Protein AF-A0A9Q1JG49-F1 (afdb_monomer_lite)

Radius of gyration: 30.28 Å; chains: 1; bounding box: 65×84×71 Å

Structure (mmCIF, N/CA/C/O backbone):
data_AF-A0A9Q1JG49-F1
#
_entry.id   AF-A0A9Q1JG49-F1
#
loop_
_atom_site.group_PDB
_atom_site.id
_atom_site.type_symbol
_atom_site.label_atom_id
_atom_site.label_alt_id
_atom_site.label_comp_id
_atom_site.label_asym_id
_atom_site.label_entity_id
_atom_site.label_seq_id
_atom_site.pdbx_PDB_ins_code
_atom_site.Cartn_x
_atom_site.Cartn_y
_atom_site.Cartn_z
_atom_site.occupancy
_atom_site.B_iso_or_equiv
_atom_site.auth_seq_id
_atom_site.auth_comp_id
_atom_site.auth_asym_id
_atom_site.auth_atom_id
_atom_site.pdbx_PDB_model_num
ATOM 1 N N . MET A 1 1 ? -35.048 -3.173 40.611 1.00 37.41 1 MET A N 1
ATOM 2 C CA . MET A 1 1 ? -33.786 -2.865 41.325 1.00 37.41 1 MET A CA 1
ATOM 3 C C . MET A 1 1 ? -32.608 -2.659 40.365 1.00 37.41 1 MET A C 1
ATOM 5 O O . MET A 1 1 ? -31.870 -1.707 40.559 1.00 37.41 1 MET A O 1
ATOM 9 N N . GLN A 1 2 ? -32.477 -3.458 39.294 1.00 47.12 2 GLN A N 1
ATOM 10 C CA . GLN A 1 2 ? -31.396 -3.355 38.288 1.00 47.12 2 GLN A CA 1
ATOM 11 C C . GLN A 1 2 ? -31.315 -1.992 37.564 1.00 47.12 2 GLN A C 1
ATOM 13 O O . GLN A 1 2 ? -30.252 -1.389 37.504 1.00 47.12 2 GLN A O 1
ATOM 18 N N . PHE A 1 3 ? -32.457 -1.433 37.148 1.00 46.72 3 PHE A N 1
ATOM 19 C CA . PHE A 1 3 ? -32.528 -0.158 36.410 1.00 46.72 3 PHE A CA 1
ATOM 20 C C . PHE A 1 3 ? -32.105 1.087 37.222 1.00 46.72 3 PHE A C 1
ATOM 22 O O . PHE A 1 3 ? -31.737 2.117 36.662 1.00 46.72 3 PHE A O 1
ATOM 29 N N . PHE A 1 4 ? -32.172 1.011 38.556 1.00 46.31 4 PHE A N 1
ATOM 30 C CA . PHE A 1 4 ? -31.826 2.126 39.447 1.00 46.31 4 PHE A CA 1
ATOM 31 C C . PHE A 1 4 ? -30.309 2.251 39.640 1.00 46.31 4 PHE A C 1
ATOM 33 O O . PHE A 1 4 ? -29.786 3.361 39.717 1.00 46.31 4 PHE A O 1
ATOM 40 N N . MET A 1 5 ? -29.603 1.114 39.647 1.00 52.91 5 MET A N 1
ATOM 41 C CA . MET A 1 5 ? -28.151 1.075 39.815 1.00 52.91 5 MET A CA 1
ATOM 42 C C . MET A 1 5 ? -27.423 1.589 38.566 1.00 52.91 5 MET A C 1
ATOM 44 O O . MET A 1 5 ? -26.497 2.379 38.696 1.00 52.91 5 MET A O 1
ATOM 48 N N . GLU A 1 6 ? -27.876 1.250 37.357 1.00 59.25 6 GLU A N 1
ATOM 49 C CA . GLU A 1 6 ? -27.182 1.628 36.111 1.00 59.25 6 GLU A CA 1
ATOM 50 C C . GLU A 1 6 ? -27.119 3.150 35.886 1.00 59.25 6 GLU A C 1
ATOM 52 O O . GLU A 1 6 ? -26.062 3.693 35.559 1.00 59.25 6 GLU A O 1
ATOM 57 N N . LYS A 1 7 ? -28.221 3.878 36.124 1.00 62.00 7 LYS A N 1
ATOM 58 C CA . LYS A 1 7 ? -28.261 5.338 35.907 1.00 62.00 7 LYS A CA 1
ATOM 59 C C . LYS A 1 7 ? -27.542 6.143 36.991 1.00 62.00 7 LYS A C 1
ATOM 61 O O . LYS A 1 7 ? -27.027 7.222 36.691 1.00 62.00 7 LYS A O 1
ATOM 66 N N . GLN A 1 8 ? -27.522 5.663 38.235 1.00 68.00 8 GLN A N 1
ATOM 67 C CA . GLN A 1 8 ? -26.813 6.344 39.324 1.00 68.00 8 GLN A CA 1
ATOM 68 C C . GLN A 1 8 ? -25.310 6.077 39.281 1.00 68.00 8 GLN A C 1
ATOM 70 O O . GLN A 1 8 ? -24.535 7.016 39.439 1.00 68.00 8 GLN A O 1
ATOM 75 N N . VAL A 1 9 ? -24.898 4.841 38.992 1.00 74.25 9 VAL A N 1
ATOM 76 C CA . VAL A 1 9 ? -23.480 4.459 38.939 1.00 74.25 9 VAL A CA 1
ATOM 77 C C . VAL A 1 9 ? -22.748 5.210 37.827 1.00 74.25 9 VAL A C 1
ATOM 79 O O . VAL A 1 9 ? -21.688 5.777 38.072 1.00 74.25 9 VAL A O 1
ATOM 82 N N . LEU A 1 10 ? -23.335 5.314 36.630 1.00 78.06 10 LEU A N 1
ATOM 83 C CA . LEU A 1 10 ? -22.687 6.002 35.510 1.00 78.06 10 LEU A CA 1
ATOM 84 C C . LEU A 1 10 ? -22.536 7.514 35.746 1.00 78.06 10 LEU A C 1
ATOM 86 O O . LEU A 1 10 ? -21.501 8.107 35.443 1.00 78.06 10 LEU A O 1
ATOM 90 N N . ARG A 1 11 ? -23.559 8.134 36.345 1.00 81.81 11 ARG A N 1
ATOM 91 C CA . ARG A 1 11 ? -23.516 9.540 36.770 1.00 81.81 11 ARG A CA 1
ATOM 92 C C . ARG A 1 11 ? -22.413 9.772 37.796 1.00 81.81 11 ARG A C 1
ATOM 94 O O . ARG A 1 11 ? -21.714 10.781 37.729 1.00 81.81 11 ARG A O 1
ATOM 101 N N . GLU A 1 12 ? -22.270 8.846 38.736 1.00 82.69 12 GLU A N 1
ATOM 102 C CA . GLU A 1 12 ? -21.272 8.927 39.793 1.00 82.69 12 GLU A CA 1
ATOM 103 C C . GLU A 1 12 ? -19.855 8.731 39.250 1.00 82.69 12 GLU A C 1
ATOM 105 O O . GLU A 1 12 ? -18.962 9.494 39.605 1.00 82.69 12 GLU A O 1
ATOM 110 N N . PHE A 1 13 ? -19.658 7.815 38.298 1.00 85.12 13 PHE A N 1
ATOM 111 C CA . PHE A 1 13 ? -18.394 7.680 37.573 1.00 85.12 13 PHE A CA 1
ATOM 112 C C . PHE A 1 13 ? -18.014 8.965 36.839 1.00 85.12 13 PHE A C 1
ATOM 114 O O . PHE A 1 13 ? -16.899 9.456 37.007 1.00 85.12 13 PHE A O 1
ATOM 121 N N . VAL A 1 14 ? -18.950 9.581 36.114 1.00 85.38 14 VAL A N 1
ATOM 122 C CA . VAL A 1 14 ? -18.716 10.887 35.481 1.00 85.38 14 VAL A CA 1
ATOM 123 C C . VAL A 1 14 ? -18.382 11.966 36.518 1.00 85.38 14 VAL A C 1
ATOM 125 O O . VAL A 1 14 ? -17.500 12.793 36.288 1.00 85.38 14 VAL A O 1
ATOM 128 N N . ARG A 1 15 ? -19.050 11.971 37.678 1.00 86.44 15 ARG A N 1
ATOM 129 C CA . ARG A 1 15 ? -18.770 12.916 38.771 1.00 86.44 15 ARG A CA 1
ATOM 130 C C . ARG A 1 15 ? -17.358 12.728 39.330 1.00 86.44 15 ARG A C 1
ATOM 132 O O . ARG A 1 15 ? -16.637 13.711 39.485 1.00 86.44 15 ARG A O 1
ATOM 139 N N . ILE A 1 16 ? -16.954 11.485 39.584 1.00 85.88 16 ILE A N 1
ATOM 140 C CA . ILE A 1 16 ? -15.617 11.131 40.072 1.00 85.88 16 ILE A CA 1
ATOM 141 C C . ILE A 1 16 ? -14.550 11.538 39.052 1.00 85.88 16 ILE A C 1
ATOM 143 O O . ILE A 1 16 ? -13.572 12.166 39.443 1.00 85.88 16 ILE A O 1
ATOM 147 N N . LEU A 1 17 ? -14.765 11.275 37.760 1.00 85.69 17 LEU A N 1
ATOM 148 C CA . LEU A 1 17 ? -13.849 11.651 36.675 1.00 85.69 17 LEU A CA 1
ATOM 149 C C . LEU A 1 17 ? -13.706 13.179 36.510 1.00 85.69 17 LEU A C 1
ATOM 151 O O . LEU A 1 17 ? -12.664 13.688 36.101 1.00 85.69 17 LEU A O 1
ATOM 155 N N . LYS A 1 18 ? -14.759 13.941 36.832 1.00 83.19 18 LYS A N 1
ATOM 156 C CA . LYS A 1 18 ? -14.718 15.414 36.835 1.00 83.19 18 LYS A CA 1
ATOM 157 C C . LYS A 1 18 ? -13.949 15.977 38.030 1.00 83.19 18 LYS A C 1
ATOM 159 O O . LYS A 1 18 ? -13.272 16.992 37.887 1.00 83.19 18 LYS A O 1
ATOM 164 N N . ILE A 1 19 ? -14.082 15.350 39.201 1.00 84.94 19 ILE A N 1
ATOM 165 C CA . ILE A 1 19 ? -13.437 15.794 40.447 1.00 84.94 19 ILE A CA 1
ATOM 166 C C . ILE A 1 19 ? -11.971 15.361 40.483 1.00 84.94 19 ILE A C 1
ATOM 168 O O . ILE A 1 19 ? -11.093 16.148 40.830 1.00 84.94 19 ILE A O 1
ATOM 172 N N . SER A 1 20 ? -11.706 14.108 40.126 1.00 76.25 20 SER A N 1
ATOM 173 C CA . SER A 1 20 ? -10.377 13.523 40.124 1.00 76.25 20 SER A CA 1
ATOM 174 C C . SER A 1 20 ? -9.811 13.482 38.714 1.00 76.25 20 SER A C 1
ATOM 176 O O . SER A 1 20 ? -10.283 12.733 37.866 1.00 76.25 20 SER A O 1
ATOM 178 N N . LYS A 1 21 ? -8.736 14.240 38.491 1.00 71.62 21 LYS A N 1
ATOM 179 C CA . LYS A 1 21 ? -7.943 14.196 37.254 1.00 71.62 21 LYS A CA 1
ATOM 180 C C . LYS A 1 21 ? -6.751 13.239 37.355 1.00 71.62 21 LYS A C 1
ATOM 182 O O . LYS A 1 21 ? -5.764 13.403 36.646 1.00 71.62 21 LYS A O 1
ATOM 187 N N . THR A 1 22 ? -6.789 12.284 38.286 1.00 83.12 22 THR A N 1
ATOM 188 C CA . THR A 1 22 ? -5.705 11.309 38.426 1.00 83.12 22 THR A CA 1
ATOM 189 C C . THR A 1 22 ? -5.835 10.211 37.376 1.00 83.12 22 THR A C 1
ATOM 191 O O . THR A 1 22 ? -6.922 9.684 37.115 1.00 83.12 22 THR A O 1
ATOM 194 N N . ILE A 1 23 ? -4.696 9.840 36.791 1.00 83.44 23 ILE A N 1
ATOM 195 C CA . ILE A 1 23 ? -4.617 8.787 35.773 1.00 83.44 23 ILE A CA 1
ATOM 196 C C . ILE A 1 23 ? -5.138 7.463 36.341 1.00 83.44 23 ILE A C 1
ATOM 198 O O . ILE A 1 23 ? -5.970 6.832 35.706 1.00 83.44 23 ILE A O 1
ATOM 202 N N . THR A 1 24 ? -4.769 7.101 37.576 1.00 85.75 24 THR A N 1
ATOM 203 C CA . THR A 1 24 ? -5.210 5.859 38.241 1.00 85.75 24 THR A CA 1
ATOM 204 C C . THR A 1 24 ? -6.732 5.726 38.324 1.00 85.75 24 THR A C 1
ATOM 206 O O . THR A 1 24 ? -7.263 4.641 38.105 1.00 85.75 24 THR A O 1
ATOM 209 N N . ILE A 1 25 ? -7.445 6.822 38.611 1.00 87.31 25 ILE A N 1
ATOM 210 C CA . ILE A 1 25 ? -8.912 6.805 38.691 1.00 87.31 25 ILE A CA 1
ATOM 211 C C . ILE A 1 25 ? -9.525 6.661 37.297 1.00 87.31 25 ILE A C 1
ATOM 213 O O . ILE A 1 25 ? -10.479 5.906 37.132 1.00 87.31 25 ILE A O 1
ATOM 217 N N . SER A 1 26 ? -8.953 7.326 36.292 1.00 89.75 26 SER A N 1
ATOM 218 C CA . SER A 1 26 ? -9.393 7.194 34.896 1.00 89.75 26 SER A CA 1
ATOM 219 C C . SER A 1 26 ? -9.218 5.759 34.386 1.00 89.75 26 SER A C 1
ATOM 221 O O . SER A 1 26 ? -10.132 5.201 33.785 1.00 89.75 26 SER A O 1
ATOM 223 N N . LEU A 1 27 ? -8.079 5.145 34.710 1.00 89.19 27 LEU A N 1
ATOM 224 C CA . LEU A 1 27 ? -7.719 3.768 34.376 1.00 89.19 27 LEU A CA 1
ATOM 225 C C . LEU A 1 27 ? -8.712 2.762 34.975 1.00 89.19 27 LEU A C 1
ATOM 227 O O . LEU A 1 27 ? -9.342 1.991 34.252 1.00 89.19 27 LEU A O 1
ATOM 231 N N . GLN A 1 28 ? -8.927 2.835 36.293 1.00 89.88 28 GLN A N 1
ATOM 232 C CA . GLN A 1 28 ? -9.874 1.962 36.993 1.00 89.88 28 GLN A CA 1
ATOM 233 C C . GLN A 1 28 ? -11.308 2.144 36.493 1.00 89.88 28 GLN A C 1
ATOM 235 O O . GLN A 1 28 ? -12.054 1.169 36.381 1.00 89.88 28 GLN A O 1
ATOM 240 N N . LEU A 1 29 ? -11.703 3.380 36.182 1.00 91.25 29 LEU A N 1
ATOM 241 C CA . LEU A 1 29 ? -13.032 3.680 35.668 1.00 91.25 29 LEU A CA 1
ATOM 242 C C . LEU A 1 29 ? -13.229 3.071 34.280 1.00 91.25 29 LEU A C 1
ATOM 244 O O . LEU A 1 29 ? -14.215 2.365 34.084 1.00 91.25 29 LEU A O 1
ATOM 248 N N . LEU A 1 30 ? -12.299 3.283 33.344 1.00 91.06 30 LEU A N 1
ATOM 249 C CA . LEU A 1 30 ? -12.383 2.721 31.991 1.00 91.06 30 LEU A CA 1
ATOM 250 C C . LEU A 1 30 ? -12.396 1.192 32.013 1.00 91.06 30 LEU A C 1
ATOM 252 O O . LEU A 1 30 ? -13.226 0.576 31.343 1.00 91.06 30 LEU A O 1
ATOM 256 N N . GLN A 1 31 ? -11.555 0.572 32.841 1.00 90.75 31 GLN A N 1
ATOM 257 C CA . GLN A 1 31 ? -11.543 -0.878 33.021 1.00 90.75 31 GLN A CA 1
ATOM 258 C C . GLN A 1 31 ? -12.879 -1.394 33.570 1.00 90.75 31 GLN A C 1
ATOM 260 O O . GLN A 1 31 ? -13.482 -2.306 33.003 1.00 90.75 31 GLN A O 1
ATOM 265 N N . THR A 1 32 ? -13.377 -0.785 34.650 1.00 89.56 32 THR A N 1
ATOM 266 C CA . THR A 1 32 ? -14.644 -1.184 35.281 1.00 89.56 32 THR A CA 1
ATOM 267 C C . THR A 1 32 ? -15.811 -1.020 34.311 1.00 89.56 32 THR A C 1
ATOM 269 O O . THR A 1 32 ? -16.640 -1.918 34.177 1.00 89.56 32 THR A O 1
ATOM 272 N N . MET A 1 33 ? -15.850 0.098 33.585 1.00 88.12 33 MET A N 1
ATOM 273 C CA . MET A 1 33 ? -16.868 0.369 32.575 1.00 88.12 33 MET A CA 1
ATOM 274 C C . MET A 1 33 ? -16.823 -0.633 31.426 1.00 88.12 33 MET A C 1
ATOM 276 O O . MET A 1 33 ? -17.870 -1.143 31.035 1.00 88.12 33 MET A O 1
ATOM 280 N N . SER A 1 34 ? -15.632 -0.970 30.932 1.00 89.75 34 SER A N 1
ATOM 281 C CA . SER A 1 34 ? -15.459 -1.978 29.882 1.00 89.75 34 SER A CA 1
ATOM 282 C C . SER A 1 34 ? -16.024 -3.331 30.314 1.00 89.75 34 SER A C 1
ATOM 284 O O . SER A 1 34 ? -16.810 -3.929 29.584 1.00 89.75 34 SER A O 1
ATOM 286 N N . ILE A 1 35 ? -15.701 -3.776 31.533 1.00 86.94 35 ILE A N 1
ATOM 287 C CA . ILE A 1 35 ? -16.184 -5.050 32.086 1.00 86.94 35 ILE A CA 1
ATOM 288 C C . ILE A 1 35 ? -17.705 -5.031 32.273 1.00 86.94 35 ILE A C 1
ATOM 290 O O . ILE A 1 35 ? -18.370 -6.019 31.960 1.00 86.94 35 ILE A O 1
ATOM 294 N N . ILE A 1 36 ? -18.277 -3.930 32.773 1.00 85.19 36 ILE A N 1
ATOM 295 C CA . ILE A 1 36 ? -19.734 -3.795 32.925 1.00 85.19 36 ILE A CA 1
ATOM 296 C C . ILE A 1 36 ? -20.409 -3.912 31.557 1.00 85.19 36 ILE A C 1
ATOM 298 O O . ILE A 1 36 ? -21.336 -4.703 31.407 1.00 85.19 36 ILE A O 1
ATOM 302 N N . ILE A 1 37 ? -19.918 -3.178 30.556 1.00 85.75 37 ILE A N 1
ATOM 303 C CA . ILE A 1 37 ? -20.503 -3.142 29.211 1.00 85.75 37 ILE A CA 1
ATOM 304 C C . ILE A 1 37 ? -20.391 -4.499 28.513 1.00 85.75 37 ILE A C 1
ATOM 306 O O . ILE A 1 37 ? -21.366 -4.972 27.941 1.00 85.75 37 ILE A O 1
ATOM 310 N N . GLN A 1 38 ? -19.244 -5.171 28.606 1.00 85.94 38 GLN A N 1
ATOM 311 C CA . GLN A 1 38 ? -19.055 -6.505 28.024 1.00 85.94 38 GLN A CA 1
ATOM 312 C C . GLN A 1 38 ? -19.964 -7.568 28.658 1.00 85.94 38 GLN A C 1
ATOM 314 O O . GLN A 1 38 ? -20.361 -8.522 27.992 1.00 85.94 38 GLN A O 1
ATOM 319 N N . ASN A 1 39 ? -20.308 -7.418 29.941 1.00 84.50 39 ASN A N 1
ATOM 320 C CA . ASN A 1 39 ? -21.174 -8.362 30.648 1.00 84.50 39 ASN A CA 1
ATOM 321 C C . ASN A 1 39 ? -22.673 -8.052 30.516 1.00 84.50 39 ASN A C 1
ATOM 323 O O . ASN A 1 39 ? -23.505 -8.862 30.941 1.00 84.50 39 ASN A O 1
ATOM 327 N N . LEU A 1 40 ? -23.044 -6.913 29.930 1.00 82.25 40 LEU A N 1
ATOM 328 C CA . LEU A 1 40 ? -24.440 -6.580 29.677 1.00 82.25 40 LEU A CA 1
ATOM 329 C C . LEU A 1 40 ? -24.987 -7.440 28.535 1.00 82.25 40 LEU A C 1
ATOM 331 O O . LEU A 1 40 ? -24.612 -7.288 27.383 1.00 82.25 40 LEU A O 1
ATOM 335 N N . LYS A 1 41 ? -25.912 -8.346 28.866 1.00 76.56 41 LYS A N 1
ATOM 336 C CA . LYS A 1 41 ? -26.596 -9.216 27.888 1.00 76.56 41 LYS A CA 1
ATOM 337 C C . LYS A 1 41 ? -28.070 -8.868 27.678 1.00 76.56 41 LYS A C 1
ATOM 339 O O . LYS A 1 41 ? -28.716 -9.419 26.796 1.00 76.56 41 LYS A O 1
ATOM 344 N N . ASN A 1 42 ? -28.627 -8.004 28.525 1.00 82.38 42 ASN A N 1
ATOM 345 C CA . ASN A 1 42 ? -30.037 -7.631 28.478 1.00 82.38 42 ASN A CA 1
ATOM 346 C C . ASN A 1 42 ? -30.227 -6.409 27.571 1.00 82.38 42 ASN A C 1
ATOM 348 O O . ASN A 1 42 ? -29.712 -5.335 27.880 1.00 82.38 42 ASN A O 1
ATOM 352 N N . GLU A 1 43 ? -31.010 -6.554 26.501 1.00 79.25 43 GLU A N 1
ATOM 353 C CA . GLU A 1 43 ? -31.290 -5.479 25.541 1.00 79.25 43 GLU A CA 1
ATOM 354 C C . GLU A 1 43 ? -31.839 -4.209 26.203 1.00 79.25 43 GLU A C 1
ATOM 356 O O . GLU A 1 43 ? -31.415 -3.107 25.862 1.00 79.25 43 GLU A O 1
ATOM 361 N N . HIS A 1 44 ? -32.720 -4.337 27.201 1.00 79.81 44 HIS A N 1
ATOM 362 C CA . HIS A 1 44 ? -33.268 -3.179 27.912 1.00 79.81 44 HIS A CA 1
ATOM 363 C C . HIS A 1 44 ? -32.213 -2.443 28.745 1.00 79.81 44 HIS A C 1
ATOM 365 O O . HIS A 1 44 ? -32.280 -1.222 28.885 1.00 79.81 44 HIS A O 1
ATOM 371 N N . ALA A 1 45 ? -31.234 -3.171 29.287 1.00 78.31 45 ALA A N 1
ATOM 372 C CA . ALA A 1 45 ? -30.125 -2.579 30.029 1.00 78.31 45 ALA A CA 1
ATOM 373 C C . ALA A 1 45 ? -29.147 -1.869 29.078 1.00 78.31 45 ALA A C 1
ATOM 375 O O . ALA A 1 45 ? -28.743 -0.740 29.342 1.00 78.31 45 ALA A O 1
ATOM 376 N N . ILE A 1 46 ? -28.859 -2.471 27.917 1.00 80.69 46 ILE A N 1
ATOM 377 C CA . ILE A 1 46 ? -28.036 -1.861 26.860 1.00 80.69 46 ILE A CA 1
ATOM 378 C C . ILE A 1 46 ? -28.690 -0.571 26.345 1.00 80.69 46 ILE A C 1
ATOM 380 O O . ILE A 1 46 ? -28.050 0.479 26.306 1.00 80.69 46 ILE A O 1
ATOM 384 N N . GLN A 1 47 ? -29.985 -0.613 26.013 1.00 79.12 47 GLN A N 1
ATOM 385 C CA . GLN A 1 47 ? -30.728 0.570 25.573 1.00 79.12 47 GLN A CA 1
ATOM 386 C C . GLN A 1 47 ? -30.743 1.662 26.650 1.00 79.12 47 GLN A C 1
ATOM 388 O O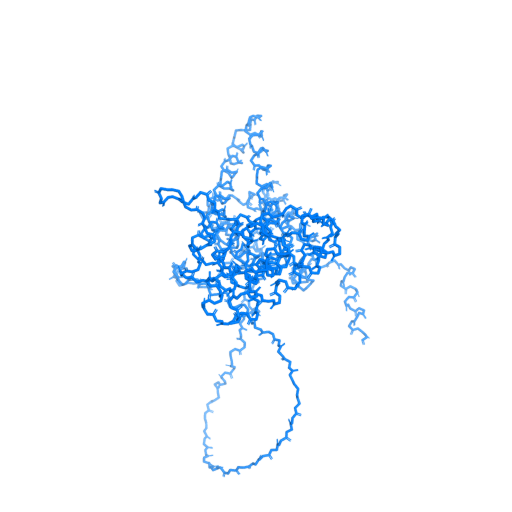 . GLN A 1 47 ? -30.536 2.832 26.336 1.00 79.12 47 GLN A O 1
ATOM 393 N N . SER A 1 48 ? -30.943 1.302 27.922 1.00 78.25 48 SER A N 1
ATOM 394 C CA . SER A 1 48 ? -30.922 2.251 29.045 1.00 78.25 48 SER A CA 1
ATOM 395 C C . SER A 1 48 ? -29.554 2.908 29.237 1.00 78.25 48 SER A C 1
ATOM 397 O O . SER A 1 48 ? -29.481 4.111 29.503 1.00 78.25 48 SER A O 1
ATOM 399 N N . LEU A 1 49 ? -28.480 2.131 29.084 1.00 81.75 49 LEU A N 1
ATOM 400 C CA . LEU A 1 49 ? -27.109 2.607 29.202 1.00 81.75 49 LEU A CA 1
ATOM 401 C C . LEU A 1 49 ? -26.764 3.592 28.080 1.00 81.75 49 LEU A C 1
ATOM 403 O O . LEU A 1 49 ? -26.255 4.674 28.361 1.00 81.75 49 LEU A O 1
ATOM 407 N N . PHE A 1 50 ? -27.062 3.242 26.828 1.00 82.00 50 PHE A N 1
ATOM 408 C CA . PHE A 1 50 ? -26.726 4.068 25.665 1.00 82.00 50 PHE A CA 1
ATOM 409 C C . PHE A 1 50 ? -27.648 5.269 25.477 1.00 82.00 50 PHE A C 1
ATOM 411 O O . PHE A 1 50 ? -27.204 6.286 24.966 1.00 82.00 50 PHE A O 1
ATOM 418 N N . SER A 1 51 ? -28.884 5.215 25.983 1.00 77.62 51 SER A N 1
ATOM 419 C CA . SER A 1 51 ? -29.765 6.394 26.045 1.00 77.62 51 SER A CA 1
ATOM 420 C C . SER A 1 51 ? -29.294 7.451 27.057 1.00 77.62 51 SER A C 1
ATOM 422 O O . SER A 1 51 ? -29.957 8.471 27.238 1.00 77.62 51 SER A O 1
ATOM 424 N N . ASN A 1 52 ? -28.220 7.191 27.807 1.00 70.94 52 ASN A N 1
ATOM 425 C CA . ASN A 1 52 ? -27.708 8.098 28.820 1.00 70.94 52 ASN A CA 1
ATOM 426 C C . ASN A 1 52 ? -26.586 8.974 28.245 1.00 70.94 52 ASN A C 1
ATOM 428 O O . ASN A 1 52 ? -25.541 8.462 27.845 1.00 70.94 52 ASN A O 1
ATOM 432 N N . GLU A 1 53 ? -26.750 10.298 28.320 1.00 78.19 53 GLU A N 1
ATOM 433 C CA . GLU A 1 53 ? -25.733 11.290 27.928 1.00 78.19 53 GLU A CA 1
ATOM 434 C C . GLU A 1 53 ? -24.372 11.060 28.605 1.00 78.19 53 GLU A C 1
ATOM 436 O O . GLU A 1 53 ? -23.336 11.495 28.109 1.00 78.19 53 GLU A O 1
ATOM 441 N N . HIS A 1 54 ? -24.341 10.363 29.745 1.00 83.62 54 HIS A N 1
ATOM 442 C CA . HIS A 1 54 ? -23.104 10.027 30.442 1.00 83.62 54 HIS A CA 1
ATOM 443 C C . HIS A 1 54 ? -22.183 9.087 29.645 1.00 83.62 54 HIS A C 1
ATOM 445 O O . HIS A 1 54 ? -20.971 9.221 29.787 1.00 83.62 54 HIS A O 1
ATOM 451 N N . ILE A 1 55 ? -22.706 8.182 28.801 1.00 86.81 55 ILE A N 1
ATOM 452 C CA . ILE A 1 55 ? -21.853 7.373 27.908 1.00 86.81 55 ILE A CA 1
ATOM 453 C C . ILE A 1 55 ? -21.215 8.270 26.851 1.00 86.81 55 ILE A C 1
ATOM 455 O O . ILE A 1 55 ? -19.997 8.243 26.703 1.00 86.81 55 ILE A O 1
ATOM 459 N N . ASN A 1 56 ? -22.005 9.119 26.187 1.00 87.25 56 ASN A N 1
ATOM 460 C CA . ASN A 1 56 ? -21.479 10.074 25.209 1.00 87.25 56 ASN A CA 1
ATOM 461 C C . ASN A 1 56 ? -20.451 11.019 25.843 1.00 87.25 56 ASN A C 1
ATOM 463 O O . ASN A 1 56 ? -19.420 11.304 25.241 1.00 87.25 56 ASN A O 1
ATOM 467 N N . TYR A 1 57 ? -20.672 11.433 27.092 1.00 87.88 57 TYR A N 1
ATOM 468 C CA . TYR A 1 57 ? -19.692 12.207 27.847 1.00 87.88 57 TYR A CA 1
ATOM 469 C C . TYR A 1 57 ? -18.393 11.433 28.110 1.00 87.88 57 TYR A C 1
ATOM 471 O O . TYR A 1 57 ? -17.320 12.010 27.976 1.00 87.88 57 TYR A O 1
ATOM 479 N N . LEU A 1 58 ? -18.472 10.156 28.501 1.00 88.25 58 LEU A N 1
ATOM 480 C CA . LEU A 1 58 ? -17.287 9.321 28.732 1.00 88.25 58 LEU A CA 1
ATOM 481 C C . LEU A 1 58 ? -16.501 9.080 27.440 1.00 88.25 58 LEU A C 1
ATOM 483 O O . LEU A 1 58 ? -15.276 9.110 27.477 1.00 88.25 58 LEU A O 1
ATOM 487 N N . ILE A 1 59 ? -17.190 8.882 26.313 1.00 89.25 59 ILE A N 1
ATOM 488 C CA . ILE A 1 59 ? -16.554 8.751 24.997 1.00 89.25 59 ILE A CA 1
ATOM 489 C C . ILE A 1 59 ? -15.813 10.047 24.650 1.00 89.25 59 ILE A C 1
ATOM 491 O O . ILE A 1 59 ? -14.625 10.003 24.357 1.00 89.25 59 ILE A O 1
ATOM 495 N N . SER A 1 60 ? -16.472 11.202 24.766 1.00 87.81 60 SER A N 1
ATOM 496 C CA . SER A 1 60 ? -15.891 12.509 24.424 1.00 87.81 60 SER A CA 1
ATOM 497 C C . SER A 1 60 ? -14.956 13.096 25.492 1.00 87.81 60 SER A C 1
ATOM 499 O O . SER A 1 60 ? -14.528 14.246 25.365 1.00 87.81 60 SER A O 1
ATOM 501 N N . TYR A 1 61 ? -14.674 12.381 26.585 1.00 88.38 61 TYR A N 1
ATOM 502 C CA . TYR A 1 61 ? -13.842 12.917 27.658 1.00 88.38 61 TYR A CA 1
ATOM 503 C C . TYR A 1 61 ? -12.377 13.029 27.215 1.00 88.38 61 TYR A C 1
ATOM 505 O O . TYR A 1 61 ? -11.802 12.108 26.639 1.00 88.38 61 TYR A O 1
ATOM 513 N N . SER A 1 62 ? -11.747 14.163 27.528 1.00 85.88 62 SER A N 1
ATOM 514 C CA . SER A 1 62 ? -10.353 14.444 27.179 1.00 85.88 62 SER A CA 1
ATOM 515 C C . SER A 1 62 ? -9.381 13.728 28.128 1.00 85.88 62 SER A C 1
ATOM 517 O O . SER A 1 62 ? -8.866 14.334 29.074 1.00 85.88 62 SER A O 1
ATOM 519 N N . PHE A 1 63 ? -9.154 12.434 27.905 1.00 86.62 63 PHE A N 1
ATOM 520 C CA . PHE A 1 63 ? -8.142 11.661 28.628 1.00 86.62 63 PHE A CA 1
ATOM 521 C C . PHE A 1 63 ? -6.715 12.056 28.207 1.00 86.62 63 PHE A C 1
ATOM 523 O O . PHE A 1 63 ? -6.473 12.515 27.092 1.00 86.62 63 PHE A O 1
ATOM 530 N N . ASP A 1 64 ? -5.757 11.870 29.117 1.00 83.44 64 ASP A N 1
ATOM 531 C CA . ASP A 1 64 ? -4.337 12.125 28.864 1.00 83.44 64 ASP A CA 1
ATOM 532 C C . ASP A 1 64 ? -3.646 10.872 28.307 1.00 83.44 64 ASP A C 1
ATOM 534 O O . ASP A 1 64 ? -3.078 10.069 29.048 1.00 83.44 64 ASP A O 1
ATOM 538 N N . PHE A 1 65 ? -3.698 10.707 26.986 1.00 84.88 65 PHE A N 1
ATOM 539 C CA . PHE A 1 65 ? -3.158 9.538 26.280 1.00 84.88 65 PHE A CA 1
ATOM 540 C C . PHE A 1 65 ? -1.626 9.500 26.169 1.00 84.88 65 PHE A C 1
ATOM 542 O O . PHE A 1 65 ? -1.087 8.645 25.479 1.00 84.88 65 PHE A O 1
ATOM 549 N N . ARG A 1 66 ? -0.895 10.381 26.871 1.00 79.19 66 ARG A N 1
ATOM 550 C CA . ARG A 1 66 ? 0.563 10.222 27.045 1.00 79.19 66 ARG A CA 1
ATOM 551 C C . ARG A 1 66 ? 0.913 8.944 27.812 1.00 79.19 66 ARG A C 1
ATOM 553 O O . ARG A 1 66 ? 2.052 8.495 27.770 1.00 79.19 66 ARG A O 1
ATOM 560 N N . ASN A 1 67 ? -0.050 8.401 28.555 1.00 81.06 67 ASN A N 1
ATOM 561 C CA . ASN A 1 67 ? 0.047 7.098 29.186 1.00 81.06 67 ASN A CA 1
ATOM 562 C C . ASN A 1 67 ? -0.570 6.035 28.254 1.00 81.06 67 ASN A C 1
ATOM 564 O O . ASN A 1 67 ? -1.786 6.013 28.063 1.00 81.06 67 ASN A O 1
ATOM 568 N N . GLU A 1 68 ? 0.273 5.163 27.695 1.00 78.25 68 GLU A N 1
ATOM 569 C CA . GLU A 1 68 ? -0.138 4.102 26.759 1.00 78.25 68 GLU A CA 1
ATOM 570 C C . GLU A 1 68 ? -1.110 3.093 27.389 1.00 78.25 68 GLU A C 1
ATOM 572 O O . GLU A 1 68 ? -2.044 2.637 26.734 1.00 78.25 68 GLU A O 1
ATOM 577 N N . GLU A 1 69 ? -0.960 2.799 28.683 1.00 84.62 69 GLU A N 1
ATOM 578 C CA . GLU A 1 69 ? -1.868 1.904 29.406 1.00 84.62 69 GLU A CA 1
ATOM 579 C C . GLU A 1 69 ? -3.291 2.487 29.436 1.00 84.62 69 GLU A C 1
ATOM 581 O O . GLU A 1 69 ? -4.265 1.802 29.130 1.00 84.62 69 GLU A O 1
ATOM 586 N N . LEU A 1 70 ? -3.429 3.783 29.732 1.00 86.56 70 LEU A N 1
ATOM 587 C CA . LEU A 1 70 ? -4.724 4.465 29.719 1.00 86.56 70 LEU A CA 1
ATOM 588 C C . LEU A 1 70 ? -5.373 4.432 28.329 1.00 86.56 70 LEU A C 1
ATOM 590 O O . LEU A 1 70 ? -6.588 4.250 28.225 1.00 86.56 70 LEU A O 1
ATOM 594 N N . LEU A 1 71 ? -4.571 4.598 27.275 1.00 85.88 71 LEU A N 1
ATOM 595 C CA . LEU A 1 71 ? -5.033 4.516 25.893 1.00 85.88 71 LEU A CA 1
ATOM 596 C C . LEU A 1 71 ? -5.546 3.109 25.555 1.00 85.88 71 LEU A C 1
ATOM 598 O O . LEU A 1 71 ? -6.637 2.991 25.000 1.00 85.88 71 LEU A O 1
ATOM 602 N N . SER A 1 72 ? -4.842 2.058 25.979 1.00 84.38 72 SER A N 1
ATOM 603 C CA . SER A 1 72 ? -5.280 0.663 25.822 1.00 84.38 72 SER A CA 1
ATOM 604 C C . SER A 1 72 ? -6.641 0.392 26.482 1.00 84.38 72 SER A C 1
ATOM 606 O O . SER A 1 72 ? -7.573 -0.148 25.868 1.00 84.38 72 SER A O 1
ATOM 608 N N . TYR A 1 73 ? -6.830 0.858 27.722 1.00 89.56 73 TYR A N 1
ATOM 609 C CA . TYR A 1 73 ? -8.120 0.725 28.406 1.00 89.56 73 TYR A CA 1
ATOM 610 C C . TYR A 1 73 ? -9.229 1.552 27.749 1.00 89.56 73 TYR A C 1
ATOM 612 O O . TYR A 1 73 ? -10.382 1.116 27.724 1.00 89.56 73 TYR A O 1
ATOM 620 N N . TYR A 1 74 ? -8.903 2.722 27.199 1.00 91.12 74 TYR A N 1
ATOM 621 C CA . TYR A 1 74 ? -9.862 3.541 26.460 1.00 91.12 74 TYR A CA 1
ATOM 622 C C . TYR A 1 74 ? -10.295 2.867 25.151 1.00 91.12 74 TYR A C 1
ATOM 624 O O . TYR A 1 74 ? -11.487 2.792 24.857 1.00 91.12 74 TYR A O 1
ATOM 632 N N . ILE A 1 75 ? -9.355 2.283 24.410 1.00 85.38 75 ILE A N 1
ATOM 633 C CA . ILE A 1 75 ? -9.633 1.488 23.210 1.00 85.38 75 ILE A CA 1
ATOM 634 C C . ILE A 1 75 ? -10.536 0.294 23.543 1.00 85.38 75 ILE A C 1
ATOM 636 O O . ILE A 1 75 ? -11.558 0.070 22.887 1.00 85.38 75 ILE A O 1
ATOM 640 N N . SER A 1 76 ? -10.206 -0.443 24.606 1.00 88.31 76 SER A N 1
ATOM 641 C CA . SER A 1 76 ? -11.010 -1.570 25.089 1.00 88.31 76 SER A CA 1
ATOM 642 C C . SER A 1 76 ? -12.432 -1.148 25.470 1.00 88.31 76 SER A C 1
ATOM 644 O O . SER A 1 76 ? -13.395 -1.867 25.186 1.00 88.31 76 SER A O 1
ATOM 646 N N . PHE A 1 77 ? -12.580 0.044 26.051 1.00 91.12 77 PHE A N 1
ATOM 647 C CA . PHE A 1 77 ? -13.870 0.648 26.369 1.00 91.12 77 PHE A CA 1
ATOM 648 C C . PHE A 1 77 ? -14.690 0.971 25.111 1.00 91.12 77 PHE A C 1
ATOM 650 O O . PHE A 1 77 ? -15.861 0.589 25.038 1.00 91.12 77 PHE A O 1
ATOM 657 N N . LEU A 1 78 ? -14.088 1.593 24.089 1.00 90.25 78 LEU A N 1
ATOM 658 C CA . LEU A 1 78 ? -14.766 1.850 22.811 1.00 90.25 78 LEU A CA 1
ATOM 659 C C . LEU A 1 78 ? -15.195 0.544 22.125 1.00 90.25 78 LEU A C 1
ATOM 661 O O . LEU A 1 78 ? -16.327 0.441 21.646 1.00 90.25 78 LEU A O 1
ATOM 665 N N . ARG A 1 79 ? -14.332 -0.483 22.132 1.00 84.69 79 ARG A N 1
ATOM 666 C CA . ARG A 1 79 ? -14.649 -1.811 21.581 1.00 84.69 79 ARG A CA 1
ATOM 667 C C . ARG A 1 79 ? -15.808 -2.471 22.332 1.00 84.69 79 ARG A C 1
ATOM 669 O O . ARG A 1 79 ? -16.696 -3.033 21.696 1.00 84.69 79 ARG A O 1
ATOM 676 N N . ALA A 1 80 ? -15.845 -2.367 23.662 1.00 88.00 80 ALA A N 1
ATOM 677 C CA . ALA A 1 80 ? -16.947 -2.883 24.474 1.00 88.00 80 ALA A CA 1
ATOM 678 C C . ALA A 1 80 ? -18.292 -2.230 24.111 1.00 88.00 80 ALA A C 1
ATOM 680 O O . ALA A 1 80 ? -19.306 -2.925 24.007 1.00 88.00 80 ALA A O 1
ATOM 681 N N . ILE A 1 81 ? -18.303 -0.911 23.888 1.00 87.19 81 ILE A N 1
ATOM 682 C CA . ILE A 1 81 ? -19.496 -0.187 23.429 1.00 87.19 81 ILE A CA 1
ATOM 683 C C . ILE A 1 81 ? -19.900 -0.676 22.039 1.00 87.19 81 ILE A C 1
ATOM 685 O O . ILE A 1 81 ? -21.048 -1.073 21.849 1.00 87.19 81 ILE A O 1
ATOM 689 N N . SER A 1 82 ? -18.951 -0.695 21.098 1.00 85.75 82 SER A N 1
ATOM 690 C CA . SER A 1 82 ? -19.180 -1.097 19.708 1.00 85.75 82 SER A CA 1
ATOM 691 C C . SER A 1 82 ? -19.759 -2.511 19.589 1.00 85.75 82 SER A C 1
ATOM 693 O O . SER A 1 82 ? -20.742 -2.721 18.882 1.00 85.75 82 SER A O 1
ATOM 695 N N . GLY A 1 83 ? -19.234 -3.470 20.360 1.00 82.06 83 GLY A N 1
ATOM 696 C CA . GLY A 1 83 ? -19.711 -4.858 20.363 1.00 82.06 83 GLY A CA 1
ATOM 697 C C . GLY A 1 83 ? -21.162 -5.039 20.829 1.00 82.06 83 GLY A C 1
ATOM 698 O O . GLY A 1 83 ? -21.769 -6.068 20.546 1.00 82.06 83 GLY A O 1
ATOM 699 N N . ASN A 1 84 ? -21.738 -4.042 21.505 1.00 81.19 84 ASN A N 1
ATOM 700 C CA . ASN A 1 84 ? -23.135 -4.040 21.946 1.00 81.19 84 ASN A CA 1
ATOM 701 C C . ASN A 1 84 ? -24.055 -3.195 21.040 1.00 81.19 84 ASN A C 1
ATOM 703 O O . ASN A 1 84 ? -25.230 -2.979 21.363 1.00 81.19 84 ASN A O 1
ATOM 707 N N . LEU A 1 85 ? -23.549 -2.703 19.903 1.00 81.75 85 LEU A N 1
ATOM 708 C CA . LEU A 1 85 ? -24.343 -1.933 18.951 1.00 81.75 85 LEU A CA 1
ATOM 709 C C . LEU A 1 85 ? -25.132 -2.815 17.987 1.00 81.75 85 LEU A C 1
ATOM 711 O O . LEU A 1 85 ? -24.650 -3.792 17.426 1.00 81.75 85 LEU A O 1
ATOM 715 N N . ASN A 1 86 ? -26.376 -2.413 17.758 1.00 77.50 86 ASN A N 1
ATOM 716 C CA . ASN A 1 86 ? -27.285 -2.975 16.778 1.00 77.50 86 ASN A CA 1
ATOM 717 C C . ASN A 1 86 ? -28.105 -1.842 16.136 1.00 77.50 86 ASN A C 1
ATOM 719 O O . ASN A 1 86 ? -28.027 -0.682 16.549 1.00 77.50 86 ASN A O 1
ATOM 723 N N . LYS A 1 87 ? -28.929 -2.173 15.133 1.00 73.75 87 LYS A N 1
ATOM 724 C CA . LYS A 1 87 ? -29.738 -1.185 14.391 1.00 73.75 87 LYS A CA 1
ATOM 725 C C . LYS A 1 87 ? -30.605 -0.287 15.286 1.00 73.75 87 LYS A C 1
ATOM 727 O O . LYS A 1 87 ? -30.880 0.840 14.897 1.00 73.75 87 LYS A O 1
ATOM 732 N N . SER A 1 88 ? -31.036 -0.774 16.452 1.00 72.06 88 SER A N 1
ATOM 733 C CA . SER A 1 88 ? -31.882 -0.026 17.394 1.00 72.06 88 SER A CA 1
ATOM 734 C C . SER A 1 88 ? -31.097 0.790 18.425 1.00 72.06 88 SER A C 1
ATOM 736 O O . SER A 1 88 ? -31.635 1.742 18.981 1.00 72.06 88 SER A O 1
ATOM 738 N N . THR A 1 89 ? -29.839 0.434 18.696 1.00 77.06 89 THR A N 1
ATOM 739 C CA . THR A 1 89 ? -29.028 1.082 19.735 1.00 77.06 89 THR A CA 1
ATOM 740 C C . THR A 1 89 ? -28.080 2.143 19.190 1.00 77.06 89 THR A C 1
ATOM 742 O O . THR A 1 89 ? -27.762 3.082 19.913 1.00 77.06 89 THR A O 1
ATOM 745 N N . ILE A 1 90 ? -27.692 2.064 17.912 1.00 80.19 90 ILE A N 1
ATOM 746 C CA . ILE A 1 90 ? -26.861 3.091 17.261 1.00 80.19 90 ILE A CA 1
ATOM 747 C C . ILE A 1 90 ? -27.533 4.465 17.329 1.00 80.19 90 ILE A C 1
ATOM 749 O O . ILE A 1 90 ? -26.890 5.438 17.706 1.00 80.19 90 ILE A O 1
ATOM 753 N N . SER A 1 91 ? -28.839 4.546 17.060 1.00 79.12 91 SER A N 1
ATOM 754 C CA . SER A 1 91 ? -29.588 5.808 17.126 1.00 79.12 91 SER A CA 1
ATOM 755 C C . SER A 1 91 ? -29.638 6.429 18.525 1.00 79.12 91 SER A C 1
ATOM 757 O O . SER A 1 91 ? -30.001 7.591 18.644 1.00 79.12 91 SER A O 1
ATOM 759 N N . LEU A 1 92 ? -29.300 5.678 19.581 1.00 80.38 92 LEU A N 1
ATOM 760 C CA . LEU A 1 92 ? -29.276 6.180 20.959 1.00 80.38 92 LEU A CA 1
ATOM 761 C C . LEU A 1 92 ? -27.957 6.886 21.303 1.00 80.38 92 LEU A C 1
ATOM 763 O O . LEU A 1 92 ? -27.945 7.732 22.190 1.00 80.38 92 LEU A O 1
ATOM 767 N N . LEU A 1 93 ? -26.865 6.562 20.601 1.00 79.81 93 LEU A N 1
ATOM 768 C CA . LEU A 1 93 ? -25.558 7.214 20.769 1.00 79.81 93 LEU A CA 1
ATOM 769 C C . LEU A 1 93 ? -25.350 8.400 19.817 1.00 79.81 93 LEU A C 1
ATOM 771 O O . LEU A 1 93 ? -24.374 9.137 19.955 1.00 79.81 93 LEU A O 1
ATOM 775 N N . VAL A 1 94 ? -26.246 8.570 18.848 1.00 79.94 94 VAL A N 1
ATOM 776 C CA . VAL A 1 94 ? -26.172 9.609 17.822 1.00 79.94 94 VAL A CA 1
ATOM 777 C C . VAL A 1 94 ? -27.057 10.787 18.221 1.00 79.94 94 VAL A C 1
ATOM 779 O O . VAL A 1 94 ? -28.253 10.624 18.449 1.00 79.94 94 VAL A O 1
ATOM 782 N N . GLU A 1 95 ? -26.492 11.991 18.262 1.00 76.06 95 GLU A N 1
ATOM 783 C CA . GLU A 1 95 ? -27.276 13.214 18.415 1.00 76.06 95 GLU A CA 1
ATOM 784 C C . GLU A 1 95 ? -27.793 13.659 17.048 1.00 76.06 95 GLU A C 1
ATOM 786 O O . GLU A 1 95 ? -27.015 13.975 16.142 1.00 76.06 95 GLU A O 1
ATOM 791 N N . THR A 1 96 ? -29.117 13.708 16.904 1.00 72.00 96 THR A N 1
ATOM 792 C CA . THR A 1 96 ? -29.782 14.192 15.691 1.00 72.00 96 THR A CA 1
ATOM 793 C C . THR A 1 96 ? -30.497 15.512 15.948 1.00 72.00 96 THR A C 1
ATOM 795 O O . THR A 1 96 ? -31.252 15.618 16.915 1.00 72.00 96 THR A O 1
ATOM 798 N N . GLN A 1 97 ? -30.340 16.489 15.058 1.00 65.62 97 GLN A N 1
ATOM 799 C CA . GLN A 1 97 ? -31.141 17.716 15.043 1.00 65.62 97 GLN A CA 1
ATOM 800 C C . GLN A 1 97 ? -31.859 17.808 13.697 1.00 65.62 97 GLN A C 1
ATOM 802 O O . GLN A 1 97 ? -31.241 17.664 12.649 1.00 65.62 97 GLN A O 1
ATOM 807 N N . ASN A 1 98 ? -33.180 18.010 13.715 1.00 65.69 98 ASN A N 1
ATOM 808 C CA . ASN A 1 98 ? -34.020 18.094 12.508 1.00 65.69 98 ASN A CA 1
ATOM 809 C C . ASN A 1 98 ? -33.918 16.888 11.549 1.00 65.69 98 ASN A C 1
ATOM 811 O O . ASN A 1 98 ? -34.163 17.024 10.355 1.00 65.69 98 ASN A O 1
ATOM 815 N N . GLY A 1 99 ? -33.585 15.702 12.066 1.00 65.62 99 GLY A N 1
ATOM 816 C CA . GLY A 1 99 ? -33.414 14.488 11.260 1.00 65.62 99 GLY A CA 1
ATOM 817 C C . GLY A 1 99 ? -32.021 14.320 10.646 1.00 65.62 99 GLY A C 1
ATOM 818 O O . GLY A 1 99 ? -31.762 13.279 10.050 1.00 65.62 99 GLY A O 1
ATOM 819 N N . GLU A 1 100 ? -31.115 15.281 10.839 1.00 65.56 100 GLU A N 1
ATOM 820 C CA . GLU A 1 100 ? -29.706 15.156 10.461 1.00 65.56 100 GLU A CA 1
ATOM 821 C C . GLU A 1 100 ? -28.844 14.776 11.665 1.00 65.56 100 GLU A C 1
ATOM 823 O O . GLU A 1 100 ? -29.094 15.202 12.795 1.00 65.56 100 GLU A O 1
ATOM 828 N N . VAL A 1 101 ? -27.823 13.954 11.423 1.00 71.69 101 VAL A N 1
ATOM 829 C CA . VAL A 1 101 ? -26.847 13.543 12.436 1.00 71.69 101 VAL A CA 1
ATOM 830 C C . VAL A 1 101 ? -25.868 14.689 12.679 1.00 71.69 101 VAL A C 1
ATOM 832 O O . VAL A 1 101 ? -25.093 15.034 11.793 1.00 71.69 101 VAL A O 1
ATOM 835 N N . VAL A 1 102 ? -25.891 15.262 13.882 1.00 75.12 102 VAL A N 1
ATOM 836 C CA . VAL A 1 102 ? -25.023 16.385 14.274 1.00 75.12 102 VAL A CA 1
ATOM 837 C C . VAL A 1 102 ? -23.784 15.905 15.020 1.00 75.12 102 VAL A C 1
ATOM 839 O O . VAL A 1 102 ? -22.711 16.480 14.864 1.00 75.12 102 VAL A O 1
ATOM 842 N N . SER A 1 103 ? -23.904 14.841 15.816 1.00 77.69 103 SER A N 1
ATOM 843 C CA . SER A 1 103 ? -22.776 14.297 16.569 1.00 77.69 103 SER A CA 1
ATOM 844 C C . SER A 1 103 ? -22.885 12.786 16.703 1.00 77.69 103 SER A C 1
ATOM 846 O O . SER A 1 103 ? -23.933 12.249 17.058 1.00 77.69 103 SER A O 1
ATOM 848 N N . PHE A 1 104 ? -21.778 12.096 16.439 1.00 83.69 104 PHE A N 1
ATOM 849 C CA . PHE A 1 104 ? -21.625 10.684 16.764 1.00 83.69 104 PHE A CA 1
ATOM 850 C C . PHE A 1 104 ? -20.247 10.453 17.401 1.00 83.69 104 PHE A C 1
ATOM 852 O O . PHE A 1 104 ? -19.299 10.070 16.709 1.00 83.69 104 PHE A O 1
ATOM 859 N N . PRO A 1 105 ? -20.115 10.699 18.719 1.00 83.69 105 PRO A N 1
ATOM 860 C CA . PRO A 1 105 ? -18.828 10.674 19.411 1.00 83.69 105 PRO A CA 1
ATOM 861 C C . PRO A 1 105 ? -18.062 9.368 19.237 1.00 83.69 105 PRO A C 1
ATOM 863 O O . PRO A 1 105 ? -16.860 9.385 18.998 1.00 83.69 105 PRO A O 1
ATOM 866 N N . LEU A 1 106 ? -18.767 8.233 19.291 1.00 84.88 106 LEU A N 1
ATOM 867 C CA . LEU A 1 106 ? -18.146 6.919 19.151 1.00 84.88 106 LEU A CA 1
ATOM 868 C C . LEU A 1 106 ? -17.455 6.752 17.795 1.00 84.88 106 LEU A C 1
ATOM 870 O O . LEU A 1 106 ? -16.366 6.201 17.741 1.00 84.88 106 LEU A O 1
ATOM 874 N N . TYR A 1 107 ? -18.072 7.229 16.713 1.00 79.50 107 TYR A N 1
ATOM 875 C CA . TYR A 1 107 ? -17.500 7.138 15.370 1.00 79.50 107 TYR A CA 1
ATOM 876 C C . TYR A 1 107 ? -16.267 8.027 15.214 1.00 79.50 107 TYR A C 1
ATOM 878 O O . TYR A 1 107 ? -15.248 7.574 14.698 1.00 79.50 107 TYR A O 1
ATOM 886 N N . VAL A 1 108 ? -16.337 9.267 15.709 1.00 81.75 108 VAL A N 1
ATOM 887 C CA . VAL A 1 108 ? -15.207 10.210 15.676 1.00 81.75 108 VAL A CA 1
ATOM 888 C C . VAL A 1 108 ? -14.009 9.639 16.436 1.00 81.75 108 VAL A C 1
ATOM 890 O O . VAL A 1 108 ? -12.890 9.637 15.926 1.00 81.75 108 VAL A O 1
ATOM 893 N N . GLU A 1 109 ? -14.251 9.112 17.633 1.00 83.75 109 GLU A N 1
ATOM 894 C CA . GLU A 1 109 ? -13.217 8.532 18.490 1.00 83.75 109 GLU A CA 1
ATOM 895 C C . GLU A 1 109 ? -12.670 7.209 17.940 1.00 83.75 109 GLU A C 1
ATOM 897 O O . GLU A 1 109 ? -11.458 6.997 17.928 1.00 83.75 109 GLU A O 1
ATOM 902 N N . ALA A 1 110 ? -13.532 6.342 17.400 1.00 80.75 110 ALA A N 1
ATOM 903 C CA . ALA A 1 110 ? -13.106 5.094 16.773 1.00 80.75 110 ALA A CA 1
ATOM 904 C C . ALA A 1 110 ? -12.214 5.339 15.551 1.00 80.75 110 ALA A C 1
ATOM 906 O O . ALA A 1 110 ? -11.206 4.657 15.409 1.00 80.75 110 ALA A O 1
ATOM 907 N N . ILE A 1 111 ? -12.528 6.327 14.703 1.00 75.56 111 ILE A N 1
ATOM 908 C CA . ILE A 1 111 ? -11.660 6.706 13.575 1.00 75.56 111 ILE A CA 1
ATOM 909 C C . ILE A 1 111 ? -10.345 7.294 14.071 1.00 75.56 111 ILE A C 1
ATOM 911 O O . ILE A 1 111 ? -9.290 6.941 13.546 1.00 75.56 111 ILE A O 1
ATOM 915 N N . ARG A 1 112 ? -10.389 8.159 15.093 1.00 77.81 112 ARG A N 1
ATOM 916 C CA . ARG A 1 112 ? -9.184 8.774 15.666 1.00 77.81 112 ARG A CA 1
ATOM 917 C C . ARG A 1 112 ? -8.161 7.729 16.110 1.00 77.81 112 ARG A C 1
ATOM 919 O O . ARG A 1 112 ? -6.966 7.972 15.980 1.00 77.81 112 ARG A O 1
ATOM 926 N N . PHE A 1 113 ? -8.626 6.581 16.598 1.00 72.81 113 PHE A N 1
ATOM 927 C CA . PHE A 1 113 ? -7.768 5.503 17.085 1.00 72.81 113 PHE A CA 1
ATOM 928 C C . PHE A 1 113 ? -7.764 4.247 16.203 1.00 72.81 113 PHE A C 1
ATOM 930 O O . PHE A 1 113 ? -7.130 3.264 16.572 1.00 72.81 113 PHE A O 1
ATOM 937 N N . ALA A 1 114 ? -8.391 4.269 15.022 1.00 61.38 114 ALA A N 1
ATOM 938 C CA . ALA A 1 114 ? -8.499 3.107 14.131 1.00 61.38 114 ALA A CA 1
ATOM 939 C C . ALA A 1 114 ? -7.141 2.519 13.713 1.00 61.38 114 ALA A C 1
ATOM 941 O O . ALA A 1 114 ? -7.053 1.335 13.406 1.00 61.38 114 ALA A O 1
ATOM 942 N N . PHE A 1 115 ? -6.091 3.341 13.739 1.00 56.06 115 PHE A N 1
ATOM 943 C CA . PHE A 1 115 ? -4.722 2.969 13.385 1.00 56.06 115 PHE A CA 1
ATOM 944 C C . PHE A 1 115 ? -3.826 2.689 14.603 1.00 56.06 115 PHE A C 1
ATOM 946 O O . PHE A 1 115 ? -2.619 2.535 14.450 1.00 56.06 115 PHE A O 1
ATOM 953 N N . HIS A 1 116 ? -4.384 2.644 15.818 1.00 58.28 116 HIS A N 1
ATOM 954 C CA . HIS A 1 116 ? -3.645 2.209 17.001 1.00 58.28 116 HIS A CA 1
ATOM 955 C C . HIS A 1 116 ? -3.636 0.675 17.062 1.00 58.28 116 HIS A C 1
ATOM 957 O O . HIS A 1 116 ? -4.689 0.058 16.887 1.00 58.28 116 HIS A O 1
ATOM 963 N N . GLU A 1 117 ? -2.477 0.068 17.352 1.00 51.00 117 GLU A N 1
ATOM 964 C CA . GLU A 1 117 ? -2.202 -1.385 17.258 1.00 51.00 117 GLU A CA 1
ATOM 965 C C . GLU A 1 117 ? -3.233 -2.297 17.961 1.00 51.00 117 GLU A C 1
ATOM 967 O O . GLU A 1 117 ? -3.364 -3.470 17.624 1.00 51.00 117 GLU A O 1
ATOM 972 N N . GLU A 1 118 ? -4.030 -1.773 18.896 1.00 46.19 118 GLU A N 1
ATOM 973 C CA . GLU A 1 118 ? -5.030 -2.540 19.646 1.00 46.19 118 GLU A CA 1
ATOM 974 C C . GLU A 1 118 ? -6.439 -2.591 19.008 1.00 46.19 118 GLU A C 1
ATOM 976 O O . GLU A 1 118 ? -7.270 -3.409 19.427 1.00 46.19 118 GLU A O 1
ATOM 981 N N . ILE A 1 119 ? -6.734 -1.769 17.984 1.00 48.28 119 ILE A N 1
ATOM 982 C CA . ILE A 1 119 ? -8.052 -1.702 17.304 1.00 48.28 119 ILE A CA 1
ATOM 983 C C . ILE A 1 119 ? -8.163 -2.629 16.087 1.00 48.28 119 ILE A C 1
ATOM 985 O O . ILE A 1 119 ? -9.284 -2.856 15.632 1.00 48.28 119 ILE A O 1
ATOM 989 N N . GLY A 1 120 ? -7.072 -3.249 15.627 1.00 46.34 120 GLY A N 1
ATOM 990 C CA . GLY A 1 120 ? -7.060 -4.198 14.504 1.00 46.34 120 GLY A CA 1
ATOM 991 C C . GLY A 1 120 ? -7.884 -5.465 14.765 1.00 46.34 120 GLY A C 1
ATOM 992 O O . GLY A 1 120 ? -7.343 -6.527 15.036 1.00 46.34 120 GLY A O 1
ATOM 993 N N . ASP A 1 121 ? -9.207 -5.341 14.732 1.00 49.19 121 ASP A N 1
ATOM 994 C CA . ASP A 1 121 ? -10.152 -6.443 14.747 1.00 49.19 121 ASP A CA 1
ATOM 995 C C . ASP A 1 121 ? -10.315 -6.950 13.311 1.00 49.19 121 ASP A C 1
ATOM 997 O O . ASP A 1 121 ? -10.437 -6.160 12.367 1.00 49.19 121 ASP A O 1
ATOM 1001 N N . ASP A 1 122 ? -10.389 -8.270 13.147 1.00 51.31 122 ASP A N 1
ATOM 1002 C CA . ASP A 1 122 ? -10.598 -8.945 11.859 1.00 51.31 122 ASP A CA 1
ATOM 1003 C C . ASP A 1 122 ? -11.858 -8.449 11.125 1.00 51.31 122 ASP A C 1
ATOM 1005 O O . ASP A 1 122 ? -12.030 -8.701 9.936 1.00 51.31 122 ASP A O 1
ATOM 1009 N N . SER A 1 123 ? -12.774 -7.763 11.816 1.00 48.16 123 SER A N 1
ATOM 1010 C CA . SER A 1 123 ? -13.966 -7.134 11.245 1.00 48.16 123 SER A CA 1
ATOM 1011 C C . SER A 1 123 ? -13.675 -5.798 10.540 1.00 48.16 123 SER A C 1
ATOM 1013 O O . SER A 1 123 ? -14.232 -5.552 9.470 1.00 48.16 123 SER A O 1
ATOM 1015 N N . VAL A 1 124 ? -12.771 -4.969 11.078 1.00 50.22 124 VAL A N 1
ATOM 1016 C CA . VAL A 1 124 ? -12.335 -3.694 10.479 1.00 50.22 124 VAL A CA 1
ATOM 1017 C C . VAL A 1 124 ? -11.360 -3.962 9.339 1.00 50.22 124 VAL A C 1
ATOM 1019 O O . VAL A 1 124 ? -11.531 -3.396 8.263 1.00 50.22 124 VAL A O 1
ATOM 1022 N N . ASN A 1 125 ? -10.430 -4.906 9.515 1.00 52.38 125 ASN A N 1
ATOM 1023 C CA . ASN A 1 125 ? -9.556 -5.372 8.434 1.00 52.38 125 ASN A CA 1
ATOM 1024 C C . ASN A 1 125 ? -10.381 -5.939 7.275 1.00 52.38 125 ASN A C 1
ATOM 1026 O O . ASN A 1 125 ? -10.166 -5.570 6.121 1.00 52.38 125 ASN A O 1
ATOM 1030 N N . ARG A 1 126 ? -11.414 -6.737 7.580 1.00 52.78 126 ARG A N 1
ATOM 1031 C CA . ARG A 1 126 ? -12.374 -7.239 6.588 1.00 52.78 126 ARG A CA 1
ATOM 1032 C C . ARG A 1 126 ? -13.218 -6.133 5.965 1.00 52.78 126 ARG A C 1
ATOM 1034 O O . ARG A 1 126 ? -13.591 -6.279 4.815 1.00 52.78 126 ARG A O 1
ATOM 1041 N N . TYR A 1 127 ? -13.521 -5.036 6.657 1.00 51.50 127 TYR A N 1
ATOM 1042 C CA . TYR A 1 127 ? -14.246 -3.895 6.079 1.00 51.50 127 TYR A CA 1
ATOM 1043 C C . TYR A 1 127 ? -13.357 -3.032 5.170 1.00 51.50 127 TYR A C 1
ATOM 1045 O O . TYR A 1 127 ? -13.789 -2.641 4.092 1.00 51.50 127 TYR A O 1
ATOM 1053 N N . VAL A 1 128 ? -12.096 -2.790 5.544 1.00 52.97 128 VAL A N 1
ATOM 1054 C CA . VAL A 1 128 ? -11.111 -2.106 4.683 1.00 52.97 128 VAL A CA 1
ATOM 1055 C C . VAL A 1 128 ? -10.810 -2.938 3.431 1.00 52.97 128 VAL A C 1
ATOM 1057 O O . VAL A 1 128 ? -10.605 -2.382 2.355 1.00 52.97 128 VAL A O 1
ATOM 1060 N N . THR A 1 129 ? -10.855 -4.269 3.545 1.00 51.62 129 THR A N 1
ATOM 1061 C CA . THR A 1 129 ? -10.614 -5.202 2.432 1.00 51.62 129 THR A CA 1
ATOM 1062 C C . THR A 1 129 ? -11.872 -5.711 1.722 1.00 51.62 129 THR A C 1
ATOM 1064 O O . THR A 1 129 ? -11.747 -6.423 0.727 1.00 51.62 129 THR A O 1
ATOM 1067 N N . SER A 1 130 ? -13.087 -5.335 2.150 1.00 50.03 130 SER A N 1
ATOM 1068 C CA . SER A 1 130 ? -14.335 -5.708 1.462 1.00 50.03 130 SER A CA 1
ATOM 1069 C C . SER A 1 130 ? -15.157 -4.493 1.030 1.00 50.03 130 SER A C 1
ATOM 1071 O O . SER A 1 130 ? -15.449 -3.586 1.802 1.00 50.03 130 SER A O 1
ATOM 1073 N N . GLY A 1 131 ? -15.573 -4.490 -0.240 1.00 58.78 131 GLY A N 1
ATOM 1074 C CA . GLY A 1 131 ? -16.419 -3.444 -0.820 1.00 58.78 131 GLY A CA 1
ATOM 1075 C C . GLY A 1 131 ? -15.634 -2.295 -1.482 1.00 58.78 131 GLY A C 1
ATOM 1076 O O . GLY A 1 131 ? -14.506 -2.503 -1.926 1.00 58.78 131 GLY A O 1
ATOM 1077 N N . PRO A 1 132 ? -16.216 -1.082 -1.596 1.00 50.97 132 PRO A N 1
ATOM 1078 C CA . PRO A 1 132 ? -15.668 0.016 -2.405 1.00 50.97 132 PRO A CA 1
ATOM 1079 C C . PRO A 1 132 ? -14.300 0.559 -1.947 1.00 50.97 132 PRO A C 1
ATOM 1081 O O . PRO A 1 132 ? -13.661 1.278 -2.706 1.00 50.97 132 PRO A O 1
ATOM 1084 N N . LEU A 1 133 ? -13.822 0.205 -0.749 1.00 53.75 133 LEU A N 1
ATOM 1085 C CA . LEU A 1 133 ? -12.486 0.566 -0.248 1.00 53.75 133 LEU A CA 1
ATOM 1086 C C . LEU A 1 133 ? -11.372 -0.352 -0.781 1.00 53.75 133 LEU A C 1
ATOM 1088 O O . LEU A 1 133 ? -10.242 0.096 -0.929 1.00 53.75 133 LEU A O 1
ATOM 1092 N N . ALA A 1 134 ? -11.678 -1.594 -1.173 1.00 59.62 134 ALA A N 1
ATOM 1093 C CA . ALA A 1 134 ? -10.722 -2.413 -1.922 1.00 59.62 134 ALA A CA 1
ATOM 1094 C C . ALA A 1 134 ? -10.450 -1.806 -3.312 1.00 59.62 134 ALA A C 1
ATOM 1096 O O . ALA A 1 134 ? -9.321 -1.847 -3.807 1.00 59.62 134 ALA A O 1
ATOM 1097 N N . ASN A 1 135 ? -11.468 -1.162 -3.900 1.00 70.94 135 ASN A N 1
ATOM 1098 C CA . ASN A 1 135 ? -11.313 -0.424 -5.152 1.00 70.94 135 ASN A CA 1
ATOM 1099 C C . ASN A 1 135 ? -10.376 0.769 -4.982 1.00 70.94 135 ASN A C 1
ATOM 1101 O O . ASN A 1 135 ? -9.645 1.053 -5.914 1.00 70.94 135 ASN A O 1
ATOM 1105 N N . TYR A 1 136 ? -10.313 1.409 -3.808 1.00 77.12 136 TYR A N 1
ATOM 1106 C CA . TYR A 1 136 ? -9.378 2.514 -3.578 1.00 77.12 136 TYR A CA 1
ATOM 1107 C C . TYR A 1 136 ? -7.923 2.098 -3.829 1.00 77.12 136 TYR A C 1
ATOM 1109 O O . TYR A 1 136 ? -7.218 2.795 -4.550 1.00 77.12 136 TYR A O 1
ATOM 1117 N N . PHE A 1 137 ? -7.474 0.952 -3.301 1.00 80.44 137 PHE A N 1
ATOM 1118 C CA . PHE A 1 137 ? -6.100 0.480 -3.524 1.00 80.44 137 PHE A CA 1
ATOM 1119 C C . PHE A 1 137 ? -5.854 0.093 -4.987 1.00 80.44 137 PHE A C 1
ATOM 1121 O O . PHE A 1 137 ? -4.806 0.411 -5.546 1.00 80.44 137 PHE A O 1
ATOM 1128 N N . SER A 1 138 ? -6.842 -0.524 -5.639 1.00 81.50 138 SER A N 1
ATOM 1129 C CA . SER A 1 138 ? -6.781 -0.812 -7.076 1.00 81.50 138 SER A CA 1
ATOM 1130 C C . SER A 1 138 ? -6.730 0.472 -7.919 1.00 81.50 138 SER A C 1
ATOM 1132 O O . SER A 1 138 ? -5.930 0.578 -8.850 1.00 81.50 138 SER A O 1
ATOM 1134 N N . ASP A 1 139 ? -7.547 1.471 -7.592 1.00 82.44 139 ASP A N 1
ATOM 1135 C CA . ASP A 1 139 ? -7.619 2.771 -8.263 1.00 82.44 139 ASP A CA 1
ATOM 1136 C C . ASP A 1 139 ? -6.330 3.565 -8.049 1.00 82.44 139 ASP A C 1
ATOM 1138 O O . ASP A 1 139 ? -5.821 4.179 -8.986 1.00 82.44 139 ASP A O 1
ATOM 1142 N N . LEU A 1 140 ? -5.758 3.493 -6.847 1.00 86.00 140 LEU A N 1
ATOM 1143 C CA . LEU A 1 140 ? -4.479 4.092 -6.488 1.00 86.00 140 LEU A CA 1
ATOM 1144 C C . LEU A 1 140 ? -3.335 3.498 -7.317 1.00 86.00 140 LEU A C 1
ATOM 1146 O O . LEU A 1 140 ? -2.578 4.241 -7.941 1.00 86.00 140 LEU A O 1
ATOM 1150 N N . VAL A 1 141 ? -3.238 2.167 -7.400 1.00 88.00 141 VAL A N 1
ATOM 1151 C CA . VAL A 1 141 ? -2.225 1.505 -8.237 1.00 88.00 141 VAL A CA 1
ATOM 1152 C C . VAL A 1 141 ? -2.481 1.765 -9.727 1.00 88.00 141 VAL A C 1
ATOM 1154 O O . VAL A 1 141 ? -1.540 1.946 -10.499 1.00 88.00 141 VAL A O 1
ATOM 1157 N N . THR A 1 142 ? -3.742 1.868 -10.149 1.00 87.50 142 THR A N 1
ATOM 1158 C CA . THR A 1 142 ? -4.106 2.231 -11.529 1.00 87.50 142 THR A CA 1
ATOM 1159 C C . THR A 1 142 ? -3.722 3.674 -11.861 1.00 87.50 142 THR A C 1
ATOM 1161 O O . THR A 1 142 ? -3.268 3.957 -12.971 1.00 87.50 142 THR A O 1
ATOM 1164 N N . PHE A 1 143 ? -3.877 4.600 -10.917 1.00 88.31 143 PHE A N 1
ATOM 1165 C CA . PHE A 1 143 ? -3.417 5.977 -11.049 1.00 88.31 143 PHE A CA 1
ATOM 1166 C C . PHE A 1 143 ? -1.889 6.039 -11.121 1.00 88.31 143 PHE A C 1
ATOM 1168 O O . PHE A 1 143 ? -1.349 6.634 -12.052 1.00 88.31 143 PHE A O 1
ATOM 1175 N N . PHE A 1 144 ? -1.195 5.329 -10.232 1.00 91.50 144 PHE A N 1
ATOM 1176 C CA . PHE A 1 144 ? 0.262 5.215 -10.260 1.00 91.50 144 PHE A CA 1
ATOM 1177 C C . PHE A 1 144 ? 0.772 4.633 -11.585 1.00 91.50 144 PHE A C 1
ATOM 1179 O O . PHE A 1 144 ? 1.695 5.168 -12.192 1.00 91.50 144 PHE A O 1
ATOM 1186 N N . LYS A 1 145 ? 0.096 3.613 -12.127 1.00 90.94 145 LYS A N 1
ATOM 1187 C CA . LYS A 1 145 ? 0.383 3.080 -13.465 1.00 90.94 145 LYS A CA 1
ATOM 1188 C C . LYS A 1 145 ? 0.317 4.159 -14.549 1.00 90.94 145 LYS A C 1
ATOM 1190 O O . LYS A 1 145 ? 1.170 4.174 -15.433 1.00 90.94 145 LYS A O 1
ATOM 1195 N N . LYS A 1 146 ? -0.668 5.065 -14.503 1.00 89.56 146 LYS A N 1
ATOM 1196 C CA . LYS A 1 146 ? -0.758 6.185 -15.459 1.00 89.56 146 LYS A CA 1
ATOM 1197 C C . LYS A 1 146 ? 0.430 7.135 -15.321 1.00 89.56 146 LYS A C 1
ATOM 1199 O O . LYS A 1 146 ? 0.946 7.580 -16.340 1.00 89.56 146 LYS A O 1
ATOM 1204 N N . GLN A 1 147 ? 0.897 7.395 -14.101 1.00 90.06 147 GLN A N 1
ATOM 1205 C CA . GLN A 1 147 ? 2.103 8.198 -13.878 1.00 90.06 147 GLN A CA 1
ATOM 1206 C C . GLN A 1 147 ? 3.363 7.516 -14.423 1.00 90.06 147 GLN A C 1
ATOM 1208 O O . GLN A 1 147 ? 4.184 8.174 -15.054 1.00 90.06 147 GLN A O 1
ATOM 1213 N N . CYS A 1 148 ? 3.489 6.192 -14.281 1.00 92.56 148 CYS A N 1
ATOM 1214 C CA . CYS A 1 148 ? 4.585 5.440 -14.898 1.00 92.56 148 CYS A CA 1
ATOM 1215 C C . CYS A 1 148 ? 4.593 5.561 -16.433 1.00 92.56 148 CYS A C 1
ATOM 1217 O O . CYS A 1 148 ? 5.659 5.674 -17.038 1.00 92.56 148 CYS A O 1
ATOM 1219 N N . LEU A 1 149 ? 3.416 5.543 -17.069 1.00 90.38 149 LEU A N 1
ATOM 1220 C CA . LEU A 1 149 ? 3.286 5.750 -18.517 1.00 90.38 149 LEU A CA 1
ATOM 1221 C C . LEU A 1 149 ? 3.623 7.190 -18.913 1.00 90.38 149 LEU A C 1
ATOM 1223 O O . LEU A 1 149 ? 4.342 7.404 -19.881 1.00 90.38 149 LEU A O 1
ATOM 1227 N N . TYR A 1 150 ? 3.177 8.167 -18.128 1.00 91.75 150 TYR A N 1
ATOM 1228 C CA . TYR A 1 150 ? 3.521 9.565 -18.355 1.00 91.75 150 TYR A CA 1
ATOM 1229 C C . TYR A 1 150 ? 5.034 9.815 -18.249 1.00 91.75 150 TYR A C 1
ATOM 1231 O O . TYR A 1 150 ? 5.611 10.463 -19.122 1.00 91.75 150 TYR A O 1
ATOM 1239 N N . LEU A 1 151 ? 5.705 9.228 -17.248 1.00 92.94 151 LEU A N 1
ATOM 1240 C CA . LEU A 1 151 ? 7.167 9.258 -17.156 1.00 92.94 151 LEU A CA 1
ATOM 1241 C C . LEU A 1 151 ? 7.804 8.681 -18.425 1.00 92.94 151 LEU A C 1
ATOM 1243 O O . LEU A 1 151 ? 8.753 9.254 -18.953 1.00 92.94 151 LEU A O 1
ATOM 1247 N N . ASN A 1 152 ? 7.285 7.559 -18.926 1.00 92.69 152 ASN A N 1
ATOM 1248 C CA . ASN A 1 152 ? 7.797 6.956 -20.148 1.00 92.69 152 ASN A CA 1
ATOM 1249 C C . ASN A 1 152 ? 7.687 7.893 -21.354 1.00 92.69 152 ASN A C 1
ATOM 1251 O O . ASN A 1 152 ? 8.659 8.034 -22.093 1.00 92.69 152 ASN A O 1
ATOM 1255 N N . ASP A 1 153 ? 6.543 8.549 -21.532 1.00 91.06 153 ASP A N 1
ATOM 1256 C CA . ASP A 1 153 ? 6.335 9.493 -22.629 1.00 91.06 153 ASP A CA 1
ATOM 1257 C C . ASP A 1 153 ? 7.323 10.663 -22.550 1.00 91.06 153 ASP A C 1
ATOM 1259 O O . ASP A 1 153 ? 7.926 11.030 -23.561 1.00 91.06 153 ASP A O 1
ATOM 1263 N N . LEU A 1 154 ? 7.564 11.196 -21.347 1.00 90.25 154 LEU A N 1
ATOM 1264 C CA . LEU A 1 154 ? 8.567 12.241 -21.127 1.00 90.25 154 LEU A CA 1
ATOM 1265 C C . LEU A 1 154 ? 9.990 11.762 -21.441 1.00 90.25 154 LEU A C 1
ATOM 1267 O O . LEU A 1 154 ? 10.753 12.489 -22.076 1.00 90.25 154 LEU A O 1
ATOM 1271 N N . VAL A 1 155 ? 10.355 10.543 -21.034 1.00 89.75 155 VAL A N 1
ATOM 1272 C CA . VAL A 1 155 ? 11.678 9.956 -21.315 1.00 89.75 155 VAL A CA 1
ATOM 1273 C C . VAL A 1 155 ? 11.874 9.744 -22.818 1.00 89.75 155 VAL A C 1
ATOM 1275 O O . VAL A 1 155 ? 12.940 10.059 -23.350 1.00 89.75 155 VAL A O 1
ATOM 1278 N N . VAL A 1 156 ? 10.846 9.266 -23.524 1.00 89.12 156 VAL A N 1
ATOM 1279 C CA . VAL A 1 156 ? 10.878 9.117 -24.986 1.00 89.12 156 VAL A CA 1
ATOM 1280 C C . VAL A 1 156 ? 11.031 10.482 -25.658 1.00 89.12 156 VAL A C 1
ATOM 1282 O O . VAL A 1 156 ? 11.904 10.636 -26.509 1.00 89.12 156 VAL A O 1
ATOM 1285 N N . GLN A 1 157 ? 10.264 11.494 -25.247 1.00 87.62 157 GLN A N 1
ATOM 1286 C CA . GLN A 1 157 ? 10.376 12.854 -25.791 1.00 87.62 157 GLN A CA 1
ATOM 1287 C C . GLN A 1 157 ? 11.765 13.458 -25.550 1.00 87.62 157 GLN A C 1
ATOM 1289 O O . GLN A 1 157 ? 12.387 13.961 -26.485 1.00 87.62 157 GLN A O 1
ATOM 1294 N N . ALA A 1 158 ? 12.296 13.333 -24.332 1.00 87.00 158 ALA A N 1
ATOM 1295 C CA . ALA A 1 158 ? 13.626 13.822 -23.978 1.00 87.00 158 ALA A CA 1
ATOM 1296 C C . ALA A 1 158 ? 14.753 13.108 -24.748 1.00 87.00 158 ALA A C 1
ATOM 1298 O O . ALA A 1 158 ? 15.813 13.695 -24.963 1.00 87.00 158 ALA A O 1
ATOM 1299 N N . SER A 1 159 ? 14.533 11.860 -25.186 1.00 83.38 159 SER A N 1
ATOM 1300 C CA . SER A 1 159 ? 15.498 11.116 -26.006 1.00 83.38 159 SER A CA 1
ATOM 1301 C C . SER A 1 159 ? 15.589 11.621 -27.452 1.00 83.38 159 SER A C 1
ATOM 1303 O O . SER A 1 159 ? 16.631 11.460 -28.087 1.00 83.38 159 SER A O 1
ATOM 1305 N N . VAL A 1 160 ? 14.520 12.244 -27.963 1.00 85.56 160 VAL A N 1
ATOM 1306 C CA . VAL A 1 160 ? 14.449 12.790 -29.328 1.00 85.56 160 VAL A CA 1
ATOM 1307 C C . VAL A 1 160 ? 14.848 14.267 -29.344 1.00 85.56 160 VAL A C 1
ATOM 1309 O O . VAL A 1 160 ? 15.656 14.672 -30.178 1.00 85.56 160 VAL A O 1
ATOM 1312 N N . GLU A 1 161 ? 14.330 15.061 -28.405 1.00 85.31 161 GLU A N 1
ATOM 1313 C CA . GLU A 1 161 ? 14.614 16.494 -28.280 1.00 85.31 161 GLU A CA 1
ATOM 1314 C C . GLU A 1 161 ? 14.981 16.847 -26.828 1.00 85.31 161 GLU A C 1
ATOM 1316 O O . GLU A 1 161 ? 14.118 17.219 -26.030 1.00 85.31 161 GLU A O 1
ATOM 1321 N N . PRO A 1 162 ? 16.266 16.740 -26.445 1.00 81.75 162 PRO A N 1
ATOM 1322 C CA . PRO A 1 162 ? 16.689 17.053 -25.089 1.00 81.75 162 PRO A CA 1
ATOM 1323 C C . PRO A 1 162 ? 16.578 18.560 -24.830 1.00 81.75 162 PRO A C 1
ATOM 1325 O O . PRO A 1 162 ? 17.316 19.368 -25.397 1.00 81.75 162 PRO A O 1
ATOM 1328 N N . SER A 1 163 ? 15.670 18.939 -23.932 1.00 87.50 163 SER A N 1
ATOM 1329 C CA . SER A 1 163 ? 15.520 20.308 -23.442 1.00 87.50 163 SER A CA 1
ATOM 1330 C C . SER A 1 163 ? 15.664 20.367 -21.923 1.00 87.50 163 SER A C 1
ATOM 1332 O O . SER A 1 163 ? 15.429 19.385 -21.207 1.00 87.50 163 SER A O 1
ATOM 1334 N N . GLN A 1 164 ? 16.058 21.537 -21.414 1.00 86.56 164 GLN A N 1
ATOM 1335 C CA . GLN A 1 164 ? 16.196 21.752 -19.974 1.00 86.56 164 GLN A CA 1
ATOM 1336 C C . GLN A 1 164 ? 14.842 21.630 -19.257 1.00 86.56 164 GLN A C 1
ATOM 1338 O O . GLN A 1 164 ? 14.788 21.097 -18.154 1.00 86.56 164 GLN A O 1
ATOM 1343 N N . GLU A 1 165 ? 13.758 22.053 -19.914 1.00 88.50 165 GLU A N 1
ATOM 1344 C CA . GLU A 1 165 ? 12.384 21.960 -19.409 1.00 88.50 165 GLU A CA 1
ATOM 1345 C C . GLU A 1 165 ? 11.886 20.507 -19.341 1.00 88.50 165 GLU A C 1
ATOM 1347 O O . GLU A 1 165 ? 11.357 20.077 -18.317 1.00 88.50 165 GLU A O 1
ATOM 1352 N N . LEU A 1 166 ? 12.125 19.705 -20.386 1.00 87.81 166 LEU A N 1
ATOM 1353 C CA . LEU A 1 166 ? 11.779 18.280 -20.372 1.00 87.81 166 LEU A CA 1
ATOM 1354 C C . LEU A 1 166 ? 12.580 17.528 -19.310 1.00 87.81 166 LEU A C 1
ATOM 1356 O O . LEU A 1 166 ? 12.020 16.715 -18.582 1.00 87.81 166 LEU A O 1
ATOM 1360 N N . SER A 1 167 ? 13.867 17.849 -19.160 1.00 88.19 167 SER A N 1
ATOM 1361 C CA . SER A 1 167 ? 14.712 17.267 -18.112 1.00 88.19 167 SER A CA 1
ATOM 1362 C C . SER A 1 167 ? 14.187 17.594 -16.712 1.00 88.19 167 SER A C 1
ATOM 1364 O O . SER A 1 167 ? 14.116 16.704 -15.868 1.00 88.19 167 SER A O 1
ATOM 1366 N N . SER A 1 168 ? 13.765 18.841 -16.459 1.00 90.56 168 SER A N 1
ATOM 1367 C CA . SER A 1 168 ? 13.150 19.199 -15.174 1.00 90.56 168 SER A CA 1
ATOM 1368 C C . SER A 1 168 ? 11.814 18.496 -14.948 1.00 90.56 168 SER A C 1
ATOM 1370 O O . SER A 1 168 ? 11.554 18.050 -13.834 1.00 90.56 168 SER A O 1
ATOM 1372 N N . ASN A 1 169 ? 11.001 18.329 -15.995 1.00 91.06 169 ASN A N 1
ATOM 1373 C CA . ASN A 1 169 ? 9.721 17.629 -15.896 1.00 91.06 169 ASN A CA 1
ATOM 1374 C C . ASN A 1 169 ? 9.925 16.141 -15.583 1.00 91.06 169 ASN A C 1
ATOM 1376 O O . ASN A 1 169 ? 9.240 15.603 -14.713 1.00 91.06 169 ASN A O 1
ATOM 1380 N N . VAL A 1 170 ? 10.907 15.496 -16.224 1.00 91.62 170 VAL A N 1
ATOM 1381 C CA . VAL A 1 170 ? 11.306 14.113 -15.919 1.00 91.62 170 VAL A CA 1
ATOM 1382 C C . VAL A 1 170 ? 11.721 13.988 -14.456 1.00 91.62 170 VAL A C 1
ATOM 1384 O O . VAL A 1 170 ? 11.209 13.110 -13.772 1.00 91.62 170 VAL A O 1
ATOM 1387 N N . ILE A 1 171 ? 12.585 14.882 -13.957 1.00 92.38 171 ILE A N 1
ATOM 1388 C CA . ILE A 1 171 ? 13.027 14.861 -12.553 1.00 92.38 171 ILE A CA 1
ATOM 1389 C C . ILE A 1 171 ? 11.833 15.032 -11.606 1.00 92.38 171 ILE A C 1
ATOM 1391 O O . ILE A 1 171 ? 11.657 14.216 -10.712 1.00 92.38 171 ILE A O 1
ATOM 1395 N N . SER A 1 172 ? 10.956 16.010 -11.849 1.00 92.50 172 SER A N 1
ATOM 1396 C CA . SER A 1 172 ? 9.777 16.221 -10.995 1.00 92.50 172 SER A CA 1
ATOM 1397 C C . SER A 1 172 ? 8.807 15.033 -10.994 1.00 92.50 172 SER A C 1
ATOM 1399 O O . SER A 1 172 ? 8.232 14.702 -9.963 1.00 92.50 172 SER A O 1
ATOM 1401 N N . THR A 1 173 ? 8.658 14.354 -12.136 1.00 92.50 173 THR A N 1
ATOM 1402 C CA . THR A 1 173 ? 7.802 13.164 -12.252 1.00 92.50 173 THR A CA 1
ATOM 1403 C C . THR A 1 173 ? 8.440 11.967 -11.548 1.00 92.50 173 THR A C 1
ATOM 1405 O O . THR A 1 173 ? 7.743 11.144 -10.962 1.00 92.50 173 THR A O 1
ATOM 1408 N N . VAL A 1 174 ? 9.772 11.860 -11.596 1.00 94.12 174 VAL A N 1
ATOM 1409 C CA . VAL A 1 174 ? 10.534 10.871 -10.829 1.00 94.12 174 VAL A CA 1
ATOM 1410 C C . VAL A 1 174 ? 10.342 11.086 -9.329 1.00 94.12 174 VAL A C 1
ATOM 1412 O O . VAL A 1 174 ? 10.039 10.118 -8.636 1.00 94.12 174 VAL A O 1
ATOM 1415 N N . ASP A 1 175 ? 10.448 12.326 -8.847 1.00 92.81 175 ASP A N 1
ATOM 1416 C CA . ASP A 1 175 ? 10.227 12.655 -7.435 1.00 92.81 175 ASP A CA 1
ATOM 1417 C C . ASP A 1 175 ? 8.806 12.253 -6.994 1.00 92.81 175 ASP A C 1
ATOM 1419 O O . ASP A 1 175 ? 8.642 11.567 -5.988 1.00 92.81 175 ASP A O 1
ATOM 1423 N N . GLU A 1 176 ? 7.783 12.561 -7.801 1.00 92.38 176 GLU A N 1
ATOM 1424 C CA . GLU A 1 176 ? 6.392 12.169 -7.522 1.00 92.38 176 GLU A CA 1
ATOM 1425 C C . GLU A 1 176 ? 6.195 10.640 -7.507 1.00 92.38 176 GLU A C 1
ATOM 1427 O O . GLU A 1 176 ? 5.453 10.097 -6.684 1.00 92.38 176 GLU A O 1
ATOM 1432 N N . ILE A 1 177 ? 6.879 9.914 -8.396 1.00 93.25 177 ILE A N 1
ATOM 1433 C CA . ILE A 1 177 ? 6.865 8.447 -8.403 1.00 93.25 177 ILE A CA 1
ATOM 1434 C C . ILE A 1 177 ? 7.516 7.892 -7.134 1.00 93.25 177 ILE A C 1
ATOM 1436 O O . ILE A 1 177 ? 6.976 6.955 -6.545 1.00 93.25 177 ILE A O 1
ATOM 1440 N N . GLU A 1 178 ? 8.656 8.438 -6.705 1.00 93.56 178 GLU A N 1
ATOM 1441 C CA . GLU A 1 178 ? 9.316 8.001 -5.474 1.00 93.56 178 GLU A CA 1
ATOM 1442 C C . GLU A 1 178 ? 8.455 8.300 -4.240 1.00 93.56 178 GLU A C 1
ATOM 1444 O O . GLU A 1 178 ? 8.286 7.407 -3.409 1.00 93.56 178 GLU A O 1
ATOM 1449 N N . ASP A 1 179 ? 7.829 9.477 -4.160 1.00 92.12 179 ASP A N 1
ATOM 1450 C CA . ASP A 1 179 ? 6.898 9.840 -3.083 1.00 92.12 179 ASP A CA 1
ATOM 1451 C C . ASP A 1 179 ? 5.717 8.862 -2.992 1.00 92.12 179 ASP A C 1
ATOM 1453 O O . ASP A 1 179 ? 5.375 8.382 -1.907 1.00 92.12 179 ASP A O 1
ATOM 1457 N N . ASN A 1 180 ? 5.132 8.483 -4.132 1.00 91.81 180 ASN A N 1
ATOM 1458 C CA . ASN A 1 180 ? 4.069 7.477 -4.170 1.00 91.81 180 ASN A CA 1
ATOM 1459 C C . ASN A 1 180 ? 4.554 6.091 -3.726 1.00 91.81 180 ASN A C 1
ATOM 1461 O O . ASN A 1 180 ? 3.833 5.378 -3.027 1.00 91.81 180 ASN A O 1
ATOM 1465 N N . LEU A 1 181 ? 5.782 5.701 -4.079 1.00 93.25 181 LEU A N 1
ATOM 1466 C CA . LEU A 1 181 ? 6.367 4.442 -3.611 1.00 93.25 181 LEU A CA 1
ATOM 1467 C C . LEU A 1 181 ? 6.644 4.461 -2.101 1.00 93.25 181 LEU A C 1
ATOM 1469 O O . LEU A 1 181 ? 6.438 3.437 -1.445 1.00 93.25 181 LEU A O 1
ATOM 1473 N N . TYR A 1 182 ? 7.063 5.597 -1.532 1.00 92.12 182 TYR A N 1
ATOM 1474 C CA . TYR A 1 182 ? 7.181 5.753 -0.079 1.00 92.12 182 TYR A CA 1
ATOM 1475 C C . TYR A 1 182 ? 5.816 5.662 0.598 1.00 92.12 182 TYR A C 1
ATOM 1477 O O . TYR A 1 182 ? 5.679 4.930 1.574 1.00 92.12 182 TYR A O 1
ATOM 1485 N N . TYR A 1 183 ? 4.786 6.290 0.027 1.00 89.62 183 TYR A N 1
ATOM 1486 C CA . TYR A 1 183 ? 3.417 6.145 0.516 1.00 89.62 183 TYR A CA 1
ATOM 1487 C C . TYR A 1 183 ? 2.957 4.679 0.503 1.00 89.62 183 TYR A C 1
ATOM 1489 O O . TYR A 1 183 ? 2.398 4.195 1.485 1.00 89.62 183 TYR A O 1
ATOM 1497 N N . PHE A 1 184 ? 3.238 3.931 -0.569 1.00 90.19 184 PHE A N 1
ATOM 1498 C CA . PHE A 1 184 ? 2.920 2.501 -0.628 1.00 90.19 184 PHE A CA 1
ATOM 1499 C C . PHE A 1 184 ? 3.683 1.708 0.430 1.00 90.19 184 PHE A C 1
ATOM 1501 O O . PHE A 1 184 ? 3.097 0.853 1.092 1.00 90.19 184 PHE A O 1
ATOM 1508 N N . SER A 1 185 ? 4.968 2.009 0.620 1.00 88.94 185 SER A N 1
ATOM 1509 C CA . SER A 1 185 ? 5.778 1.397 1.672 1.00 88.94 185 SER A CA 1
ATOM 1510 C C . SER A 1 185 ? 5.186 1.652 3.060 1.00 88.94 185 SER A C 1
ATOM 1512 O O . SER A 1 185 ? 5.119 0.719 3.861 1.00 88.94 185 SER A O 1
ATOM 1514 N N . ASP A 1 186 ? 4.726 2.870 3.345 1.00 86.94 186 ASP A N 1
ATOM 1515 C CA . ASP A 1 186 ? 4.120 3.232 4.630 1.00 86.94 186 ASP A CA 1
ATOM 1516 C C . ASP A 1 186 ? 2.777 2.523 4.847 1.00 86.94 186 ASP A C 1
ATOM 1518 O O . ASP A 1 186 ? 2.543 1.958 5.915 1.00 86.94 186 ASP A O 1
ATOM 1522 N N . VAL A 1 187 ? 1.921 2.479 3.819 1.00 84.12 187 VAL A N 1
ATOM 1523 C CA . VAL A 1 187 ? 0.635 1.761 3.853 1.00 84.12 187 VAL A CA 1
ATOM 1524 C C . VAL A 1 187 ? 0.841 0.274 4.131 1.00 84.12 187 VAL A C 1
ATOM 1526 O O . VAL A 1 187 ? 0.119 -0.314 4.934 1.00 84.12 187 VAL A O 1
ATOM 1529 N N . ILE A 1 188 ? 1.833 -0.340 3.491 1.00 84.69 188 ILE A N 1
ATOM 1530 C CA . ILE A 1 188 ? 2.130 -1.764 3.667 1.00 84.69 188 ILE A CA 1
ATOM 1531 C C . ILE A 1 188 ? 2.763 -2.017 5.044 1.00 84.69 188 ILE A C 1
ATOM 1533 O O . ILE A 1 188 ? 2.436 -2.991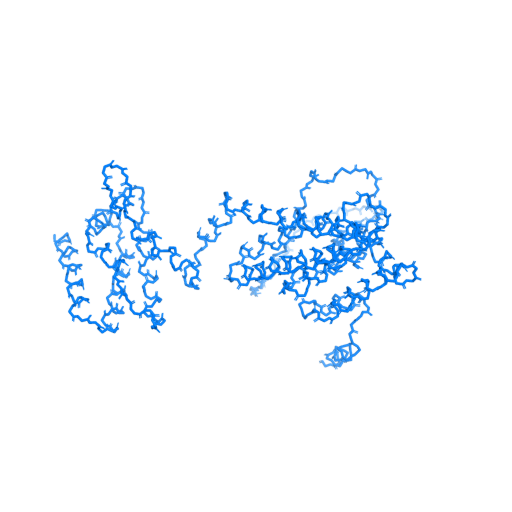 5.721 1.00 84.69 188 ILE A O 1
ATOM 1537 N N . SER A 1 189 ? 3.598 -1.091 5.517 1.00 82.56 189 SER A N 1
ATOM 1538 C CA . SER A 1 189 ? 4.231 -1.164 6.838 1.00 82.56 189 SER A CA 1
ATOM 1539 C C . SER A 1 189 ? 3.282 -0.831 7.997 1.00 82.56 189 SER A C 1
ATOM 1541 O O . SER A 1 189 ? 3.689 -0.925 9.152 1.00 82.56 189 SER A O 1
ATOM 1543 N N . ALA A 1 190 ? 2.017 -0.490 7.726 1.00 78.56 190 ALA A N 1
ATOM 1544 C CA . ALA A 1 190 ? 1.024 -0.126 8.738 1.00 78.56 190 ALA A CA 1
ATOM 1545 C C . ALA A 1 190 ? 0.576 -1.293 9.646 1.00 78.56 190 ALA A C 1
ATOM 1547 O O . ALA A 1 190 ? -0.249 -1.095 10.534 1.00 78.56 190 ALA A O 1
ATOM 1548 N N . GLY A 1 191 ? 1.084 -2.513 9.430 1.00 69.81 191 GLY A N 1
ATOM 1549 C CA . GLY A 1 191 ? 0.825 -3.663 10.302 1.00 69.81 191 GLY A CA 1
ATOM 1550 C C . GLY A 1 191 ? -0.528 -4.346 10.081 1.00 69.81 191 GLY A C 1
ATOM 1551 O O . GLY A 1 191 ? -0.971 -5.102 10.942 1.00 69.81 191 GLY A O 1
ATOM 1552 N N . ILE A 1 192 ? -1.183 -4.108 8.937 1.00 73.81 192 ILE A N 1
ATOM 1553 C CA . ILE A 1 192 ? -2.461 -4.734 8.566 1.00 73.81 192 ILE A CA 1
ATOM 1554 C C . ILE A 1 192 ? -2.207 -5.809 7.492 1.00 73.81 192 ILE A C 1
ATOM 1556 O O . ILE A 1 192 ? -2.054 -5.458 6.320 1.00 73.81 192 ILE A O 1
ATOM 1560 N N . PRO A 1 193 ? -2.204 -7.115 7.836 1.00 76.00 193 PRO A N 1
ATOM 1561 C CA . PRO A 1 193 ? -1.806 -8.178 6.906 1.00 76.00 193 PRO A CA 1
ATOM 1562 C C . PRO A 1 193 ? -2.663 -8.263 5.640 1.00 76.00 193 PRO A C 1
ATOM 1564 O O . PRO A 1 193 ? -2.157 -8.591 4.570 1.00 76.00 193 PRO A O 1
ATOM 1567 N N . ASP A 1 194 ? -3.962 -7.973 5.742 1.00 74.50 194 ASP A N 1
ATOM 1568 C CA . ASP A 1 194 ? -4.858 -8.015 4.584 1.00 74.50 194 ASP A CA 1
ATOM 1569 C C . ASP A 1 194 ? -4.626 -6.830 3.632 1.00 74.50 194 ASP A C 1
ATOM 1571 O O . ASP A 1 194 ? -4.753 -6.995 2.422 1.00 74.50 194 ASP A O 1
ATOM 1575 N N . VAL A 1 195 ? -4.248 -5.655 4.153 1.00 77.50 195 VAL A N 1
ATOM 1576 C CA . VAL A 1 195 ? -3.909 -4.469 3.343 1.00 77.50 195 VAL A CA 1
ATOM 1577 C C . VAL A 1 195 ? -2.531 -4.626 2.714 1.00 77.50 195 VAL A C 1
ATOM 1579 O O . VAL A 1 195 ? -2.382 -4.320 1.537 1.00 77.50 195 VAL A O 1
ATOM 1582 N N . ASP A 1 196 ? -1.557 -5.162 3.454 1.00 83.56 196 ASP A N 1
ATOM 1583 C CA . ASP A 1 196 ? -0.249 -5.559 2.919 1.00 83.56 196 ASP A CA 1
ATOM 1584 C C . ASP A 1 196 ? -0.423 -6.507 1.721 1.00 83.56 196 ASP A C 1
ATOM 1586 O O . ASP A 1 196 ? 0.014 -6.204 0.607 1.00 83.56 196 ASP A O 1
ATOM 1590 N N . ARG A 1 197 ? -1.173 -7.602 1.911 1.00 85.00 197 ARG A N 1
ATOM 1591 C CA . ARG A 1 197 ? -1.479 -8.559 0.837 1.00 85.00 197 ARG A CA 1
ATOM 1592 C C . ARG A 1 197 ? -2.197 -7.904 -0.331 1.00 85.00 197 ARG A C 1
ATOM 1594 O O . ARG A 1 197 ? -1.762 -8.060 -1.464 1.00 85.00 197 ARG A O 1
ATOM 1601 N N . LEU A 1 198 ? -3.260 -7.147 -0.064 1.00 83.56 198 LEU A N 1
ATOM 1602 C CA . LEU A 1 198 ? -4.043 -6.486 -1.104 1.00 83.56 198 LEU A CA 1
ATOM 1603 C C . LEU A 1 198 ? -3.183 -5.503 -1.907 1.00 83.56 198 LEU A C 1
ATOM 1605 O O . LEU A 1 198 ? -3.261 -5.476 -3.131 1.00 83.56 198 LEU A O 1
ATOM 1609 N N . MET A 1 199 ? -2.354 -4.696 -1.250 1.00 87.38 199 MET A N 1
ATOM 1610 C CA . MET A 1 199 ? -1.505 -3.715 -1.921 1.00 87.38 199 MET A CA 1
ATOM 1611 C C . MET A 1 199 ? -0.386 -4.390 -2.722 1.00 87.38 199 MET A C 1
ATOM 1613 O O . MET A 1 199 ? -0.149 -4.023 -3.875 1.00 87.38 199 MET A O 1
ATOM 1617 N N . THR A 1 200 ? 0.245 -5.421 -2.156 1.00 86.31 200 THR A N 1
ATOM 1618 C CA . THR A 1 200 ? 1.245 -6.248 -2.845 1.00 86.31 200 THR A CA 1
ATOM 1619 C C . THR A 1 200 ? 0.647 -6.930 -4.079 1.00 86.31 200 THR A C 1
ATOM 1621 O O . THR A 1 200 ? 1.229 -6.861 -5.165 1.00 86.31 200 THR A O 1
ATOM 1624 N N . ASP A 1 201 ? -0.546 -7.516 -3.950 1.00 86.50 201 ASP A N 1
ATOM 1625 C CA . ASP A 1 201 ? -1.269 -8.154 -5.051 1.00 86.50 201 ASP A CA 1
ATOM 1626 C C . ASP A 1 201 ? -1.634 -7.140 -6.139 1.00 86.50 201 ASP A C 1
ATOM 1628 O O . ASP A 1 201 ? -1.409 -7.406 -7.318 1.00 86.50 201 ASP A O 1
ATOM 1632 N N . ASN A 1 202 ? -2.132 -5.955 -5.772 1.00 86.56 202 ASN A N 1
ATOM 1633 C CA . ASN A 1 202 ? -2.457 -4.905 -6.738 1.00 86.56 202 ASN A CA 1
ATOM 1634 C C . ASN A 1 202 ? -1.206 -4.422 -7.495 1.00 86.56 202 ASN A C 1
ATOM 1636 O O . ASN A 1 202 ? -1.245 -4.298 -8.722 1.00 86.56 202 ASN A O 1
ATOM 1640 N N . LEU A 1 203 ? -0.083 -4.193 -6.803 1.00 88.44 203 LEU A N 1
ATOM 1641 C CA . LEU A 1 203 ? 1.185 -3.805 -7.436 1.00 88.44 203 LEU A CA 1
ATOM 1642 C C . LEU A 1 203 ? 1.664 -4.867 -8.434 1.00 88.44 203 LEU A C 1
ATOM 1644 O O . LEU A 1 203 ? 2.057 -4.538 -9.556 1.00 88.44 203 LEU A O 1
ATOM 1648 N N . LEU A 1 204 ? 1.591 -6.146 -8.067 1.00 87.38 204 LEU A N 1
ATOM 1649 C CA . LEU A 1 204 ? 1.952 -7.240 -8.963 1.00 87.38 204 LEU A CA 1
ATOM 1650 C C . LEU A 1 204 ? 0.997 -7.343 -10.160 1.00 87.38 204 LEU A C 1
ATOM 1652 O O . LEU A 1 204 ? 1.456 -7.379 -11.303 1.00 87.38 204 LEU A O 1
ATOM 1656 N N . GLN A 1 205 ? -0.314 -7.364 -9.9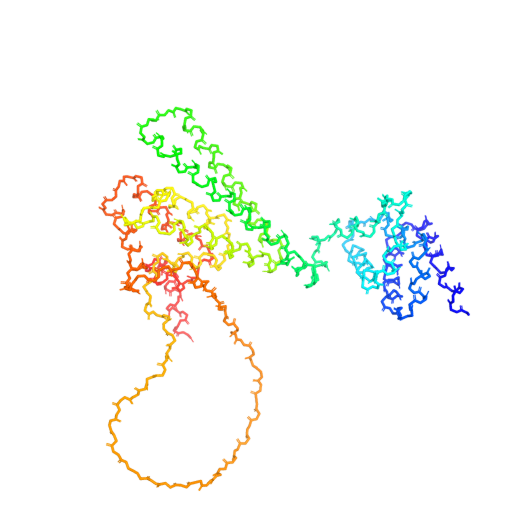13 1.00 86.81 205 GLN A N 1
ATOM 1657 C CA . GLN A 1 205 ? -1.338 -7.653 -10.921 1.00 86.81 205 GLN A CA 1
ATOM 1658 C C . GLN A 1 205 ? -1.582 -6.511 -11.902 1.00 86.81 205 GLN A C 1
ATOM 1660 O O . GLN A 1 205 ? -1.869 -6.788 -13.063 1.00 86.81 205 GLN A O 1
ATOM 1665 N N . TYR A 1 206 ? -1.469 -5.248 -11.478 1.00 84.62 206 TYR A N 1
ATOM 1666 C CA . TYR A 1 206 ? -1.789 -4.101 -12.336 1.00 84.62 206 TYR A CA 1
ATOM 1667 C C . TYR A 1 206 ? -0.565 -3.419 -12.944 1.00 84.62 206 TYR A C 1
ATOM 1669 O O . TYR A 1 206 ? -0.685 -2.814 -14.021 1.00 84.62 206 TYR A O 1
ATOM 1677 N N . LEU A 1 207 ? 0.599 -3.537 -12.296 1.00 87.44 207 LEU A N 1
ATOM 1678 C CA . LEU A 1 207 ? 1.821 -2.841 -12.691 1.00 87.44 207 LEU A CA 1
ATOM 1679 C C . LEU A 1 207 ? 2.945 -3.805 -13.086 1.00 87.44 207 LEU A C 1
ATOM 1681 O O . LEU A 1 207 ? 3.384 -3.794 -14.234 1.00 87.44 207 LEU A O 1
ATOM 1685 N N . VAL A 1 208 ? 3.431 -4.641 -12.169 1.00 86.81 208 VAL A N 1
ATOM 1686 C CA . VAL A 1 208 ? 4.696 -5.353 -12.404 1.00 86.81 208 VAL A CA 1
ATOM 1687 C C . VAL A 1 208 ? 4.563 -6.455 -13.456 1.00 86.81 208 VAL A C 1
ATOM 1689 O O . VAL A 1 208 ? 5.307 -6.453 -14.439 1.00 86.81 208 VAL A O 1
ATOM 1692 N N . LEU A 1 209 ? 3.607 -7.371 -13.281 1.00 83.88 209 LEU A N 1
ATOM 1693 C CA . LEU A 1 209 ? 3.401 -8.505 -14.184 1.00 83.88 209 LEU A CA 1
ATOM 1694 C C . LEU A 1 209 ? 2.870 -8.100 -15.570 1.00 83.88 209 LEU A C 1
ATOM 1696 O O . LEU A 1 209 ? 3.404 -8.609 -16.553 1.00 83.88 209 LEU A O 1
ATOM 1700 N N . PRO A 1 210 ? 1.859 -7.215 -15.706 1.00 83.25 210 PRO A N 1
ATOM 1701 C CA . PRO A 1 210 ? 1.291 -6.911 -17.021 1.00 83.25 210 PRO A CA 1
ATOM 1702 C C . PRO A 1 210 ? 2.025 -5.800 -17.781 1.00 83.25 210 PRO A C 1
ATOM 1704 O O . PRO A 1 210 ? 1.869 -5.713 -18.995 1.00 83.25 210 PRO A O 1
ATOM 1707 N N . LEU A 1 211 ? 2.764 -4.913 -17.097 1.00 84.31 211 LEU A N 1
ATOM 1708 C CA . LEU A 1 211 ? 3.372 -3.737 -17.725 1.00 84.31 211 LEU A CA 1
ATOM 1709 C C . LEU A 1 211 ? 4.899 -3.778 -17.660 1.00 84.31 211 LEU A C 1
ATOM 1711 O O . LEU A 1 211 ? 5.544 -3.727 -18.704 1.00 84.31 211 LEU A O 1
ATOM 1715 N N . LEU A 1 212 ? 5.495 -3.867 -16.469 1.00 86.19 212 LEU A N 1
ATOM 1716 C CA . LEU A 1 212 ? 6.946 -3.693 -16.338 1.00 86.19 212 LEU A CA 1
ATOM 1717 C C . LEU A 1 212 ? 7.729 -4.880 -16.910 1.00 86.19 212 LEU A C 1
ATOM 1719 O O . LEU A 1 212 ? 8.607 -4.685 -17.752 1.00 86.19 212 LEU A O 1
ATOM 1723 N N . LEU A 1 213 ? 7.399 -6.110 -16.509 1.00 84.50 213 LEU A N 1
ATOM 1724 C CA . LEU A 1 213 ? 8.154 -7.290 -16.939 1.00 84.50 213 LEU A CA 1
ATOM 1725 C C . LEU A 1 213 ? 8.077 -7.548 -18.452 1.00 84.50 213 LEU A C 1
ATOM 1727 O O . LEU A 1 213 ? 9.140 -7.711 -19.053 1.00 84.50 213 LEU A O 1
ATOM 1731 N N . PRO A 1 214 ? 6.894 -7.547 -19.104 1.00 81.81 214 PRO A N 1
ATOM 1732 C CA . PRO A 1 214 ? 6.810 -7.830 -20.535 1.00 81.81 214 PRO A CA 1
ATOM 1733 C C . PRO A 1 214 ? 7.629 -6.838 -21.364 1.00 81.81 214 PRO A C 1
ATOM 1735 O O . PRO A 1 214 ? 8.311 -7.251 -22.295 1.00 81.81 214 PRO A O 1
ATOM 1738 N N . SER A 1 215 ? 7.679 -5.572 -20.937 1.00 84.56 215 SER A N 1
ATOM 1739 C CA . SER A 1 215 ? 8.412 -4.486 -21.605 1.00 84.56 215 SER A CA 1
ATOM 1740 C C . SER A 1 215 ? 9.929 -4.646 -21.628 1.00 84.56 215 SER A C 1
ATOM 1742 O O . SER A 1 215 ? 10.627 -3.907 -22.322 1.00 84.56 215 SER A O 1
ATOM 1744 N N . LEU A 1 216 ? 10.468 -5.592 -20.858 1.00 82.56 216 LEU A N 1
ATOM 1745 C CA . LEU A 1 216 ? 11.879 -5.953 -20.934 1.00 82.56 216 LEU A CA 1
ATOM 1746 C C . LEU A 1 216 ? 12.166 -6.852 -22.141 1.00 82.56 216 LEU A C 1
ATOM 1748 O O . LEU A 1 216 ? 13.313 -6.926 -22.577 1.00 82.56 216 LEU A O 1
ATOM 1752 N N . THR A 1 217 ? 11.156 -7.512 -22.706 1.00 75.62 217 THR A N 1
ATOM 1753 C CA . THR A 1 217 ? 11.306 -8.378 -23.877 1.00 75.62 217 THR A CA 1
ATOM 1754 C C . THR A 1 217 ? 11.181 -7.568 -25.168 1.00 75.62 217 THR A C 1
ATOM 1756 O O . THR A 1 217 ? 10.302 -6.729 -25.310 1.00 75.62 217 THR A O 1
ATOM 1759 N N . ALA A 1 218 ? 12.050 -7.823 -26.147 1.00 58.75 218 ALA A N 1
ATOM 1760 C CA . ALA A 1 218 ? 12.074 -7.076 -27.412 1.00 58.75 218 ALA A CA 1
ATOM 1761 C C . ALA A 1 218 ? 10.863 -7.340 -28.338 1.00 58.75 218 ALA A C 1
ATOM 1763 O O . ALA A 1 218 ? 10.783 -6.763 -29.418 1.00 58.75 218 ALA A O 1
ATOM 1764 N N . ALA A 1 219 ? 9.959 -8.244 -27.948 1.00 56.09 219 ALA A N 1
ATOM 1765 C CA . ALA A 1 219 ? 8.841 -8.715 -28.763 1.00 56.09 219 ALA A CA 1
ATOM 1766 C C . ALA A 1 219 ? 7.483 -8.125 -28.346 1.00 56.09 219 ALA A C 1
ATOM 1768 O O . ALA A 1 219 ? 6.464 -8.499 -28.921 1.00 56.09 219 ALA A O 1
ATOM 1769 N N . SER A 1 220 ? 7.443 -7.252 -27.337 1.00 55.50 220 SER A N 1
ATOM 1770 C CA . SER A 1 220 ? 6.193 -6.700 -26.829 1.00 55.50 220 SER A CA 1
ATOM 1771 C C . SER A 1 220 ? 5.915 -5.304 -27.394 1.00 55.50 220 SER A C 1
ATOM 1773 O O . SER A 1 220 ? 6.698 -4.378 -27.189 1.00 55.50 220 SER A O 1
ATOM 1775 N N . ASP A 1 221 ? 4.749 -5.133 -28.030 1.00 55.12 221 ASP A N 1
ATOM 1776 C CA . ASP A 1 221 ? 4.117 -3.830 -28.318 1.00 55.12 221 ASP A CA 1
ATOM 1777 C C . ASP A 1 221 ? 3.606 -3.189 -27.010 1.00 55.12 221 ASP A C 1
ATOM 1779 O O . ASP A 1 221 ? 2.429 -2.874 -26.829 1.00 55.12 221 ASP A O 1
ATOM 1783 N N . THR A 1 222 ? 4.484 -3.088 -26.019 1.00 61.69 222 THR A N 1
ATOM 1784 C CA . THR A 1 222 ? 4.163 -2.583 -24.689 1.00 61.69 222 THR A CA 1
ATOM 1785 C C . THR A 1 222 ? 4.241 -1.070 -24.651 1.00 61.69 222 THR A C 1
ATOM 1787 O O . THR A 1 222 ? 5.133 -0.450 -25.221 1.00 61.69 222 THR A O 1
ATOM 1790 N N . SER A 1 223 ? 3.323 -0.470 -23.897 1.00 73.81 223 SER A N 1
ATOM 1791 C CA . SER A 1 223 ? 3.197 0.981 -23.757 1.00 73.81 223 SER A CA 1
ATOM 1792 C C . SER A 1 223 ? 4.326 1.645 -22.960 1.00 73.81 223 SER A C 1
ATOM 1794 O O . SER A 1 223 ? 4.346 2.866 -22.864 1.00 73.81 223 SER A O 1
ATOM 1796 N N . ILE A 1 224 ? 5.240 0.875 -22.358 1.00 85.88 224 ILE A N 1
ATOM 1797 C CA . ILE A 1 224 ? 6.398 1.400 -21.628 1.00 85.88 224 ILE A CA 1
ATOM 1798 C C . ILE A 1 224 ? 7.699 0.862 -22.228 1.00 85.88 224 ILE A C 1
ATOM 1800 O O . ILE A 1 224 ? 7.790 -0.299 -22.619 1.00 85.88 224 ILE A O 1
ATOM 1804 N N . GLY A 1 225 ? 8.713 1.720 -22.314 1.00 85.88 225 GLY A N 1
ATOM 1805 C CA . GLY A 1 225 ? 10.036 1.368 -22.809 1.00 85.88 225 GLY A CA 1
ATOM 1806 C C . GLY A 1 225 ? 10.852 0.585 -21.782 1.00 85.88 225 GLY A C 1
ATOM 1807 O O . GLY A 1 225 ? 10.711 0.765 -20.569 1.00 85.88 225 GLY A O 1
ATOM 1808 N N . ALA A 1 226 ? 11.768 -0.253 -22.275 1.00 87.31 226 ALA A N 1
ATOM 1809 C CA . ALA A 1 226 ? 12.606 -1.115 -21.442 1.00 87.31 226 ALA A CA 1
ATOM 1810 C C . ALA A 1 226 ? 13.433 -0.336 -20.400 1.00 87.31 226 ALA A C 1
ATOM 1812 O O . ALA A 1 226 ? 13.553 -0.779 -19.263 1.00 87.31 226 ALA A O 1
ATOM 1813 N N . ILE A 1 227 ? 13.962 0.842 -20.757 1.00 87.94 227 ILE A N 1
ATOM 1814 C CA . ILE A 1 227 ? 14.765 1.684 -19.849 1.00 87.94 227 ILE A CA 1
ATOM 1815 C C . ILE A 1 227 ? 13.911 2.175 -18.671 1.00 87.94 227 ILE A C 1
ATOM 1817 O O . ILE A 1 227 ? 14.287 1.985 -17.514 1.00 87.94 227 ILE A O 1
ATOM 1821 N N . THR A 1 228 ? 12.741 2.753 -18.958 1.00 90.19 228 THR A N 1
ATOM 1822 C CA . THR A 1 228 ? 11.800 3.230 -17.937 1.00 90.19 228 THR A CA 1
ATOM 1823 C C . THR A 1 228 ? 11.325 2.076 -17.057 1.00 90.19 228 THR A C 1
ATOM 1825 O O . THR A 1 228 ? 11.264 2.216 -15.839 1.00 90.19 228 THR A O 1
ATOM 1828 N N . SER A 1 229 ? 11.058 0.908 -17.650 1.00 90.88 229 SER A N 1
ATOM 1829 C CA . SER A 1 229 ? 10.677 -0.290 -16.900 1.00 90.88 229 SER A CA 1
ATOM 1830 C C . SER A 1 229 ? 11.763 -0.744 -15.916 1.00 90.88 229 SER A C 1
ATOM 1832 O O . SER A 1 229 ? 11.471 -0.962 -14.740 1.00 90.88 229 SER A O 1
ATOM 1834 N N . MET A 1 230 ? 13.026 -0.825 -16.356 1.00 90.81 230 MET A N 1
ATOM 1835 C CA . MET A 1 230 ? 14.153 -1.181 -15.481 1.00 90.81 230 MET A CA 1
ATOM 1836 C C . MET A 1 230 ? 14.295 -0.198 -14.318 1.00 90.81 230 MET A C 1
ATOM 1838 O O . MET A 1 230 ? 14.442 -0.627 -13.176 1.00 90.81 230 MET A O 1
ATOM 1842 N N . TYR A 1 231 ? 14.200 1.106 -14.593 1.00 92.44 231 TYR A N 1
ATOM 1843 C CA . TYR A 1 231 ? 14.239 2.134 -13.554 1.00 92.44 231 TYR A CA 1
ATOM 1844 C C . TYR A 1 231 ? 13.111 1.947 -12.526 1.00 92.44 231 TYR A C 1
ATOM 1846 O O . TYR A 1 231 ? 13.378 1.898 -11.327 1.00 92.44 231 TYR A O 1
ATOM 1854 N N . LEU A 1 232 ? 11.866 1.769 -12.980 1.00 93.00 232 LEU A N 1
ATOM 1855 C CA . LEU A 1 232 ? 10.713 1.581 -12.094 1.00 93.00 232 LEU A CA 1
ATOM 1856 C C . LEU A 1 232 ? 10.828 0.305 -11.252 1.00 93.00 232 LEU A C 1
ATOM 1858 O O . LEU A 1 232 ? 10.539 0.340 -10.057 1.00 93.00 232 LEU A O 1
ATOM 1862 N N . LEU A 1 233 ? 11.296 -0.803 -11.837 1.00 91.31 233 LEU A N 1
ATOM 1863 C CA . LEU A 1 233 ? 11.569 -2.039 -11.098 1.00 91.31 233 LEU A CA 1
ATOM 1864 C C . LEU A 1 233 ? 12.624 -1.818 -10.007 1.00 91.31 233 LEU A C 1
ATOM 1866 O O . LEU A 1 233 ? 12.431 -2.273 -8.879 1.00 91.31 233 LEU A O 1
ATOM 1870 N N . CYS A 1 234 ? 13.702 -1.084 -10.304 1.00 90.88 234 CYS A N 1
ATOM 1871 C CA . CYS A 1 234 ? 14.697 -0.717 -9.297 1.00 90.88 234 CYS A CA 1
ATOM 1872 C C . CYS A 1 234 ? 14.09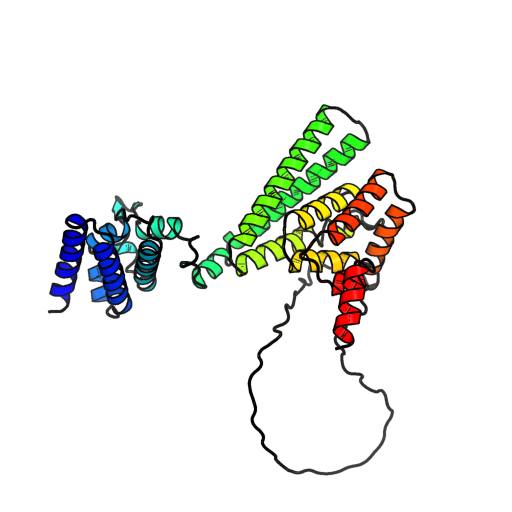4 0.132 -8.176 1.00 90.88 234 CYS A C 1
ATOM 1874 O O . CYS A 1 234 ? 14.356 -0.135 -7.003 1.00 90.88 234 CYS A O 1
ATOM 1876 N N . SER A 1 235 ? 13.291 1.142 -8.515 1.00 91.00 235 SER A N 1
ATOM 1877 C CA . SER A 1 235 ? 12.659 2.020 -7.526 1.00 91.00 235 SER A CA 1
ATOM 1878 C C . SER A 1 235 ? 11.709 1.247 -6.613 1.00 91.00 235 SER A C 1
ATOM 1880 O O . SER A 1 235 ? 11.799 1.394 -5.395 1.00 91.00 235 SER A O 1
ATOM 1882 N N . ILE A 1 236 ? 10.889 0.348 -7.166 1.00 91.81 236 ILE A N 1
ATOM 1883 C CA . ILE A 1 236 ? 10.002 -0.529 -6.387 1.00 91.81 236 ILE A CA 1
ATOM 1884 C C . ILE A 1 236 ? 10.817 -1.420 -5.444 1.00 91.81 236 ILE A C 1
ATOM 1886 O O . ILE A 1 236 ? 10.565 -1.410 -4.245 1.00 91.81 236 ILE A O 1
ATOM 1890 N N . LEU A 1 237 ? 11.829 -2.137 -5.946 1.00 89.25 237 LEU A N 1
ATOM 1891 C CA . LEU A 1 237 ? 12.654 -3.042 -5.129 1.00 89.25 237 LEU A CA 1
ATOM 1892 C C . LEU A 1 237 ? 13.462 -2.320 -4.039 1.00 89.25 237 LEU A C 1
ATOM 1894 O O . LEU A 1 237 ? 13.793 -2.919 -3.016 1.00 89.25 237 LEU A O 1
ATOM 1898 N N . ARG A 1 238 ? 13.824 -1.053 -4.266 1.00 89.19 238 ARG A N 1
ATOM 1899 C CA . ARG A 1 238 ? 14.594 -0.237 -3.319 1.00 89.19 238 ARG A CA 1
ATOM 1900 C C . ARG A 1 238 ? 13.715 0.356 -2.217 1.00 89.19 238 ARG A C 1
ATOM 1902 O O . ARG A 1 238 ? 14.156 0.423 -1.068 1.00 89.19 238 ARG A O 1
ATOM 1909 N N . ILE A 1 239 ? 12.527 0.835 -2.581 1.00 87.94 239 ILE A N 1
ATOM 1910 C CA . ILE A 1 239 ? 11.648 1.605 -1.692 1.00 87.94 239 ILE A CA 1
ATOM 1911 C C . ILE A 1 239 ? 10.652 0.681 -0.986 1.00 87.94 239 ILE A C 1
ATOM 1913 O O . ILE A 1 239 ? 10.528 0.734 0.234 1.00 87.94 239 ILE A O 1
ATOM 1917 N N . VAL A 1 240 ? 10.004 -0.217 -1.729 1.00 84.44 240 VAL A N 1
ATOM 1918 C CA . VAL A 1 240 ? 8.972 -1.125 -1.219 1.00 84.44 240 VAL A CA 1
ATOM 1919 C C . VAL A 1 240 ? 9.637 -2.408 -0.713 1.00 84.44 240 VAL A C 1
ATOM 1921 O O . VAL A 1 240 ? 9.811 -3.387 -1.440 1.00 84.44 240 VAL A O 1
ATOM 1924 N N . LYS A 1 241 ? 10.057 -2.388 0.556 1.00 82.06 241 LYS A N 1
ATOM 1925 C CA . LYS A 1 241 ? 10.847 -3.451 1.208 1.00 82.06 241 LYS A CA 1
ATOM 1926 C C . LYS A 1 241 ? 10.005 -4.657 1.625 1.00 82.06 241 LYS A C 1
ATOM 1928 O O . LYS A 1 241 ? 9.930 -5.011 2.800 1.00 82.06 241 LYS A O 1
ATOM 1933 N N . ILE A 1 242 ? 9.385 -5.306 0.645 1.00 81.94 242 ILE A N 1
ATOM 1934 C CA . ILE A 1 242 ? 8.520 -6.467 0.858 1.00 81.94 242 ILE A CA 1
ATOM 1935 C C . ILE A 1 242 ? 9.186 -7.711 0.298 1.00 81.94 242 ILE A C 1
ATOM 1937 O O . ILE A 1 242 ? 9.538 -7.777 -0.882 1.00 81.94 242 ILE A O 1
ATOM 1941 N N . LYS A 1 243 ? 9.299 -8.727 1.154 1.00 83.12 243 LYS A N 1
ATOM 1942 C CA . LYS A 1 243 ? 9.908 -10.017 0.829 1.00 83.12 243 LYS A CA 1
ATOM 1943 C C . LYS A 1 243 ? 9.226 -10.701 -0.354 1.00 83.12 243 LYS A C 1
ATOM 1945 O O . LYS A 1 243 ? 9.887 -11.066 -1.325 1.00 83.12 243 LYS A O 1
ATOM 1950 N N . ASP A 1 244 ? 7.908 -10.844 -0.287 1.00 82.12 244 ASP A N 1
ATOM 1951 C CA . ASP A 1 244 ? 7.138 -11.570 -1.298 1.00 82.12 244 ASP A CA 1
ATOM 1952 C C . ASP A 1 244 ? 7.147 -10.847 -2.649 1.00 82.12 244 ASP A C 1
ATOM 1954 O O . ASP A 1 244 ? 7.325 -11.487 -3.687 1.00 82.12 244 ASP A O 1
ATOM 1958 N N . LEU A 1 245 ? 7.067 -9.512 -2.644 1.00 85.62 245 LEU A N 1
ATOM 1959 C CA . LEU A 1 245 ? 7.195 -8.690 -3.846 1.00 85.62 245 LEU A CA 1
ATOM 1960 C C . LEU A 1 245 ? 8.578 -8.863 -4.487 1.00 85.62 245 LEU A C 1
ATOM 1962 O O . LEU A 1 245 ? 8.671 -9.195 -5.668 1.00 85.62 245 LEU A O 1
ATOM 1966 N N . ALA A 1 246 ? 9.654 -8.703 -3.709 1.00 85.94 246 ALA A N 1
ATOM 1967 C CA . ALA A 1 246 ? 11.023 -8.821 -4.207 1.00 85.94 246 ALA A CA 1
ATOM 1968 C C . ALA A 1 246 ? 11.318 -10.216 -4.776 1.00 85.94 246 ALA A C 1
ATOM 1970 O O . ALA A 1 246 ? 11.854 -10.342 -5.880 1.00 85.94 246 ALA A O 1
ATOM 1971 N N . ASN A 1 247 ? 10.916 -11.267 -4.058 1.00 83.94 247 ASN A N 1
ATOM 1972 C CA . ASN A 1 247 ? 11.069 -12.649 -4.500 1.00 83.94 247 ASN A CA 1
ATOM 1973 C C . ASN A 1 247 ? 10.255 -12.948 -5.763 1.00 83.94 247 ASN A C 1
ATOM 1975 O O . ASN A 1 247 ? 10.764 -13.615 -6.661 1.00 83.94 247 ASN A O 1
ATOM 1979 N N . THR A 1 248 ? 9.021 -12.444 -5.863 1.00 84.12 248 THR A N 1
ATOM 1980 C CA . THR A 1 248 ? 8.169 -12.646 -7.045 1.00 84.12 248 THR A CA 1
ATOM 1981 C C . THR A 1 248 ? 8.754 -11.952 -8.271 1.00 84.12 248 THR A C 1
ATOM 1983 O O . THR A 1 248 ? 8.810 -12.552 -9.344 1.00 84.12 248 THR A O 1
ATOM 1986 N N . ILE A 1 249 ? 9.259 -10.724 -8.116 1.00 85.31 249 ILE A N 1
ATOM 1987 C CA . ILE A 1 249 ? 9.933 -9.985 -9.192 1.00 85.31 249 ILE A CA 1
ATOM 1988 C C . ILE A 1 249 ? 11.190 -10.728 -9.645 1.00 85.31 249 ILE A C 1
ATOM 1990 O O . ILE A 1 249 ? 11.372 -10.956 -10.838 1.00 85.31 249 ILE A O 1
ATOM 1994 N N . ALA A 1 250 ? 12.041 -11.157 -8.713 1.00 82.31 250 ALA A N 1
ATOM 1995 C CA . ALA A 1 250 ? 13.256 -11.893 -9.044 1.00 82.31 250 ALA A CA 1
ATOM 1996 C C . ALA A 1 250 ? 12.963 -13.249 -9.708 1.00 82.31 250 ALA A C 1
ATOM 1998 O O . ALA A 1 250 ? 13.607 -13.598 -10.699 1.00 82.31 250 ALA A O 1
ATOM 1999 N N . ALA A 1 251 ? 11.961 -13.981 -9.213 1.00 79.00 251 ALA A N 1
ATOM 2000 C CA . ALA A 1 251 ? 11.512 -15.228 -9.820 1.00 79.00 251 ALA A CA 1
ATOM 2001 C C . ALA A 1 251 ? 11.013 -14.992 -11.250 1.00 79.00 251 ALA A C 1
ATOM 2003 O O . ALA A 1 251 ? 11.411 -15.698 -12.174 1.00 79.00 251 ALA A O 1
ATOM 2004 N N . ALA A 1 252 ? 10.192 -13.965 -11.462 1.00 78.81 252 ALA A N 1
ATOM 2005 C CA . ALA A 1 252 ? 9.659 -13.649 -12.779 1.00 78.81 252 ALA A CA 1
ATOM 2006 C C . ALA A 1 252 ? 10.726 -13.108 -13.752 1.00 78.81 252 ALA A C 1
ATOM 2008 O O . ALA A 1 252 ? 10.613 -13.292 -14.959 1.00 78.81 252 ALA A O 1
ATOM 2009 N N . LEU A 1 253 ? 11.791 -12.477 -13.254 1.00 76.88 253 LEU A N 1
ATOM 2010 C CA . LEU A 1 253 ? 12.904 -12.022 -14.088 1.00 76.88 253 LEU A CA 1
ATOM 2011 C C . LEU A 1 253 ? 13.814 -13.178 -14.550 1.00 76.88 253 LEU A C 1
ATOM 2013 O O . LEU A 1 253 ? 14.387 -13.098 -15.639 1.00 76.88 253 LEU A O 1
ATOM 2017 N N . PHE A 1 254 ? 13.977 -14.240 -13.747 1.00 68.44 254 PHE A N 1
ATOM 2018 C CA . PHE A 1 254 ? 15.079 -15.191 -13.953 1.00 68.44 254 PHE A CA 1
ATOM 2019 C C . PHE A 1 254 ? 14.765 -16.686 -13.814 1.00 68.44 254 PHE A C 1
ATOM 2021 O O . PHE A 1 254 ? 15.614 -17.492 -14.213 1.00 68.44 254 PHE A O 1
ATOM 2028 N N . CYS A 1 255 ? 13.602 -17.094 -13.299 1.00 62.84 255 CYS A N 1
ATOM 2029 C CA . CYS A 1 255 ? 13.260 -18.513 -13.201 1.00 62.84 255 CYS A CA 1
ATOM 2030 C C . CYS A 1 255 ? 12.784 -19.069 -14.558 1.00 62.84 255 CYS A C 1
ATOM 2032 O O . CYS A 1 255 ? 11.758 -18.629 -15.083 1.00 62.84 255 CYS A O 1
ATOM 2034 N N . PRO A 1 256 ? 13.460 -20.089 -15.124 1.00 52.38 256 PRO A N 1
ATOM 2035 C CA . PRO A 1 256 ? 12.871 -20.920 -16.164 1.00 52.38 256 PRO A CA 1
ATOM 2036 C C . PRO A 1 256 ? 11.767 -21.788 -15.541 1.00 52.38 256 PRO A C 1
ATOM 2038 O O . PRO A 1 256 ? 11.946 -22.364 -14.473 1.00 52.38 256 PRO A O 1
ATOM 2041 N N . GLN A 1 257 ? 10.617 -21.898 -16.205 1.00 41.81 257 GLN A N 1
ATOM 2042 C CA . GLN A 1 257 ? 9.381 -22.507 -15.687 1.00 41.81 257 GLN A CA 1
ATOM 2043 C C . GLN A 1 257 ? 9.436 -24.025 -15.367 1.00 41.81 257 GLN A C 1
ATOM 2045 O O . GLN A 1 257 ? 8.386 -24.648 -15.246 1.00 41.81 257 GLN A O 1
ATOM 2050 N N . GLN A 1 258 ? 10.609 -24.657 -15.246 1.00 35.28 258 GLN A N 1
ATOM 2051 C CA . GLN A 1 258 ? 10.716 -26.117 -15.098 1.00 35.28 258 GLN A CA 1
ATOM 2052 C C . GLN A 1 258 ? 10.745 -26.651 -13.657 1.00 35.28 258 GLN A C 1
ATOM 2054 O O . GLN A 1 258 ? 10.464 -27.833 -13.487 1.00 35.28 258 GLN A O 1
ATOM 2059 N N . ASP A 1 259 ? 10.940 -25.826 -12.623 1.00 32.88 259 ASP A N 1
ATOM 2060 C CA . ASP A 1 259 ? 11.049 -26.338 -11.238 1.00 32.88 259 ASP A CA 1
ATOM 2061 C C . ASP A 1 259 ? 9.772 -26.202 -10.384 1.00 32.88 259 ASP A C 1
ATOM 2063 O O . ASP A 1 259 ? 9.774 -26.525 -9.199 1.00 32.88 259 ASP A O 1
ATOM 2067 N N . PHE A 1 260 ? 8.645 -25.795 -10.981 1.00 33.91 260 PHE A N 1
ATOM 2068 C CA . PHE A 1 260 ? 7.341 -25.740 -10.299 1.00 33.91 260 PHE A CA 1
ATOM 2069 C C . PHE A 1 260 ? 6.240 -26.503 -11.046 1.00 33.91 260 PHE A C 1
ATOM 2071 O O . PHE A 1 260 ? 5.084 -26.085 -11.085 1.00 33.91 260 PHE A O 1
ATOM 2078 N N . LEU A 1 261 ? 6.573 -27.658 -11.624 1.00 29.56 261 LEU A N 1
ATOM 2079 C CA . LEU A 1 261 ? 5.567 -28.696 -11.831 1.00 29.56 261 LEU A CA 1
ATOM 2080 C C . LEU A 1 261 ? 5.370 -29.405 -10.483 1.00 29.56 261 LEU A C 1
ATOM 2082 O O . LEU A 1 261 ? 6.345 -29.929 -9.939 1.00 29.56 261 LEU A O 1
ATOM 2086 N N . PRO A 1 262 ? 4.142 -29.472 -9.928 1.00 28.89 262 PRO A N 1
ATOM 2087 C CA . PRO A 1 262 ? 3.865 -30.484 -8.926 1.00 28.89 262 PRO A CA 1
ATOM 2088 C C . PRO A 1 262 ? 4.281 -31.811 -9.549 1.00 28.89 262 PRO A C 1
ATOM 2090 O O . PRO A 1 262 ? 3.967 -32.061 -10.717 1.00 28.89 262 PRO A O 1
ATOM 2093 N N . LEU A 1 263 ? 4.995 -32.634 -8.786 1.00 28.36 263 LEU A N 1
ATOM 2094 C CA . LEU A 1 263 ? 5.240 -34.031 -9.103 1.00 28.36 263 LEU A CA 1
ATOM 2095 C C . LEU A 1 263 ? 3.869 -34.722 -9.208 1.00 28.36 263 LEU A C 1
ATOM 2097 O O . LEU A 1 263 ? 3.373 -35.318 -8.260 1.00 28.36 263 LEU A O 1
ATOM 2101 N N . HIS A 1 264 ? 3.200 -34.539 -10.342 1.00 31.69 264 HIS A N 1
ATOM 2102 C CA . HIS A 1 264 ? 1.967 -35.205 -10.681 1.00 31.69 264 HIS A CA 1
ATOM 2103 C C . HIS A 1 264 ? 2.405 -36.609 -11.049 1.00 31.69 264 HIS A C 1
ATOM 2105 O O . HIS A 1 264 ? 3.076 -36.802 -12.062 1.00 31.69 264 HIS A O 1
ATOM 2111 N N . ASP A 1 265 ? 2.112 -37.529 -10.136 1.00 27.41 265 ASP A N 1
ATOM 2112 C CA . ASP A 1 265 ? 2.303 -38.968 -10.201 1.00 27.41 265 ASP A CA 1
ATOM 2113 C C . ASP A 1 265 ? 2.844 -39.476 -11.535 1.00 27.41 265 ASP A C 1
ATOM 2115 O O . ASP A 1 265 ? 2.166 -39.436 -12.569 1.00 27.41 265 ASP A O 1
ATOM 2119 N N . ALA A 1 266 ? 4.051 -40.042 -11.479 1.00 27.81 266 ALA A N 1
ATOM 2120 C CA . ALA A 1 266 ? 4.554 -40.944 -12.495 1.00 27.81 266 ALA A CA 1
ATOM 2121 C C . ALA A 1 266 ? 3.566 -42.111 -12.649 1.00 27.81 266 ALA A C 1
ATOM 2123 O O . ALA A 1 266 ? 3.692 -43.169 -12.033 1.00 27.81 266 ALA A O 1
ATOM 2124 N N . LYS A 1 267 ? 2.554 -41.919 -13.497 1.00 29.53 267 LYS A N 1
ATOM 2125 C CA . LYS A 1 267 ? 1.688 -42.982 -13.977 1.00 29.53 267 LYS A CA 1
ATOM 2126 C C . LYS A 1 267 ? 2.521 -43.798 -14.953 1.00 29.53 267 LYS A C 1
ATOM 2128 O O . LYS A 1 267 ? 2.606 -43.506 -16.145 1.00 29.53 267 LYS A O 1
ATOM 2133 N N . ALA A 1 268 ? 3.185 -44.802 -14.393 1.00 28.36 268 ALA A N 1
ATOM 2134 C CA . ALA A 1 268 ? 3.889 -45.843 -15.109 1.00 28.36 268 ALA A CA 1
ATOM 2135 C C . ALA A 1 268 ? 2.992 -46.418 -16.218 1.00 28.36 268 ALA A C 1
ATOM 2137 O O . ALA A 1 268 ? 1.969 -47.051 -15.953 1.00 28.36 268 ALA A O 1
ATOM 2138 N N . LYS A 1 269 ? 3.392 -46.231 -17.479 1.00 27.23 269 LYS A N 1
ATOM 2139 C CA . LYS A 1 269 ? 2.985 -47.125 -18.565 1.00 27.23 269 LYS A CA 1
ATOM 2140 C C . LYS A 1 269 ? 3.871 -48.368 -18.494 1.00 27.23 269 LYS A C 1
ATOM 2142 O O . LYS A 1 269 ? 4.913 -48.431 -19.134 1.00 27.23 269 LYS A O 1
ATOM 2147 N N . GLY A 1 270 ? 3.447 -49.345 -17.700 1.00 27.52 270 GLY A N 1
ATOM 2148 C CA . 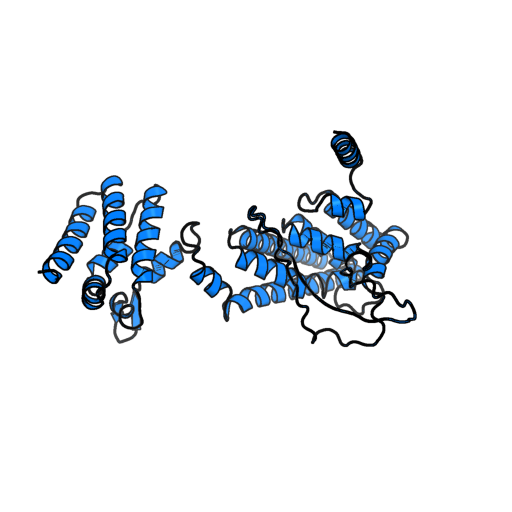GLY A 1 270 ? 3.873 -50.735 -17.823 1.00 27.52 270 GLY A CA 1
ATOM 2149 C C . GLY A 1 270 ? 2.692 -51.557 -18.327 1.00 27.52 270 GLY A C 1
ATOM 2150 O O . GLY A 1 270 ? 1.652 -51.600 -17.675 1.00 27.52 270 GLY A O 1
ATOM 2151 N N . ASN A 1 271 ? 2.829 -52.161 -19.505 1.00 25.59 271 ASN A N 1
ATOM 2152 C CA . ASN A 1 271 ? 1.843 -53.095 -20.044 1.00 25.59 271 ASN A CA 1
ATOM 2153 C C . ASN A 1 271 ? 1.696 -54.331 -19.124 1.00 25.59 271 ASN A C 1
ATOM 2155 O O . ASN A 1 271 ? 2.677 -54.826 -18.578 1.00 25.59 271 ASN A O 1
ATOM 2159 N N . ALA A 1 272 ? 0.445 -54.783 -18.979 1.00 25.34 272 ALA A N 1
ATOM 2160 C CA . ALA A 1 272 ? -0.105 -55.901 -18.186 1.00 25.34 272 ALA A CA 1
ATOM 2161 C C . ALA A 1 272 ? 0.522 -57.297 -18.518 1.00 25.34 272 ALA A C 1
ATOM 2163 O O . ALA A 1 272 ? 1.277 -57.342 -19.490 1.00 25.34 272 ALA A O 1
ATOM 2164 N N . PRO A 1 273 ? 0.177 -58.454 -17.865 1.00 30.86 273 PRO A N 1
ATOM 2165 C CA . PRO A 1 273 ? -1.046 -58.722 -17.080 1.00 30.86 273 PRO A CA 1
ATOM 2166 C C . PRO A 1 273 ? -1.002 -59.727 -15.884 1.00 30.86 273 PRO A C 1
ATOM 2168 O O . PRO A 1 273 ? -0.094 -60.532 -15.716 1.00 30.86 273 PRO A O 1
ATOM 2171 N N . SER A 1 274 ? -2.147 -59.770 -15.180 1.00 22.27 274 SER A N 1
ATOM 2172 C CA . SER A 1 274 ? -2.816 -60.934 -14.546 1.00 22.27 274 SER A CA 1
ATOM 2173 C C . SER A 1 274 ? -2.646 -61.252 -13.042 1.00 22.27 274 SER A C 1
ATOM 2175 O O . SER A 1 274 ? -1.556 -61.472 -12.537 1.00 22.2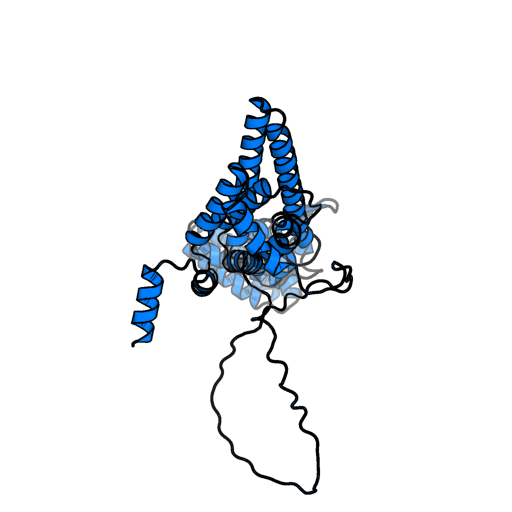7 274 SER A O 1
ATOM 2177 N N . SER A 1 275 ? -3.822 -61.412 -12.402 1.00 23.62 275 SER A N 1
ATOM 2178 C CA . SER A 1 275 ? -4.203 -62.411 -11.376 1.00 23.62 275 SER A CA 1
ATOM 2179 C C . SER A 1 275 ? -4.625 -61.899 -9.983 1.00 23.62 275 SER A C 1
ATOM 2181 O O . SER A 1 275 ? -3.806 -61.586 -9.133 1.00 23.62 275 SER A O 1
ATOM 2183 N N . LYS A 1 276 ? -5.955 -61.911 -9.787 1.00 21.75 276 LYS A N 1
ATOM 2184 C CA . LYS A 1 276 ? -6.773 -62.324 -8.619 1.00 21.75 276 LYS A CA 1
ATOM 2185 C C . LYS A 1 276 ? -6.143 -62.371 -7.205 1.00 21.75 276 LYS A C 1
ATOM 2187 O O . LYS A 1 276 ? -5.263 -63.187 -6.968 1.00 21.75 276 LYS A O 1
ATOM 2192 N N . ALA A 1 277 ? -6.825 -61.700 -6.258 1.00 22.61 277 ALA A N 1
ATOM 2193 C CA . ALA A 1 277 ? -7.499 -62.263 -5.060 1.00 22.61 277 ALA A CA 1
ATOM 2194 C C . ALA A 1 277 ? -7.270 -61.502 -3.723 1.00 22.61 277 ALA A C 1
ATOM 2196 O O . ALA A 1 277 ? -6.150 -61.379 -3.259 1.00 22.61 277 ALA A O 1
ATOM 2197 N N . GLN A 1 278 ? -8.403 -61.111 -3.111 1.00 22.83 278 GLN A N 1
ATOM 2198 C CA . GLN A 1 278 ? -8.793 -61.196 -1.683 1.00 22.83 278 GLN A CA 1
ATOM 2199 C C . GLN A 1 278 ? -8.090 -60.365 -0.564 1.00 22.83 278 GLN A C 1
ATOM 2201 O O . GLN A 1 278 ? -6.891 -60.427 -0.343 1.00 22.83 278 GLN A O 1
ATOM 2206 N N . HIS A 1 279 ? -8.951 -59.651 0.188 1.00 21.69 279 HIS A N 1
ATOM 2207 C CA . HIS A 1 279 ? -8.874 -59.103 1.574 1.00 21.69 279 HIS A CA 1
ATOM 2208 C C . HIS A 1 279 ? -8.430 -60.143 2.654 1.00 21.69 279 HIS A C 1
ATOM 2210 O O . HIS A 1 279 ? -8.413 -61.318 2.285 1.00 21.69 279 HIS A O 1
ATOM 2216 N N . PRO A 1 280 ? -8.282 -59.847 3.989 1.00 31.08 280 PRO A N 1
ATOM 2217 C CA . PRO A 1 280 ? -8.284 -58.576 4.775 1.00 31.08 280 PRO A CA 1
ATOM 2218 C C . PRO A 1 280 ? -7.265 -58.468 5.982 1.00 31.08 280 PRO A C 1
ATOM 2220 O O . PRO A 1 280 ? -6.652 -59.459 6.355 1.00 31.08 280 PRO A O 1
ATOM 2223 N N . LEU A 1 281 ? -7.239 -57.294 6.667 1.00 20.64 281 LEU A N 1
ATOM 2224 C CA . LEU A 1 281 ? -6.744 -56.967 8.051 1.00 20.64 281 LEU A CA 1
ATOM 2225 C C . LEU A 1 281 ? -5.205 -56.997 8.272 1.00 20.64 281 LEU A C 1
ATOM 2227 O O . LEU A 1 281 ? -4.531 -57.868 7.749 1.00 20.64 281 LEU A O 1
ATOM 2231 N N . SER A 1 282 ? -4.557 -56.060 8.982 1.00 23.12 282 SER A N 1
ATOM 2232 C CA . SER A 1 282 ? -4.802 -55.653 10.377 1.00 23.12 282 SER A CA 1
ATOM 2233 C C . SER A 1 282 ? -4.170 -54.300 10.777 1.00 23.12 282 SER A C 1
ATOM 2235 O O . SER A 1 282 ? -3.224 -53.815 10.163 1.00 23.12 282 SER A O 1
ATOM 2237 N N . GLU A 1 283 ? -4.743 -53.749 11.848 1.00 22.08 283 GLU A N 1
ATOM 2238 C CA . GLU A 1 283 ? -4.386 -52.584 12.666 1.00 22.08 283 GLU A CA 1
ATOM 2239 C C . GLU A 1 283 ? -2.913 -52.509 13.110 1.00 22.08 283 GLU A C 1
ATOM 2241 O O . GLU A 1 283 ? -2.335 -53.528 13.472 1.00 22.08 283 GLU A O 1
ATOM 2246 N N . GLU A 1 284 ? -2.371 -51.290 13.240 1.00 22.89 284 GLU A N 1
ATOM 2247 C CA . GLU A 1 284 ? -1.672 -50.901 14.474 1.00 22.89 284 GLU A CA 1
ATOM 2248 C C . GLU A 1 284 ? -1.610 -49.372 14.664 1.00 22.89 284 GLU A C 1
ATOM 2250 O O . GLU A 1 284 ? -1.167 -48.606 13.810 1.00 22.89 284 GLU A O 1
ATOM 2255 N N . ASN A 1 285 ? -2.096 -48.955 15.833 1.00 21.44 285 ASN A N 1
ATOM 2256 C CA . ASN A 1 285 ? -2.057 -47.614 16.407 1.00 21.44 285 ASN A CA 1
ATOM 2257 C C . ASN A 1 285 ? -0.621 -47.107 16.611 1.00 21.44 285 ASN A C 1
ATOM 2259 O O . ASN A 1 285 ? 0.184 -47.813 17.217 1.00 21.44 285 ASN A O 1
ATOM 2263 N N . ARG A 1 286 ? -0.375 -45.814 16.351 1.00 23.11 286 ARG A N 1
ATOM 2264 C CA . ARG A 1 286 ? 0.408 -44.969 17.276 1.00 23.11 286 ARG A CA 1
ATOM 2265 C C . ARG A 1 286 ? 0.173 -43.473 17.052 1.00 23.11 286 ARG A C 1
ATOM 2267 O O . ARG A 1 286 ? 0.399 -42.937 15.975 1.00 23.11 286 ARG A O 1
ATOM 2274 N N . ASN A 1 287 ? -0.267 -42.831 18.133 1.00 22.70 287 ASN A N 1
ATOM 2275 C CA . ASN A 1 287 ? -0.384 -41.390 18.338 1.00 22.70 287 ASN A CA 1
ATOM 2276 C C . ASN A 1 287 ? 0.934 -40.642 18.089 1.00 22.70 287 ASN A C 1
ATOM 2278 O O . ASN A 1 287 ? 1.996 -41.145 18.459 1.00 22.70 287 ASN A O 1
ATOM 2282 N N . GLY A 1 288 ? 0.843 -39.379 17.655 1.00 22.67 288 GLY A N 1
ATOM 2283 C CA . GLY A 1 288 ? 1.920 -38.415 17.883 1.00 22.67 288 GLY A CA 1
ATOM 2284 C C . GLY A 1 288 ? 1.858 -37.124 17.066 1.00 22.67 288 GLY A C 1
ATOM 2285 O O . GLY A 1 288 ? 2.435 -37.068 15.995 1.00 22.67 288 GLY A O 1
ATOM 2286 N N . TYR A 1 289 ? 1.255 -36.094 17.665 1.00 23.42 289 TYR A N 1
ATOM 2287 C CA . TYR A 1 289 ? 1.581 -34.663 17.553 1.00 23.42 289 TYR A CA 1
ATOM 2288 C C . TYR A 1 289 ? 1.417 -33.890 16.225 1.00 23.42 289 TYR A C 1
ATOM 2290 O O . TYR A 1 289 ? 1.921 -34.225 15.163 1.00 23.42 289 TYR A O 1
ATOM 2298 N N . MET A 1 290 ? 0.732 -32.755 16.394 1.00 27.16 290 MET A N 1
ATOM 2299 C CA . MET A 1 290 ? 0.565 -31.609 15.502 1.00 27.16 290 MET A CA 1
ATOM 2300 C C . MET A 1 290 ? 1.859 -31.108 14.854 1.00 27.16 290 MET A C 1
ATOM 2302 O O . MET A 1 290 ? 2.848 -30.858 15.543 1.00 27.16 290 MET A O 1
ATOM 2306 N N . THR A 1 291 ? 1.790 -30.793 13.559 1.00 24.55 291 THR A N 1
ATOM 2307 C CA . THR A 1 291 ? 2.510 -29.651 12.976 1.00 24.55 291 THR A CA 1
ATOM 2308 C C . THR A 1 291 ? 1.716 -29.127 11.775 1.00 24.55 291 THR A C 1
ATOM 2310 O O . THR A 1 291 ? 1.783 -29.663 10.673 1.00 24.55 291 THR A O 1
ATOM 2313 N N . GLU A 1 292 ? 0.904 -28.096 12.013 1.00 32.25 292 GLU A N 1
ATOM 2314 C CA . GLU A 1 292 ? 0.365 -27.223 10.969 1.00 32.25 292 GLU A CA 1
ATOM 2315 C C . GLU A 1 292 ? 1.523 -26.421 10.364 1.00 32.25 292 GLU A C 1
ATOM 2317 O O . GLU A 1 292 ? 2.116 -25.575 11.029 1.00 32.25 292 GLU A O 1
ATOM 2322 N N . ALA A 1 293 ? 1.851 -26.673 9.100 1.00 27.38 293 ALA A N 1
ATOM 2323 C CA . ALA A 1 293 ? 2.675 -25.782 8.297 1.00 27.38 293 ALA A CA 1
ATOM 2324 C C . ALA A 1 293 ? 2.307 -25.951 6.820 1.00 27.38 293 ALA A C 1
ATOM 2326 O O . ALA A 1 293 ? 2.003 -27.054 6.372 1.00 27.38 293 ALA A O 1
ATOM 2327 N N . THR A 1 294 ? 2.372 -24.849 6.072 1.00 28.83 294 THR A N 1
ATOM 2328 C CA . THR A 1 294 ? 2.172 -24.719 4.614 1.00 28.83 294 THR A CA 1
ATOM 2329 C C . THR A 1 294 ? 0.728 -24.769 4.093 1.00 28.83 294 THR A C 1
ATOM 2331 O O . THR A 1 294 ? 0.334 -25.635 3.317 1.00 28.83 294 THR A O 1
ATOM 2334 N N . ARG A 1 295 ? -0.064 -23.738 4.428 1.00 26.67 295 ARG A N 1
ATOM 2335 C CA . ARG A 1 295 ? -1.146 -23.289 3.532 1.00 26.67 295 ARG A CA 1
ATOM 2336 C C . ARG A 1 295 ? -0.526 -22.480 2.391 1.00 26.67 295 ARG A C 1
ATOM 2338 O O . ARG A 1 295 ? -0.166 -21.322 2.564 1.00 26.67 295 ARG A O 1
ATOM 2345 N N . ASN A 1 296 ? -0.382 -23.139 1.248 1.00 30.30 296 ASN A N 1
ATOM 2346 C CA . ASN A 1 296 ? 0.119 -22.576 -0.000 1.00 30.30 296 ASN A CA 1
ATOM 2347 C C . ASN A 1 296 ? -0.772 -21.425 -0.494 1.00 30.30 296 ASN A C 1
ATOM 2349 O O . ASN A 1 296 ? -1.989 -21.589 -0.618 1.00 30.30 296 ASN A O 1
ATOM 2353 N N . LEU A 1 297 ? -0.148 -20.291 -0.820 1.00 27.17 297 LEU A N 1
ATOM 2354 C CA . LEU A 1 297 ? -0.752 -19.186 -1.559 1.00 27.17 297 LEU A CA 1
ATOM 2355 C C . LEU A 1 297 ? -1.072 -19.690 -2.979 1.00 27.17 297 LEU A C 1
ATOM 2357 O O . LEU A 1 297 ? -0.198 -19.792 -3.837 1.00 27.17 297 LEU A O 1
ATOM 2361 N N . ARG A 1 298 ? -2.322 -20.089 -3.228 1.00 26.39 298 ARG A N 1
ATOM 2362 C CA . ARG A 1 298 ? -2.821 -20.297 -4.592 1.00 26.39 298 ARG A CA 1
ATOM 2363 C C . ARG A 1 298 ? -3.153 -18.922 -5.158 1.00 26.39 298 ARG A C 1
ATOM 2365 O O . ARG A 1 298 ? -4.244 -18.410 -4.932 1.00 26.39 298 ARG A O 1
ATOM 2372 N N . VAL A 1 299 ? -2.210 -18.332 -5.886 1.00 28.62 299 VAL A N 1
ATOM 2373 C CA . VAL A 1 299 ? -2.513 -17.234 -6.806 1.00 28.62 299 VAL A CA 1
ATOM 2374 C C . VAL A 1 299 ? -3.343 -17.838 -7.935 1.00 28.62 299 VAL A C 1
ATOM 2376 O O . VAL A 1 299 ? -2.822 -18.493 -8.836 1.00 28.62 299 VAL A O 1
ATOM 2379 N N . THR A 1 300 ? -4.662 -17.706 -7.834 1.00 25.33 300 THR A N 1
ATOM 2380 C CA . THR A 1 300 ? -5.574 -18.035 -8.930 1.00 25.33 300 THR A CA 1
ATOM 2381 C C . THR A 1 300 ? -5.490 -16.887 -9.925 1.00 25.33 300 THR A C 1
ATOM 2383 O O . THR A 1 300 ? -6.032 -15.812 -9.686 1.00 25.33 300 THR A O 1
ATOM 2386 N N . ILE A 1 301 ? -4.744 -17.099 -11.005 1.00 33.59 301 ILE A N 1
ATOM 2387 C CA . ILE A 1 301 ? -4.726 -16.204 -12.161 1.00 33.59 301 ILE A CA 1
ATOM 2388 C C . ILE A 1 301 ? -6.152 -16.202 -12.741 1.00 33.59 301 ILE A C 1
ATOM 2390 O O . ILE A 1 301 ? -6.669 -17.290 -13.008 1.00 33.59 301 ILE A O 1
ATOM 2394 N N . PRO A 1 302 ? -6.816 -15.046 -12.916 1.00 26.58 302 PRO A N 1
ATOM 2395 C CA . PRO A 1 302 ? -8.108 -14.993 -13.589 1.00 26.58 302 PRO A CA 1
ATOM 2396 C C . PRO A 1 302 ? -7.958 -15.502 -15.028 1.00 26.58 302 PRO A C 1
ATOM 2398 O O . PRO A 1 302 ? -7.154 -14.970 -15.796 1.00 26.58 302 PRO A O 1
ATOM 2401 N N . GLU A 1 303 ? -8.726 -16.532 -15.389 1.00 31.11 303 GLU A N 1
ATOM 2402 C CA . GLU A 1 303 ? -8.679 -17.194 -16.706 1.00 31.11 303 GLU A CA 1
ATOM 2403 C C . GLU A 1 303 ? -9.073 -16.267 -17.876 1.00 31.11 303 GLU A C 1
ATOM 2405 O O . GLU A 1 303 ? -8.814 -16.597 -19.029 1.00 31.11 303 GLU A O 1
ATOM 2410 N N . ASP A 1 304 ? -9.591 -15.067 -17.600 1.00 27.61 304 ASP A N 1
ATOM 2411 C CA . ASP A 1 304 ? -10.083 -14.138 -18.625 1.00 27.61 304 ASP A CA 1
ATOM 2412 C C . ASP A 1 304 ? -9.036 -13.129 -19.144 1.00 27.61 304 ASP A C 1
ATOM 2414 O O . ASP A 1 304 ? -9.333 -12.345 -20.045 1.00 27.61 304 ASP A O 1
ATOM 2418 N N . ALA A 1 305 ? -7.799 -13.138 -18.629 1.00 28.84 305 ALA A N 1
ATOM 2419 C CA . ALA A 1 305 ? -6.732 -12.241 -19.104 1.00 28.84 305 ALA A CA 1
ATOM 2420 C C . ALA A 1 305 ? -5.761 -12.889 -20.109 1.00 28.84 305 ALA A C 1
ATOM 2422 O O . ALA A 1 305 ? -4.872 -12.215 -20.630 1.00 28.84 305 ALA A O 1
ATOM 2423 N N . ILE A 1 306 ? -5.917 -14.182 -20.403 1.00 31.25 306 ILE A N 1
ATOM 2424 C CA . ILE A 1 306 ? -5.054 -14.895 -21.344 1.00 31.25 306 ILE A CA 1
ATOM 2425 C C . ILE A 1 306 ? -5.930 -15.374 -22.493 1.00 31.25 306 ILE A C 1
ATOM 2427 O O . ILE A 1 306 ? -6.554 -16.430 -22.429 1.00 31.25 306 ILE A O 1
ATOM 2431 N N . SER A 1 307 ? -5.953 -14.602 -23.578 1.00 25.25 307 SER A N 1
ATOM 2432 C CA . SER A 1 307 ? -6.280 -15.176 -24.879 1.00 25.25 307 SER A CA 1
ATOM 2433 C C . SER A 1 307 ? -5.209 -16.228 -25.179 1.00 25.25 307 SER A C 1
ATOM 2435 O O . SER A 1 307 ? -4.089 -15.924 -25.581 1.00 25.25 307 SER A O 1
ATOM 2437 N N . LEU A 1 308 ? -5.538 -17.482 -24.861 1.00 36.00 308 LEU A N 1
ATOM 2438 C CA . LEU A 1 308 ? -4.736 -18.652 -25.181 1.00 36.00 308 LEU A CA 1
ATOM 2439 C C . LEU A 1 308 ? -4.738 -18.816 -26.700 1.00 36.00 308 LEU A C 1
ATOM 2441 O O . LEU A 1 308 ? -5.630 -19.453 -27.260 1.00 36.00 308 LEU A O 1
ATOM 2445 N N . ASP A 1 309 ? -3.716 -18.272 -27.351 1.00 26.72 309 ASP A N 1
ATOM 2446 C CA . ASP A 1 309 ? -3.264 -18.813 -28.622 1.00 26.72 309 ASP A CA 1
ATOM 2447 C C . ASP A 1 309 ? -2.184 -19.866 -28.340 1.00 26.72 309 ASP A C 1
ATOM 2449 O O . ASP A 1 309 ? -1.298 -19.699 -27.494 1.00 26.72 309 ASP A O 1
ATOM 2453 N N . GLY A 1 310 ? -2.346 -21.032 -28.956 1.00 30.11 310 GLY A N 1
ATOM 2454 C CA . GLY A 1 310 ? -1.698 -22.276 -28.557 1.00 30.11 310 GLY A CA 1
ATOM 2455 C C . GLY A 1 310 ? -0.189 -22.318 -28.803 1.00 30.11 310 GLY A C 1
ATOM 2456 O O . GLY A 1 310 ? 0.253 -22.952 -29.750 1.00 30.11 310 GLY A O 1
ATOM 2457 N N . SER A 1 311 ? 0.619 -21.747 -27.908 1.00 33.06 311 SER A N 1
ATOM 2458 C CA . SER A 1 311 ? 2.016 -22.158 -27.686 1.00 33.06 311 SER A CA 1
ATOM 2459 C C . SER A 1 311 ? 2.517 -21.686 -26.312 1.00 33.06 311 SER A C 1
ATOM 2461 O O . SER A 1 311 ? 3.268 -20.721 -26.186 1.00 33.06 311 SER A O 1
ATOM 2463 N N . GLY A 1 312 ? 2.096 -22.366 -25.245 1.00 33.88 312 GLY A N 1
ATOM 2464 C CA . GLY A 1 312 ? 2.389 -22.005 -23.847 1.00 33.88 312 GLY A CA 1
ATOM 2465 C C . GLY A 1 312 ? 3.836 -22.220 -23.371 1.00 33.88 312 GLY A C 1
ATOM 2466 O O . GLY A 1 312 ? 4.046 -22.559 -22.210 1.00 33.88 312 GLY A O 1
ATOM 2467 N N . HIS A 1 313 ? 4.843 -22.061 -24.233 1.00 34.50 313 HIS A N 1
ATOM 2468 C CA . HIS A 1 313 ? 6.259 -22.276 -23.913 1.00 34.50 313 HIS A CA 1
ATOM 2469 C C . HIS A 1 313 ? 7.148 -21.187 -24.538 1.00 34.50 313 HIS A C 1
ATOM 2471 O O . HIS A 1 313 ? 7.877 -21.489 -25.475 1.00 34.50 313 HIS A O 1
ATOM 2477 N N . CYS A 1 314 ? 7.122 -19.927 -24.062 1.00 38.25 314 CYS A N 1
ATOM 2478 C CA . CYS A 1 314 ? 8.227 -18.998 -24.394 1.00 38.25 314 CYS A CA 1
ATOM 2479 C C . CYS A 1 314 ? 8.385 -17.687 -23.589 1.00 38.25 314 CYS A C 1
ATOM 2481 O O . CYS A 1 314 ? 9.279 -16.917 -23.925 1.00 38.25 314 CYS A O 1
ATOM 2483 N N . CYS A 1 315 ? 7.591 -17.363 -22.558 1.00 46.53 315 CYS A N 1
ATOM 2484 C CA . CYS A 1 315 ? 7.651 -15.990 -22.014 1.00 46.53 315 CYS A CA 1
ATOM 2485 C C . CYS A 1 315 ? 8.770 -15.759 -20.972 1.00 46.53 315 CYS A C 1
ATOM 2487 O O . CYS A 1 315 ? 9.513 -14.790 -21.078 1.00 46.53 315 CYS A O 1
ATOM 2489 N N . LEU A 1 316 ? 8.971 -16.655 -19.998 1.00 45.28 316 LEU A N 1
ATOM 2490 C CA . LEU A 1 316 ? 9.925 -16.425 -18.891 1.00 45.28 316 LEU A CA 1
ATOM 2491 C C . LEU A 1 316 ? 11.399 -16.659 -19.261 1.00 45.28 316 LEU A C 1
ATOM 2493 O O . LEU A 1 316 ? 12.277 -15.913 -18.833 1.00 45.28 316 LEU A O 1
ATOM 2497 N N . LEU A 1 317 ? 11.683 -17.644 -20.124 1.00 50.16 317 LEU A N 1
ATOM 2498 C CA . LEU A 1 317 ? 13.041 -17.874 -20.639 1.00 50.16 317 LEU A CA 1
ATOM 2499 C C . LEU A 1 317 ? 13.540 -16.672 -21.469 1.00 50.16 317 LEU A C 1
ATOM 2501 O O . LEU A 1 317 ? 14.742 -16.431 -21.550 1.00 50.16 317 LEU A O 1
ATOM 2505 N N . SER A 1 318 ? 12.615 -15.894 -22.044 1.00 62.75 318 SER A N 1
ATOM 2506 C CA . SER A 1 318 ? 12.932 -14.716 -22.854 1.00 62.75 318 SER A CA 1
ATOM 2507 C C . SER A 1 318 ? 13.429 -13.527 -22.028 1.00 62.75 318 SER A C 1
ATOM 2509 O O . SER A 1 318 ? 14.244 -12.756 -22.523 1.00 62.75 318 SER A O 1
ATOM 2511 N N . LEU A 1 319 ? 13.014 -13.396 -20.763 1.00 73.62 319 LEU A N 1
ATOM 2512 C CA . LEU A 1 319 ? 13.247 -12.190 -19.963 1.00 73.62 319 LEU A CA 1
ATOM 2513 C C . LEU A 1 319 ? 14.681 -12.109 -19.435 1.00 73.62 319 LEU A C 1
ATOM 2515 O O . LEU A 1 319 ? 15.355 -11.091 -19.594 1.00 73.62 319 LEU A O 1
ATOM 2519 N N . ARG A 1 320 ? 15.196 -13.229 -18.915 1.00 75.88 320 ARG A N 1
ATOM 2520 C CA . ARG A 1 320 ? 16.613 -13.369 -18.557 1.00 75.88 320 ARG A CA 1
ATOM 2521 C C . ARG A 1 320 ? 17.518 -13.152 -19.767 1.00 75.88 320 ARG A C 1
ATOM 2523 O O . ARG A 1 320 ? 18.537 -12.475 -19.663 1.00 75.88 320 ARG A O 1
ATOM 2530 N N . VAL A 1 321 ? 17.160 -13.734 -20.912 1.00 76.19 321 VAL A N 1
ATOM 2531 C CA . VAL A 1 321 ? 17.934 -13.593 -22.153 1.00 76.19 321 VAL A CA 1
ATOM 2532 C C . VAL A 1 321 ? 17.895 -12.150 -22.651 1.00 76.19 321 VAL A C 1
ATOM 2534 O O . VAL A 1 321 ? 18.938 -11.621 -23.023 1.00 76.19 321 VAL A O 1
ATOM 2537 N N . ALA A 1 322 ? 16.740 -11.486 -22.581 1.00 79.44 322 ALA A N 1
ATOM 2538 C CA . ALA A 1 322 ? 16.606 -10.075 -22.917 1.00 79.44 322 ALA A CA 1
ATOM 2539 C C . ALA A 1 322 ? 17.474 -9.201 -22.000 1.00 79.44 322 ALA A C 1
ATOM 2541 O O . ALA A 1 322 ? 18.252 -8.385 -22.490 1.00 79.44 322 ALA A O 1
ATOM 2542 N N . MET A 1 323 ? 17.450 -9.446 -20.686 1.00 81.06 323 MET A N 1
ATOM 2543 C CA . MET A 1 323 ? 18.297 -8.731 -19.727 1.00 81.06 323 MET A CA 1
ATOM 2544 C C . MET A 1 323 ? 19.791 -8.887 -20.019 1.00 81.06 323 MET A C 1
ATOM 2546 O O . MET A 1 323 ? 20.533 -7.906 -20.009 1.00 81.06 323 MET A O 1
ATOM 2550 N N . LEU A 1 324 ? 20.231 -10.102 -20.351 1.00 80.81 324 LEU A N 1
ATOM 2551 C CA . LEU A 1 324 ? 21.613 -10.358 -20.760 1.00 80.81 324 LEU A CA 1
ATOM 2552 C C . LEU A 1 324 ? 21.950 -9.729 -22.121 1.00 80.81 324 LEU A C 1
ATOM 2554 O O . LEU A 1 324 ? 23.077 -9.279 -22.314 1.00 80.81 324 LEU A O 1
ATOM 2558 N N . SER A 1 325 ? 20.988 -9.653 -23.046 1.00 83.50 325 SER A N 1
ATOM 2559 C CA . SER A 1 325 ? 21.179 -9.014 -24.353 1.00 83.50 325 SER A CA 1
ATOM 2560 C C . SER A 1 325 ? 21.384 -7.503 -24.245 1.00 83.50 325 SER A C 1
ATOM 2562 O O . SER A 1 325 ? 22.204 -6.948 -24.978 1.00 83.50 325 SER A O 1
ATOM 2564 N N . TYR A 1 326 ? 20.729 -6.844 -23.281 1.00 84.88 326 TYR A N 1
ATOM 2565 C CA . TYR A 1 326 ? 20.965 -5.426 -23.009 1.00 84.88 326 TYR A CA 1
ATOM 2566 C C . TYR A 1 326 ? 22.379 -5.174 -22.483 1.00 84.88 326 TYR A C 1
ATOM 2568 O O . TYR A 1 326 ? 22.967 -4.160 -22.833 1.00 84.88 326 TYR A O 1
ATOM 2576 N N . LEU A 1 327 ? 22.959 -6.102 -21.713 1.00 82.94 327 LEU A N 1
ATOM 2577 C CA . LEU A 1 327 ? 24.340 -5.987 -21.226 1.00 82.94 327 LEU A CA 1
ATOM 2578 C C . LEU A 1 327 ? 25.388 -6.202 -22.322 1.00 82.94 327 LEU A C 1
ATOM 2580 O O . LEU A 1 327 ? 26.474 -5.634 -22.243 1.00 82.94 327 LEU A O 1
ATOM 2584 N N . SER A 1 328 ? 25.099 -7.051 -23.311 1.00 82.56 328 SER A N 1
ATOM 2585 C CA . SER A 1 328 ? 26.055 -7.391 -24.371 1.00 82.56 328 SER A CA 1
ATOM 2586 C C . SER A 1 328 ? 25.942 -6.509 -25.613 1.00 82.56 328 SER A C 1
ATOM 2588 O O . SER A 1 328 ? 26.933 -6.327 -26.318 1.00 82.56 328 SER A O 1
ATOM 2590 N N . SER A 1 329 ? 24.745 -6.000 -25.906 1.00 80.56 329 SER A N 1
ATOM 2591 C CA . SER A 1 329 ? 24.425 -5.355 -27.186 1.00 80.56 329 SER A CA 1
ATOM 2592 C C . SER A 1 329 ? 23.434 -4.190 -27.085 1.00 80.56 329 SER A C 1
ATOM 2594 O O . SER A 1 329 ? 23.021 -3.659 -28.114 1.00 80.56 329 SER A O 1
ATOM 2596 N N . GLY A 1 330 ? 23.038 -3.793 -25.872 1.00 80.06 330 GLY A N 1
ATOM 2597 C CA . GLY A 1 330 ? 22.136 -2.662 -25.655 1.00 80.06 330 GLY A CA 1
ATOM 2598 C C . GLY A 1 330 ? 22.814 -1.302 -25.833 1.00 80.06 330 GLY A C 1
ATOM 2599 O O . GLY A 1 330 ? 24.038 -1.194 -25.882 1.00 80.06 330 GLY A O 1
ATOM 2600 N N . SER A 1 331 ? 22.003 -0.246 -25.901 1.00 84.62 331 SER A N 1
ATOM 2601 C CA . SER A 1 331 ? 22.490 1.136 -25.810 1.00 84.62 331 SER A CA 1
ATOM 2602 C C . SER A 1 331 ? 23.082 1.430 -24.426 1.00 84.62 331 SER A C 1
ATOM 2604 O O . SER A 1 331 ? 22.744 0.754 -23.455 1.00 84.62 331 SER A O 1
ATOM 2606 N N . ASP A 1 332 ? 23.900 2.479 -24.295 1.00 86.31 332 ASP A N 1
ATOM 2607 C CA . ASP A 1 332 ? 24.516 2.860 -23.010 1.00 86.31 332 ASP A CA 1
ATOM 2608 C C . ASP A 1 332 ? 23.485 2.985 -21.871 1.00 86.31 332 ASP A C 1
ATOM 2610 O O . ASP A 1 332 ? 23.721 2.535 -20.749 1.00 86.31 332 ASP A O 1
ATOM 2614 N N . ALA A 1 333 ? 22.299 3.525 -22.171 1.00 85.25 333 ALA A N 1
ATOM 2615 C CA . ALA A 1 333 ? 21.198 3.639 -21.217 1.00 85.25 333 ALA A CA 1
ATOM 2616 C C . ALA A 1 333 ? 20.583 2.277 -20.839 1.00 85.25 333 ALA A C 1
ATOM 2618 O O . ALA A 1 333 ? 20.231 2.062 -19.680 1.00 85.25 333 ALA A O 1
ATOM 2619 N N . GLN A 1 334 ? 20.475 1.340 -21.787 1.00 88.00 334 GLN A N 1
ATOM 2620 C CA . GLN A 1 334 ? 19.993 -0.022 -21.526 1.00 88.00 334 GLN A CA 1
ATOM 2621 C C . GLN A 1 334 ? 21.009 -0.843 -20.726 1.00 88.00 334 GLN A C 1
ATOM 2623 O O . GLN A 1 334 ? 20.618 -1.563 -19.809 1.00 88.00 334 GLN A O 1
ATOM 2628 N N . VAL A 1 335 ? 22.304 -0.707 -21.028 1.00 87.81 335 VAL A N 1
ATOM 2629 C CA . VAL A 1 335 ? 23.389 -1.337 -20.261 1.00 87.81 335 VAL A CA 1
ATOM 2630 C C . VAL A 1 335 ? 23.366 -0.823 -18.823 1.00 87.81 335 VAL A C 1
ATOM 2632 O O . VAL A 1 335 ? 23.366 -1.621 -17.886 1.00 87.81 335 VAL A O 1
ATOM 2635 N N . LEU A 1 336 ? 23.289 0.501 -18.634 1.00 86.69 336 LEU A N 1
ATOM 2636 C CA . LEU A 1 336 ? 23.211 1.113 -17.308 1.00 86.69 336 LEU A CA 1
ATOM 2637 C C . LEU A 1 336 ? 21.966 0.649 -16.542 1.00 86.69 336 LEU A C 1
ATOM 2639 O O . LEU A 1 336 ? 22.079 0.285 -15.374 1.00 86.69 336 LEU A O 1
ATOM 2643 N N . GLY A 1 337 ? 20.802 0.612 -17.198 1.00 86.44 337 GLY A N 1
ATOM 2644 C CA . GLY A 1 337 ? 19.558 0.117 -16.606 1.00 86.44 337 GLY A CA 1
ATOM 2645 C C . GLY A 1 337 ? 19.661 -1.344 -16.163 1.00 86.44 337 GLY A C 1
ATOM 2646 O O . GLY A 1 337 ? 19.331 -1.667 -15.024 1.00 86.44 337 GLY A O 1
ATOM 2647 N N . ALA A 1 338 ? 20.196 -2.221 -17.015 1.00 87.62 338 ALA A N 1
ATOM 2648 C CA . ALA A 1 338 ? 20.365 -3.637 -16.698 1.00 87.62 338 ALA A CA 1
ATOM 2649 C C . ALA A 1 338 ? 21.361 -3.856 -15.545 1.00 87.62 338 ALA A C 1
ATOM 2651 O O . ALA A 1 338 ? 21.113 -4.667 -14.650 1.00 87.62 338 ALA A O 1
ATOM 2652 N N . LEU A 1 339 ? 22.465 -3.101 -15.521 1.00 87.38 339 LEU A N 1
ATOM 2653 C CA . LEU A 1 339 ? 23.419 -3.118 -14.410 1.00 87.38 339 LEU A CA 1
ATOM 2654 C C . LEU A 1 339 ? 22.785 -2.622 -13.108 1.00 87.38 339 LEU A C 1
ATOM 2656 O O . LEU A 1 339 ? 23.034 -3.211 -12.056 1.00 87.38 339 LEU A O 1
ATOM 2660 N N . LEU A 1 340 ? 21.957 -1.575 -13.173 1.00 87.38 340 LEU A N 1
ATOM 2661 C CA . LEU A 1 340 ? 21.256 -1.043 -12.010 1.00 87.38 340 LEU A CA 1
ATOM 2662 C C . LEU A 1 340 ? 20.296 -2.085 -11.431 1.00 87.38 340 LEU A C 1
ATOM 2664 O O . LEU A 1 340 ? 20.329 -2.307 -10.229 1.00 87.38 340 LEU A O 1
ATOM 2668 N N . VAL A 1 341 ? 19.520 -2.783 -12.268 1.00 87.81 341 VAL A N 1
ATOM 2669 C CA . VAL A 1 341 ? 18.620 -3.865 -11.825 1.00 87.81 341 VAL A CA 1
ATOM 2670 C C . VAL A 1 341 ? 19.396 -4.966 -11.105 1.00 87.81 341 VAL A C 1
ATOM 2672 O O . VAL A 1 341 ? 19.021 -5.365 -10.002 1.00 87.81 341 VAL A O 1
ATOM 2675 N N . LEU A 1 342 ? 20.515 -5.423 -11.675 1.00 84.75 342 LEU A N 1
ATOM 2676 C CA . LEU A 1 342 ? 21.360 -6.440 -11.039 1.00 84.75 342 LEU A CA 1
ATOM 2677 C C . LEU A 1 342 ? 21.963 -5.951 -9.715 1.00 84.75 342 LEU A C 1
ATOM 2679 O O . LEU A 1 342 ? 21.985 -6.694 -8.733 1.00 84.75 342 LEU A O 1
ATOM 2683 N N . ALA A 1 343 ? 22.437 -4.704 -9.672 1.00 85.75 343 ALA A N 1
ATOM 2684 C CA . ALA A 1 343 ? 22.980 -4.101 -8.461 1.00 85.75 343 ALA A CA 1
ATOM 2685 C C . ALA A 1 343 ? 21.908 -3.939 -7.374 1.00 85.75 343 ALA A C 1
ATOM 2687 O O . ALA A 1 343 ? 22.183 -4.218 -6.207 1.00 85.75 343 ALA A O 1
ATOM 2688 N N . THR A 1 344 ? 20.689 -3.540 -7.743 1.00 87.12 344 THR A N 1
ATOM 2689 C CA . THR A 1 344 ? 19.559 -3.428 -6.820 1.00 87.12 344 THR A CA 1
ATOM 2690 C C . THR A 1 344 ? 19.192 -4.796 -6.259 1.00 87.12 344 THR A C 1
ATOM 2692 O O . THR A 1 344 ? 19.179 -4.939 -5.043 1.00 87.12 344 THR A O 1
ATOM 2695 N N . LEU A 1 345 ? 19.031 -5.828 -7.097 1.00 84.19 345 LEU A N 1
ATOM 2696 C CA . LEU A 1 345 ? 18.739 -7.197 -6.642 1.00 84.19 345 LEU A CA 1
ATOM 2697 C C . LEU A 1 345 ? 19.790 -7.741 -5.661 1.00 84.19 345 LEU A C 1
ATOM 2699 O O . LEU A 1 345 ? 19.449 -8.439 -4.711 1.00 84.19 345 LEU A O 1
ATOM 2703 N N . LEU A 1 346 ? 21.066 -7.401 -5.864 1.00 80.56 346 LEU A N 1
ATOM 2704 C CA . LEU A 1 346 ? 22.157 -7.754 -4.951 1.00 80.56 346 LEU A CA 1
ATOM 2705 C C . LEU A 1 346 ? 22.089 -7.041 -3.593 1.00 80.56 346 LEU A C 1
ATOM 2707 O O . LEU A 1 346 ? 22.595 -7.565 -2.597 1.00 80.56 346 LEU A O 1
ATOM 2711 N N . GLN A 1 347 ? 21.540 -5.828 -3.564 1.00 83.25 347 GLN A N 1
ATOM 2712 C CA . GLN A 1 347 ? 21.454 -4.984 -2.371 1.00 83.25 347 GLN A CA 1
ATOM 2713 C C . GLN A 1 347 ? 20.138 -5.169 -1.604 1.00 83.25 347 GLN A C 1
ATOM 2715 O O . GLN A 1 347 ? 20.104 -4.880 -0.404 1.00 83.25 347 GLN A O 1
ATOM 2720 N N . THR A 1 348 ? 19.086 -5.666 -2.260 1.00 83.69 348 THR A N 1
ATOM 2721 C CA . THR A 1 348 ? 17.789 -5.983 -1.653 1.00 83.69 348 THR A CA 1
ATOM 2722 C C . THR A 1 348 ? 17.960 -7.089 -0.609 1.00 83.69 348 THR A C 1
ATOM 2724 O O . THR A 1 348 ? 18.277 -8.236 -0.926 1.00 83.69 348 THR A O 1
ATOM 2727 N N . LYS A 1 349 ? 17.771 -6.746 0.670 1.00 80.25 349 LYS A N 1
ATOM 2728 C CA . LYS A 1 349 ? 17.937 -7.677 1.805 1.00 80.25 349 LYS A CA 1
ATOM 2729 C C . LYS A 1 349 ? 16.764 -8.641 1.936 1.00 80.25 349 LYS A C 1
ATOM 2731 O O . LYS A 1 349 ? 16.890 -9.691 2.556 1.00 80.25 349 LYS A O 1
ATOM 2736 N N . GLU A 1 350 ? 15.641 -8.234 1.375 1.00 81.38 350 GLU A N 1
ATOM 2737 C CA . GLU A 1 350 ? 14.358 -8.905 1.346 1.00 81.38 350 GLU A CA 1
ATOM 2738 C C . GLU A 1 350 ? 14.368 -10.078 0.358 1.00 81.38 350 GLU A C 1
ATOM 2740 O O . GLU A 1 350 ? 13.477 -10.915 0.398 1.00 81.38 350 GLU A O 1
ATOM 2745 N N . LEU A 1 351 ? 15.382 -10.178 -0.506 1.00 78.81 351 LEU A N 1
ATOM 2746 C CA . LEU A 1 351 ? 15.504 -11.268 -1.460 1.00 78.81 351 LEU A CA 1
ATOM 2747 C C . LEU A 1 351 ? 16.085 -12.523 -0.797 1.00 78.81 351 LEU A C 1
ATOM 2749 O O . LEU A 1 351 ? 17.126 -12.472 -0.133 1.00 78.81 351 LEU A O 1
ATOM 2753 N N . ASP A 1 352 ? 15.437 -13.670 -1.003 1.00 77.31 352 ASP A N 1
ATOM 2754 C CA . ASP A 1 352 ? 15.897 -14.924 -0.416 1.00 77.31 352 ASP A CA 1
ATOM 2755 C C . ASP A 1 352 ? 17.262 -15.351 -0.965 1.00 77.31 352 ASP A C 1
ATOM 2757 O O . ASP A 1 352 ? 17.548 -15.279 -2.163 1.00 77.31 352 ASP A O 1
ATOM 2761 N N . GLU A 1 353 ? 18.110 -15.888 -0.083 1.00 71.00 353 GLU A N 1
ATOM 2762 C CA . GLU A 1 353 ? 19.447 -16.354 -0.469 1.00 71.00 353 GLU A CA 1
ATOM 2763 C C . GLU A 1 353 ? 19.392 -17.483 -1.505 1.00 71.00 353 GLU A C 1
ATOM 2765 O O . GLU A 1 353 ? 20.300 -17.599 -2.320 1.00 71.00 353 GLU A O 1
ATOM 2770 N N . LEU A 1 354 ? 18.320 -18.284 -1.504 1.00 68.00 354 LEU A N 1
ATOM 2771 C CA . LEU A 1 354 ? 18.062 -19.309 -2.520 1.00 68.00 354 LEU A CA 1
ATOM 2772 C C . LEU A 1 354 ? 17.756 -18.699 -3.890 1.00 68.00 354 LEU A C 1
ATOM 2774 O O . LEU A 1 354 ? 18.189 -19.243 -4.902 1.00 68.00 354 LEU A O 1
ATOM 2778 N N . MET A 1 355 ? 17.065 -17.557 -3.922 1.00 69.19 355 MET A N 1
ATOM 2779 C CA . MET A 1 355 ? 16.801 -16.833 -5.160 1.00 69.19 355 MET A CA 1
ATOM 2780 C C . MET A 1 355 ? 18.104 -16.246 -5.703 1.00 69.19 355 MET A C 1
ATOM 2782 O O . MET A 1 355 ? 18.440 -16.468 -6.857 1.00 69.19 355 MET A O 1
ATOM 2786 N N . LEU A 1 356 ? 18.918 -15.610 -4.855 1.00 68.50 356 LEU A N 1
ATOM 2787 C CA . LEU A 1 356 ? 20.256 -15.130 -5.232 1.00 68.50 356 LEU A CA 1
ATOM 2788 C C . LEU A 1 356 ? 21.182 -16.248 -5.753 1.00 68.50 356 LEU A C 1
ATOM 2790 O O . LEU A 1 356 ? 21.981 -16.010 -6.663 1.00 68.50 356 LEU A O 1
ATOM 2794 N N . ASP A 1 357 ? 21.075 -17.458 -5.197 1.00 66.38 357 ASP A N 1
ATOM 2795 C CA . ASP A 1 357 ? 21.807 -18.650 -5.655 1.00 66.38 357 ASP A CA 1
ATOM 2796 C C . ASP A 1 357 ? 21.312 -19.105 -7.039 1.00 66.38 357 ASP A C 1
ATOM 2798 O O . ASP A 1 357 ? 22.118 -19.317 -7.942 1.00 66.38 357 ASP A O 1
ATOM 2802 N N . ALA A 1 358 ? 19.988 -19.158 -7.245 1.00 62.28 358 ALA A N 1
ATOM 2803 C CA . ALA A 1 358 ? 19.365 -19.489 -8.532 1.00 62.28 358 ALA A CA 1
ATOM 2804 C C . ALA A 1 358 ? 19.693 -18.462 -9.633 1.00 62.28 358 ALA A C 1
ATOM 2806 O O . ALA A 1 358 ? 19.843 -18.814 -10.806 1.00 62.28 358 ALA A O 1
ATOM 2807 N N . LEU A 1 359 ? 19.869 -17.197 -9.247 1.00 63.09 359 LEU A N 1
ATOM 2808 C CA . LEU A 1 359 ? 20.346 -16.121 -10.114 1.00 63.09 359 LEU A CA 1
ATOM 2809 C C . LEU A 1 359 ? 21.829 -16.276 -10.492 1.00 63.09 359 LEU A C 1
ATOM 2811 O O . LEU A 1 359 ? 22.277 -15.680 -11.472 1.00 63.09 359 LEU A O 1
ATOM 2815 N N . GLY A 1 360 ? 22.596 -17.070 -9.738 1.00 63.84 360 GLY A N 1
ATOM 2816 C CA . GLY A 1 360 ? 24.045 -17.204 -9.889 1.00 63.84 360 GLY A CA 1
ATOM 2817 C C . GLY A 1 360 ? 24.827 -15.981 -9.399 1.00 63.84 360 GLY A C 1
ATOM 2818 O O . GLY A 1 360 ? 25.993 -15.822 -9.754 1.00 63.84 360 GLY A O 1
ATOM 2819 N N . ILE A 1 361 ? 24.197 -15.112 -8.600 1.00 63.91 361 ILE A N 1
ATOM 2820 C CA . ILE A 1 361 ? 24.767 -13.833 -8.140 1.00 63.91 361 ILE A CA 1
ATOM 2821 C C . ILE A 1 361 ? 24.951 -13.819 -6.612 1.00 63.91 361 ILE A C 1
ATOM 2823 O O . ILE A 1 361 ? 25.279 -12.792 -6.020 1.00 63.91 361 ILE A O 1
ATOM 2827 N N . LEU A 1 362 ? 24.764 -14.957 -5.936 1.00 64.75 362 LEU A N 1
ATOM 2828 C CA . LEU A 1 362 ? 24.968 -15.054 -4.494 1.00 64.75 362 LEU A CA 1
ATOM 2829 C C . LEU A 1 362 ? 26.421 -14.677 -4.131 1.00 64.75 362 LEU A C 1
ATOM 2831 O O . LEU A 1 362 ? 27.361 -15.306 -4.626 1.00 64.75 362 LEU A O 1
ATOM 2835 N N . PRO A 1 363 ? 26.648 -13.688 -3.242 1.00 69.19 363 PRO A N 1
ATOM 2836 C CA . PRO A 1 363 ? 28.000 -13.275 -2.884 1.00 69.19 363 PRO A CA 1
ATOM 2837 C C . PRO A 1 363 ? 28.829 -14.440 -2.327 1.00 69.19 363 PRO A C 1
ATOM 2839 O O . PRO A 1 363 ? 28.399 -15.128 -1.398 1.00 69.19 363 PRO A O 1
ATOM 2842 N N . GLN A 1 364 ? 30.062 -14.610 -2.820 1.00 60.06 364 GLN A N 1
ATOM 2843 C CA . GLN A 1 364 ? 30.955 -15.729 -2.461 1.00 60.06 364 GLN A CA 1
ATOM 2844 C C . GLN A 1 364 ? 31.146 -15.914 -0.944 1.00 60.06 364 GLN A C 1
ATOM 2846 O O . GLN A 1 364 ? 31.275 -17.038 -0.464 1.00 60.06 364 GLN A O 1
ATOM 2851 N N . ARG A 1 365 ? 31.108 -14.824 -0.160 1.00 61.66 365 ARG A N 1
ATOM 2852 C CA . ARG A 1 365 ? 31.171 -14.874 1.315 1.00 61.66 365 ARG A CA 1
ATOM 2853 C C . ARG A 1 365 ? 29.988 -15.628 1.934 1.00 61.66 365 ARG A C 1
ATOM 2855 O O . ARG A 1 365 ? 30.175 -16.357 2.905 1.00 61.66 365 ARG A O 1
ATOM 2862 N N . LYS A 1 366 ? 28.781 -15.464 1.382 1.00 62.50 366 LYS A N 1
ATOM 2863 C CA . LYS A 1 366 ? 27.572 -16.169 1.834 1.00 62.50 366 LYS A CA 1
ATOM 2864 C C . LYS A 1 366 ? 27.571 -17.628 1.375 1.00 62.50 366 LYS A C 1
ATOM 2866 O O . LYS A 1 366 ? 27.244 -18.498 2.174 1.00 62.50 366 LYS A O 1
ATOM 2871 N N . GLN A 1 367 ? 28.045 -17.905 0.157 1.00 59.94 367 GLN A N 1
ATOM 2872 C CA . GLN A 1 367 ? 28.260 -19.277 -0.329 1.00 59.94 367 GLN A CA 1
ATOM 2873 C C . GLN A 1 367 ? 29.237 -20.054 0.563 1.00 59.94 367 GLN A C 1
ATOM 2875 O O . GLN A 1 367 ? 28.932 -21.165 0.989 1.00 59.94 367 GLN A O 1
ATOM 2880 N N . HIS A 1 368 ? 30.373 -19.447 0.926 1.00 61.78 368 HIS A N 1
ATOM 2881 C CA . HIS A 1 368 ? 31.337 -20.055 1.848 1.00 61.78 368 HIS A CA 1
ATOM 2882 C C . HIS A 1 368 ? 30.730 -20.326 3.230 1.00 61.78 368 HIS A C 1
ATOM 2884 O O . HIS A 1 368 ? 30.935 -21.399 3.789 1.00 61.78 368 HIS A O 1
ATOM 2890 N N . LYS A 1 369 ? 29.938 -19.392 3.775 1.00 67.94 369 LYS A N 1
ATOM 2891 C CA . LYS A 1 369 ? 29.234 -19.595 5.050 1.00 67.94 369 LYS A CA 1
ATOM 2892 C C . LYS A 1 369 ? 28.221 -20.747 4.974 1.00 67.94 369 LYS A C 1
ATOM 2894 O O . LYS A 1 369 ? 28.155 -21.539 5.906 1.00 67.94 369 LYS A O 1
ATOM 2899 N N . LYS A 1 370 ? 27.465 -20.864 3.877 1.00 62.25 370 LYS A N 1
ATOM 2900 C CA . LYS A 1 370 ? 26.489 -21.946 3.646 1.00 62.25 370 LYS A CA 1
ATOM 2901 C C . LYS A 1 370 ? 27.176 -23.314 3.547 1.00 62.25 370 LYS A C 1
ATOM 2903 O O . LYS A 1 370 ? 26.719 -24.262 4.172 1.00 62.25 370 LYS A O 1
ATOM 2908 N N . LEU A 1 371 ? 28.311 -23.393 2.845 1.00 63.31 371 LEU A N 1
ATOM 2909 C CA . LEU A 1 371 ? 29.140 -24.605 2.769 1.00 63.31 371 LEU A CA 1
ATOM 2910 C C . LEU A 1 371 ? 29.720 -25.003 4.132 1.00 63.31 371 LEU A C 1
ATOM 2912 O O . LEU A 1 371 ? 29.721 -26.180 4.470 1.00 63.31 371 LEU A O 1
ATOM 2916 N N . LEU A 1 372 ? 30.167 -24.030 4.932 1.00 58.03 372 LEU A N 1
ATOM 2917 C CA . LEU A 1 372 ? 30.665 -24.284 6.286 1.00 58.03 372 LEU A CA 1
ATOM 2918 C C . LEU A 1 372 ? 29.557 -24.753 7.238 1.00 58.03 372 LEU A C 1
ATOM 2920 O O . LEU A 1 372 ? 29.809 -25.629 8.053 1.00 58.03 372 LEU A O 1
ATOM 2924 N N . LEU A 1 373 ? 28.344 -24.205 7.129 1.00 61.78 373 LEU A N 1
ATOM 2925 C CA . LEU A 1 373 ? 27.193 -24.612 7.945 1.00 61.78 373 LEU A CA 1
ATOM 2926 C C . LEU A 1 373 ? 26.606 -25.972 7.541 1.00 61.78 373 LEU A C 1
ATOM 2928 O O . LEU A 1 373 ? 25.953 -26.587 8.367 1.00 61.78 373 LEU A O 1
ATOM 2932 N N . ALA A 1 374 ? 26.827 -26.438 6.309 1.00 59.44 374 ALA A N 1
ATOM 2933 C CA . ALA A 1 374 ? 26.401 -27.765 5.848 1.00 59.44 374 ALA A CA 1
ATOM 2934 C C . ALA A 1 374 ? 27.385 -28.896 6.220 1.00 59.44 374 ALA A C 1
ATOM 2936 O O . ALA A 1 374 ? 27.097 -30.066 5.980 1.00 59.44 374 ALA A O 1
ATOM 2937 N N . LEU A 1 375 ? 28.562 -28.546 6.753 1.00 52.88 375 LEU A N 1
ATOM 2938 C CA . LEU A 1 375 ? 29.595 -29.480 7.221 1.00 52.88 375 LEU A CA 1
ATOM 2939 C C . LEU A 1 375 ? 29.495 -29.789 8.728 1.00 52.88 375 LEU A C 1
ATOM 2941 O O . LEU A 1 375 ? 30.265 -30.613 9.223 1.00 52.88 375 LEU A O 1
ATOM 2945 N N . PHE A 1 376 ? 28.563 -29.144 9.435 1.00 45.53 376 PHE A N 1
ATOM 2946 C CA . PHE A 1 376 ? 28.170 -29.417 10.820 1.00 45.53 376 PHE A CA 1
ATOM 2947 C C . PHE A 1 376 ? 26.715 -29.882 10.846 1.00 45.53 376 PHE A C 1
ATOM 2949 O O . PHE A 1 376 ? 26.376 -30.640 11.783 1.00 45.53 376 PHE A O 1
#

InterPro domains:
  IPR019155 CLEC16A/TT9, N-terminal [PF09758] (2-118)
  IPR039272 CLEC16A/TT9 [PTHR21481] (2-373)

pLDDT: mean 70.82, std 21.74, range [20.64, 94.12]

Organism: NCBI:txid171969

Secondary structure (DSSP, 8-state):
-HHHHHHHHHHHHHHHHHH---HHHHHHHHHHHHHHHHH---HHHHHHHHTSHHHHHHHT----TTSHHHHHHHHHHHHHHHHT--TTTHHHHSEEETTEEEE-HHHHHHHHHTTSTT---HHHHHHHSSSHHHHHHHHHHHHHHHHHHHHHHHHHHHHHS--HHHHHHHHHHHHHHHHHHHHHHHHHTTS-HHHHHHHHHHIIIIIIIIIITGGGSTT---SS-HHHHHHHHHHHHHHS--HHHHHHHHHHHH--TTS-------------------------------------------GGG----S--S-SHHHHHHHHHHHHHHS-HHHHHHHHHHHHHHHH-TTS-HHHHHHTT---HHHHHHHHHHTT-

Sequence (376 aa):
MQFFMEKQVLREFVRILKISKTITISLQLLQTMSIIIQNLKNEHAIQSLFSNEHINYLISYSFDFRNEELLSYYISFLRAISGNLNKSTISLLVETQNGEVVSFPLYVEAIRFAFHEEIGDDSVNRYVTSGPLANYFSDLVTFFKKQCLYLNDLVVQASVEPSQELSSNVISTVDEIEDNLYYFSDVISAGIPDVDRLMTDNLLQYLVLPLLLPSLTAASDTSIGAITSMYLLCSILRIVKIKDLANTIAAALFCPQQDFLPLHDAKAKGNAPSSKAQHPLSEENRNGYMTEATRNLRVTIPEDAISLDGSGHCCLLSLRVAMLSYLSSGSDAQVLGALLVLATLLQTKELDELMLDALGILPQRKQHKKLLLALF

Foldseek 3Di:
DVLVCLQVVLVVLLVCVVVDLDLVSLLVSLQVLLVVLLPDPDPVSLQSNLLDVSLLCNLPPDRDCVPVSSVLSNLSSLVSNVVSDDPVRQVSQFDDDPNHTPDRSSVVSCVVCVLPPNNPDPVVLVVCCDDCNLVVLLVLLVVLQVLLLVLQVLVVVCVVPPDPVSVVVNVVSVVVNLVSLLVLLVQLVSPRVSSVVSNLCSCCVVPLPPALQQQLFPPDPGSGHPLSSLVSLLSNLQNNLALVSLQVNLCQQFPDPPPPDDCPDPPDPDDDDDDDDDDDDDDDDDDDDDDDDDPDDPPPDPPVPDPDDPDPPDRRVRNNVSLVCCCVPNDPSSVVSSVSSLVSSQVNPSYDLVSCVSVVNRPVVVVVVVVVVVVD